Protein AF-A0A0D6L6E8-F1 (afdb_monomer_lite)

Structure (mmCIF, N/CA/C/O backbone):
data_AF-A0A0D6L6E8-F1
#
_entry.id   AF-A0A0D6L6E8-F1
#
loop_
_atom_site.group_PDB
_atom_site.id
_atom_site.type_symbol
_atom_site.label_atom_id
_atom_site.label_alt_id
_atom_site.label_comp_id
_atom_site.label_asym_id
_atom_site.label_entity_id
_atom_site.label_seq_id
_atom_site.pdbx_PDB_ins_code
_atom_site.Cartn_x
_atom_site.Cartn_y
_atom_site.Cartn_z
_atom_site.occupancy
_atom_site.B_iso_or_equiv
_atom_site.auth_seq_id
_atom_site.auth_comp_id
_atom_site.auth_asym_id
_atom_site.auth_atom_id
_atom_site.pdbx_PDB_model_num
ATOM 1 N N . MET A 1 1 ? -0.560 -10.677 57.027 1.00 83.31 1 MET A N 1
ATOM 2 C CA . MET A 1 1 ? -0.768 -9.939 55.765 1.00 83.31 1 MET A CA 1
ATOM 3 C C . MET A 1 1 ? -0.074 -10.709 54.654 1.00 83.31 1 MET A C 1
ATOM 5 O O . MET A 1 1 ? 1.012 -11.230 54.892 1.00 83.31 1 MET A O 1
ATOM 9 N N . TYR A 1 2 ? -0.710 -10.863 53.500 1.00 86.94 2 TYR A N 1
ATOM 10 C CA . TYR A 1 2 ? -0.178 -11.594 52.347 1.00 86.94 2 TYR A CA 1
ATOM 11 C C . TYR A 1 2 ? -0.547 -10.866 51.050 1.00 86.94 2 TYR A C 1
ATOM 13 O O . TYR A 1 2 ? -1.454 -10.039 51.054 1.00 86.94 2 TYR A O 1
ATOM 21 N N . TYR A 1 3 ? 0.151 -11.158 49.959 1.00 87.12 3 TYR A N 1
ATOM 22 C CA . TYR A 1 3 ? -0.143 -10.642 48.619 1.00 87.12 3 TYR A CA 1
ATOM 23 C C . TYR A 1 3 ? -0.172 -11.797 47.611 1.00 87.12 3 TYR A C 1
ATOM 25 O O . TYR A 1 3 ? 0.256 -12.917 47.919 1.00 87.12 3 TYR A O 1
ATOM 33 N N . ARG A 1 4 ? -0.698 -11.525 46.416 1.00 83.50 4 ARG A N 1
ATOM 34 C CA . ARG A 1 4 ? -0.640 -12.421 45.255 1.00 83.50 4 ARG A CA 1
ATOM 35 C C . ARG A 1 4 ? 0.064 -11.706 44.110 1.00 83.50 4 ARG A C 1
ATOM 37 O O . ARG A 1 4 ? -0.118 -10.503 43.940 1.00 83.50 4 ARG A O 1
ATOM 44 N N . GLU A 1 5 ? 0.880 -12.431 43.357 1.00 77.81 5 GLU A N 1
ATOM 45 C CA . GLU A 1 5 ? 1.435 -11.915 42.103 1.00 77.81 5 GLU A CA 1
ATOM 46 C C . GLU A 1 5 ? 0.430 -12.173 40.981 1.00 77.81 5 GLU A C 1
ATOM 48 O O . GLU A 1 5 ? -0.275 -13.179 41.020 1.00 77.81 5 GLU A O 1
ATOM 53 N N . ARG A 1 6 ? 0.325 -11.246 40.018 1.00 70.69 6 ARG A N 1
ATOM 54 C CA . ARG A 1 6 ? -0.735 -11.251 38.991 1.00 70.69 6 ARG A CA 1
ATOM 55 C C . ARG A 1 6 ? -0.804 -12.545 38.165 1.00 70.69 6 ARG A C 1
ATOM 57 O O . ARG A 1 6 ? -1.880 -12.858 37.676 1.00 70.69 6 ARG A O 1
ATOM 64 N N . ASP A 1 7 ? 0.286 -13.312 38.123 1.00 72.12 7 ASP A N 1
ATOM 65 C CA . ASP A 1 7 ? 0.414 -14.552 37.347 1.00 72.12 7 ASP A CA 1
ATOM 66 C C . ASP A 1 7 ? 0.668 -15.803 38.218 1.00 72.12 7 ASP A C 1
ATOM 68 O O . ASP A 1 7 ? 1.085 -16.842 37.710 1.00 72.12 7 ASP A O 1
ATOM 72 N N . SER A 1 8 ? 0.461 -15.726 39.541 1.00 70.81 8 SER A N 1
ATOM 73 C CA . SER A 1 8 ? 0.725 -16.842 40.463 1.00 70.81 8 SER A CA 1
ATOM 74 C C . SER A 1 8 ? -0.437 -17.097 41.421 1.00 70.81 8 SER A C 1
ATOM 76 O O . SER A 1 8 ? -0.841 -16.224 42.192 1.00 70.81 8 SER A O 1
ATOM 78 N N . ASP A 1 9 ? -0.927 -18.339 41.442 1.00 71.12 9 ASP A N 1
ATOM 79 C CA . ASP A 1 9 ? -1.979 -18.792 42.366 1.00 71.12 9 ASP A CA 1
ATOM 80 C C . ASP A 1 9 ? -1.491 -18.960 43.820 1.00 71.12 9 ASP A C 1
ATOM 82 O O . ASP A 1 9 ? -2.285 -19.147 44.755 1.00 71.12 9 ASP A O 1
ATOM 86 N N . CYS A 1 10 ? -0.181 -18.852 44.045 1.00 75.06 10 CYS A N 1
ATOM 87 C CA . CYS A 1 10 ? 0.438 -19.011 45.353 1.00 75.06 10 CYS A CA 1
ATOM 88 C C . CYS A 1 10 ? 0.303 -17.740 46.211 1.00 75.06 10 CYS A C 1
ATOM 90 O O . CYS A 1 10 ? 0.484 -16.611 45.757 1.00 75.06 10 CYS A O 1
ATOM 92 N N . ARG A 1 11 ? -0.004 -17.919 47.504 1.00 83.06 11 ARG A N 1
ATOM 93 C CA . ARG A 1 11 ? -0.064 -16.820 48.484 1.00 83.06 11 ARG A CA 1
ATOM 94 C C . ARG A 1 11 ? 1.320 -16.578 49.080 1.00 83.06 11 ARG A C 1
ATOM 96 O O . ARG A 1 11 ? 1.861 -17.468 49.732 1.00 83.06 11 ARG A O 1
ATOM 103 N N . SER A 1 12 ? 1.829 -15.357 48.948 1.00 82.75 12 SER A N 1
ATOM 104 C CA . SER A 1 12 ? 3.120 -14.955 49.514 1.00 82.75 12 SER A CA 1
ATOM 105 C C . SER A 1 12 ? 2.922 -14.088 50.755 1.00 82.75 12 SER A C 1
ATOM 107 O O . SER A 1 12 ? 2.175 -13.107 50.739 1.00 82.75 12 SER A O 1
ATOM 109 N N . SER A 1 13 ? 3.568 -14.446 51.865 1.00 84.75 13 SER A N 1
ATOM 110 C CA . SER A 1 13 ? 3.473 -13.695 53.120 1.00 84.75 13 SER A CA 1
ATOM 111 C C . SER A 1 13 ? 4.310 -12.412 53.071 1.00 84.75 13 SER A C 1
ATOM 113 O O . SER A 1 13 ? 5.427 -12.384 52.555 1.00 84.75 13 SER A O 1
ATOM 115 N N . VAL A 1 14 ? 3.766 -11.324 53.623 1.00 87.38 14 VAL A N 1
ATOM 116 C CA . VAL A 1 14 ? 4.505 -10.064 53.787 1.00 87.38 14 VAL A CA 1
ATOM 117 C C . VAL A 1 14 ? 5.427 -10.194 54.997 1.00 87.38 14 VAL A C 1
ATOM 119 O O . VAL A 1 14 ? 4.980 -10.593 56.075 1.00 87.38 14 VAL A O 1
ATOM 122 N N . LYS A 1 15 ? 6.711 -9.856 54.831 1.00 84.81 15 LYS A N 1
ATOM 123 C CA . LYS A 1 15 ? 7.703 -9.938 55.911 1.00 84.81 15 LYS A CA 1
ATOM 124 C C . LYS A 1 15 ? 7.399 -8.905 57.003 1.00 84.81 15 LYS A C 1
ATOM 126 O O . LYS A 1 15 ? 7.060 -7.762 56.701 1.00 84.81 15 LYS A O 1
ATOM 131 N N . PHE A 1 16 ? 7.542 -9.311 58.262 1.00 86.62 16 PHE A N 1
ATOM 132 C CA . PHE A 1 16 ? 7.357 -8.473 59.448 1.00 86.62 16 PHE A CA 1
ATOM 133 C C . PHE A 1 16 ? 8.632 -8.518 60.287 1.00 86.62 16 PHE A C 1
ATOM 135 O O . PHE A 1 16 ? 9.101 -9.603 60.619 1.00 86.62 16 PHE A O 1
ATOM 142 N N . ASP A 1 17 ? 9.197 -7.357 60.609 1.00 82.38 17 ASP A N 1
ATOM 143 C CA . ASP A 1 17 ? 10.466 -7.242 61.347 1.00 82.38 17 ASP A CA 1
ATOM 144 C C . ASP A 1 17 ? 10.285 -7.174 62.877 1.00 82.38 17 ASP A C 1
ATOM 146 O O . ASP A 1 17 ? 11.249 -6.978 63.614 1.00 82.38 17 ASP A O 1
ATOM 150 N N . GLY A 1 18 ? 9.049 -7.322 63.363 1.00 78.06 18 GLY A N 1
ATOM 151 C CA . GLY A 1 18 ? 8.697 -7.167 64.776 1.00 78.06 18 GLY A CA 1
ATOM 152 C C . GLY A 1 18 ? 8.125 -5.792 65.130 1.00 78.06 18 GLY A C 1
ATOM 153 O O . GLY A 1 18 ? 7.510 -5.656 66.185 1.00 78.06 18 GLY A O 1
ATOM 154 N N . LYS A 1 19 ? 8.271 -4.782 64.261 1.00 83.56 19 LYS A N 1
ATOM 155 C CA . LYS A 1 19 ? 7.718 -3.428 64.457 1.00 83.56 19 LYS A CA 1
ATOM 156 C C . LYS A 1 19 ? 6.847 -2.967 63.293 1.00 83.56 19 LYS A C 1
ATOM 158 O O . LYS A 1 19 ? 5.848 -2.289 63.516 1.00 83.56 19 LYS A O 1
ATOM 163 N N . LYS A 1 20 ? 7.204 -3.325 62.061 1.00 84.75 20 LYS A N 1
ATOM 164 C CA . LYS A 1 20 ? 6.490 -2.943 60.841 1.00 84.75 20 LYS A CA 1
ATOM 165 C C . LYS A 1 20 ? 6.555 -4.041 59.784 1.00 84.75 20 LYS A C 1
ATOM 167 O O . LYS A 1 20 ? 7.436 -4.901 59.776 1.00 84.75 20 LYS A O 1
ATOM 172 N N . PHE A 1 21 ? 5.590 -4.006 58.874 1.00 85.38 21 PHE A N 1
ATOM 173 C CA . PHE A 1 21 ? 5.653 -4.815 57.666 1.00 85.38 21 PHE A CA 1
ATOM 174 C C . PHE A 1 21 ? 6.611 -4.166 56.665 1.00 85.38 21 PHE A C 1
ATOM 176 O O . PHE A 1 21 ? 6.715 -2.940 56.602 1.00 85.38 21 PHE A O 1
ATOM 183 N N . LEU A 1 22 ? 7.321 -4.992 55.900 1.00 82.06 22 LEU A N 1
ATOM 184 C CA . LEU A 1 22 ? 8.264 -4.557 54.873 1.00 82.06 22 LEU A CA 1
ATOM 185 C C . LEU A 1 22 ? 7.706 -4.890 53.483 1.00 82.06 22 LEU A C 1
ATOM 187 O O . LEU A 1 22 ? 7.212 -6.008 53.290 1.00 82.06 22 LEU A O 1
ATOM 191 N N . PRO A 1 23 ? 7.793 -3.965 52.511 1.00 79.88 23 PRO A N 1
ATOM 192 C CA . PRO A 1 23 ? 7.317 -4.228 51.166 1.00 79.88 23 PRO A CA 1
ATOM 193 C C . PRO A 1 23 ? 8.218 -5.276 50.488 1.00 79.88 23 PRO A C 1
ATOM 195 O O . PRO A 1 23 ? 9.447 -5.230 50.625 1.00 79.88 23 PRO A O 1
ATOM 198 N N . PRO A 1 24 ? 7.639 -6.238 49.756 1.00 72.94 24 PRO A N 1
ATOM 199 C CA . PRO A 1 24 ? 8.394 -7.244 49.026 1.00 72.94 24 PRO A CA 1
ATOM 200 C C . PRO A 1 24 ? 8.958 -6.624 47.738 1.00 72.94 24 PRO A C 1
ATOM 202 O O . PRO A 1 24 ? 8.330 -6.707 46.692 1.00 72.94 24 PRO A O 1
ATOM 205 N N . GLY A 1 25 ? 10.122 -5.971 47.843 1.00 69.25 25 GLY A N 1
ATOM 206 C CA . GLY A 1 25 ? 10.883 -5.431 46.708 1.00 69.25 25 GLY A CA 1
ATOM 207 C C . GLY A 1 25 ? 10.114 -4.406 45.864 1.00 69.25 25 GLY A C 1
ATOM 208 O O . GLY A 1 25 ? 9.623 -4.747 44.794 1.00 69.25 25 GLY A O 1
ATOM 209 N N . GLY A 1 26 ? 10.021 -3.157 46.333 1.00 70.50 26 GLY A N 1
ATOM 210 C CA . GLY A 1 26 ? 9.330 -2.065 45.631 1.00 70.50 26 GLY A CA 1
ATOM 211 C C . GLY A 1 26 ? 8.510 -1.173 46.567 1.00 70.50 26 GLY A C 1
ATOM 212 O O . GLY A 1 26 ? 8.716 -1.189 47.784 1.00 70.50 26 GLY A O 1
ATOM 213 N N . ALA A 1 27 ? 7.585 -0.393 46.000 1.00 72.75 27 ALA A N 1
ATOM 214 C CA . ALA A 1 27 ? 6.655 0.454 46.744 1.00 72.75 27 ALA A CA 1
ATOM 215 C C . ALA A 1 27 ? 5.363 -0.308 47.106 1.00 72.75 27 ALA A C 1
ATOM 217 O O . ALA A 1 27 ? 4.973 -1.264 46.444 1.00 72.75 27 ALA A O 1
ATOM 218 N N . TRP A 1 28 ? 4.662 0.135 48.154 1.00 79.44 28 TRP A N 1
ATOM 219 C CA . TRP A 1 28 ? 3.394 -0.467 48.604 1.00 79.44 28 TRP A CA 1
ATOM 220 C C . TRP A 1 28 ? 2.221 -0.281 47.631 1.00 79.44 28 TRP A C 1
ATOM 222 O O . TRP A 1 28 ? 1.173 -0.879 47.833 1.00 79.44 28 TRP A O 1
ATOM 232 N N . ASN A 1 29 ? 2.372 0.548 46.599 1.00 77.62 29 ASN A N 1
ATOM 233 C CA . ASN A 1 29 ? 1.270 0.917 45.707 1.00 77.62 29 ASN A CA 1
ATOM 234 C C . ASN A 1 29 ? 1.120 -0.025 44.506 1.00 77.62 29 ASN A C 1
ATOM 236 O O . ASN A 1 29 ? 0.152 0.088 43.762 1.00 77.62 29 ASN A O 1
ATOM 240 N N . ASP A 1 30 ? 2.059 -0.951 44.312 1.00 77.75 30 ASP A N 1
ATOM 241 C CA . ASP A 1 30 ? 2.139 -1.730 43.073 1.00 77.75 30 ASP A CA 1
ATOM 242 C C . ASP A 1 30 ? 1.338 -3.043 43.132 1.00 77.75 30 ASP A C 1
ATOM 244 O O . ASP A 1 30 ? 1.279 -3.785 42.145 1.00 77.75 30 ASP A O 1
ATOM 248 N N . ARG A 1 31 ? 0.776 -3.387 44.302 1.00 81.00 31 ARG A N 1
ATOM 249 C CA . ARG A 1 31 ? 0.158 -4.694 44.574 1.00 81.00 31 ARG A CA 1
ATOM 250 C C . ARG A 1 31 ? -1.021 -4.578 45.536 1.00 81.00 31 ARG A C 1
ATOM 252 O O . ARG A 1 31 ? -1.016 -3.749 46.441 1.00 81.00 31 ARG A O 1
ATOM 259 N N . ASP A 1 32 ? -1.966 -5.502 45.397 1.00 81.81 32 ASP A N 1
ATOM 260 C CA . ASP A 1 32 ? -3.053 -5.672 46.355 1.00 81.81 32 ASP A CA 1
ATOM 261 C C . ASP A 1 32 ? -2.604 -6.547 47.528 1.00 81.81 32 ASP A C 1
ATOM 263 O O . ASP A 1 32 ? -2.054 -7.644 47.356 1.00 81.81 32 ASP A O 1
ATOM 267 N N . TYR A 1 33 ? -2.868 -6.067 48.741 1.00 84.62 33 TYR A N 1
ATOM 268 C CA . TYR A 1 33 ? -2.510 -6.754 49.974 1.00 84.62 33 TYR A CA 1
ATOM 269 C C . TYR A 1 33 ? -3.749 -7.167 50.753 1.00 84.62 33 TYR A C 1
ATOM 271 O O . TYR A 1 33 ? -4.694 -6.405 50.936 1.00 84.62 33 TYR A O 1
ATOM 279 N N . TYR A 1 34 ? -3.693 -8.376 51.295 1.00 83.31 34 TYR A N 1
ATOM 280 C CA . TYR A 1 34 ? -4.795 -9.015 51.989 1.00 83.31 34 TYR A CA 1
ATOM 281 C C . TYR A 1 34 ? -4.404 -9.300 53.441 1.00 83.31 34 TYR A C 1
ATOM 283 O O . TYR A 1 34 ? -3.303 -9.773 53.756 1.00 83.31 34 TYR A O 1
ATOM 291 N N . VAL A 1 35 ? -5.323 -9.033 54.366 1.00 81.62 35 VAL A N 1
ATOM 292 C CA . VAL A 1 35 ? -5.157 -9.327 55.792 1.00 81.62 35 VAL A CA 1
ATOM 293 C C . VAL A 1 35 ? -6.245 -10.302 56.208 1.00 81.62 35 VAL A C 1
ATOM 295 O O . VAL A 1 35 ? -7.430 -10.001 56.139 1.00 81.62 35 VAL A O 1
ATOM 298 N N . THR A 1 36 ? -5.844 -11.487 56.664 1.00 73.69 36 THR A N 1
ATOM 299 C CA . THR A 1 36 ? -6.782 -12.432 57.270 1.00 73.69 36 THR A CA 1
ATOM 300 C C . THR A 1 36 ? -7.124 -11.952 58.678 1.00 73.69 36 THR A C 1
ATOM 302 O O . THR A 1 36 ? -6.349 -12.161 59.612 1.00 73.69 36 THR A O 1
ATOM 305 N N . LEU A 1 37 ? -8.283 -11.319 58.838 1.00 65.44 37 LEU A N 1
ATOM 306 C CA . LEU A 1 37 ? -8.834 -10.937 60.138 1.00 65.44 37 LEU A CA 1
ATOM 307 C C . LEU A 1 37 ? -9.477 -12.163 60.803 1.00 65.44 37 LEU A C 1
A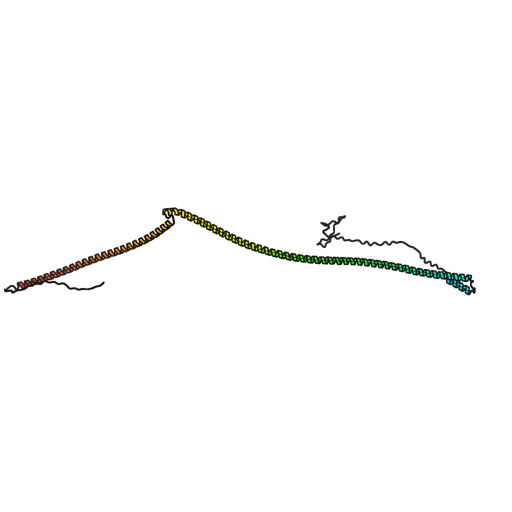TOM 309 O O . LEU A 1 37 ? -10.693 -12.323 60.809 1.00 65.44 37 LEU A O 1
ATOM 313 N N . LYS A 1 38 ? -8.666 -13.069 61.361 1.00 49.44 38 LYS A N 1
ATOM 314 C CA . LYS A 1 38 ? -9.184 -14.051 62.325 1.00 49.44 38 LYS A CA 1
ATOM 315 C C . LYS A 1 38 ? -9.340 -13.356 63.674 1.00 49.44 38 LYS A C 1
ATOM 317 O O . LYS A 1 38 ? -8.412 -13.334 64.475 1.00 49.44 38 LYS A O 1
ATOM 322 N N . ILE A 1 39 ? -10.514 -12.774 63.899 1.00 46.19 39 ILE A N 1
ATOM 323 C CA . ILE A 1 39 ? -10.951 -12.313 65.217 1.00 46.19 39 ILE A CA 1
ATOM 324 C C . ILE A 1 39 ? -11.342 -13.568 66.015 1.00 46.19 39 ILE A C 1
ATOM 326 O O . ILE A 1 39 ? -12.271 -14.268 65.607 1.00 46.19 39 ILE A O 1
ATOM 330 N N . PRO A 1 40 ? -10.658 -13.917 67.120 1.00 43.41 40 PRO A N 1
ATOM 331 C CA . PRO A 1 40 ? -11.124 -14.992 67.978 1.00 43.41 40 PRO A CA 1
ATOM 332 C C . PRO A 1 40 ? -12.373 -14.503 68.718 1.00 43.41 40 PRO A C 1
ATOM 334 O O . PRO A 1 40 ? -12.284 -13.677 69.626 1.00 43.41 40 PRO A O 1
ATOM 337 N N . TYR A 1 41 ? -13.540 -15.025 68.339 1.00 36.78 41 TYR A N 1
ATOM 338 C CA . TYR A 1 41 ? -14.745 -14.951 69.159 1.00 36.78 41 TYR A CA 1
ATOM 339 C C . TYR A 1 41 ? -14.457 -15.668 70.488 1.00 36.78 41 TYR A C 1
ATOM 341 O O . TYR A 1 41 ? -14.562 -16.889 70.607 1.00 36.78 41 TYR A O 1
ATOM 349 N N . ARG A 1 42 ? -14.040 -14.909 71.508 1.00 37.31 42 ARG A N 1
ATOM 350 C CA . ARG A 1 42 ? -14.131 -15.347 72.901 1.00 37.31 42 ARG A CA 1
ATOM 351 C C . ARG A 1 42 ? -15.612 -15.345 73.264 1.00 37.31 42 ARG A C 1
ATOM 353 O O . ARG A 1 42 ? -16.186 -14.286 73.494 1.00 37.31 42 ARG A O 1
ATOM 360 N N . SER A 1 43 ? -16.207 -16.530 73.345 1.00 38.66 43 SER A N 1
ATOM 361 C CA . SER A 1 43 ? -17.461 -16.754 74.066 1.00 38.66 43 SER A CA 1
ATOM 362 C C . SER A 1 43 ? -17.273 -16.305 75.521 1.00 38.66 43 SER A C 1
ATOM 364 O O . SER A 1 43 ? -16.687 -17.025 76.333 1.00 38.66 43 SER A O 1
ATOM 366 N N . ARG A 1 44 ? -17.727 -15.090 75.847 1.00 35.12 44 ARG A N 1
ATOM 367 C CA . ARG A 1 44 ? -17.891 -14.616 77.225 1.00 35.12 44 ARG A CA 1
ATOM 368 C C . ARG A 1 44 ? -19.005 -15.449 77.862 1.00 35.12 44 ARG A C 1
ATOM 370 O O . ARG A 1 44 ? -20.155 -15.351 77.460 1.00 35.12 44 ARG A O 1
ATOM 377 N N . LYS A 1 45 ? -18.641 -16.286 78.836 1.00 38.28 45 LYS A N 1
ATOM 378 C CA . LYS A 1 45 ? -19.582 -16.835 79.817 1.00 38.28 45 LYS A CA 1
ATOM 379 C C . LYS A 1 45 ? -20.107 -15.660 80.635 1.00 38.28 45 LYS A C 1
ATOM 381 O O . LYS A 1 45 ? -19.322 -15.022 81.338 1.00 38.28 45 LYS A O 1
ATOM 386 N N . ASP A 1 46 ? -21.396 -15.384 80.501 1.00 35.03 46 ASP A N 1
ATOM 387 C CA . ASP A 1 46 ? -22.093 -14.392 81.303 1.00 35.03 46 ASP A CA 1
ATOM 388 C C . ASP A 1 46 ? -22.053 -14.770 82.783 1.00 35.03 46 ASP A C 1
ATOM 390 O O . ASP A 1 46 ? -22.463 -15.849 83.215 1.00 35.03 46 ASP A O 1
ATOM 394 N N . THR A 1 47 ? -21.512 -13.840 83.556 1.00 37.31 47 THR A N 1
ATOM 395 C CA . THR A 1 47 ? -21.560 -13.794 85.008 1.00 37.31 47 THR A CA 1
ATOM 396 C C . THR A 1 47 ? -22.902 -13.203 85.420 1.00 37.31 47 THR A C 1
ATOM 398 O O . THR A 1 47 ? -23.063 -11.984 85.441 1.00 37.31 47 THR A O 1
ATOM 401 N N . GLY A 1 48 ? -23.859 -14.059 85.770 1.00 32.91 48 GLY A N 1
ATOM 402 C CA . GLY A 1 48 ? -25.078 -13.638 86.452 1.00 32.91 48 GLY A CA 1
ATOM 403 C C . GLY A 1 48 ? -24.761 -13.161 87.871 1.00 32.91 48 GLY A C 1
ATOM 404 O O . GLY A 1 48 ? -24.384 -13.956 88.730 1.00 32.91 48 GLY A O 1
ATOM 405 N N . LYS A 1 49 ? -24.912 -11.857 88.115 1.00 39.94 49 LYS A N 1
ATOM 406 C CA . LYS A 1 49 ? -25.045 -11.267 89.452 1.00 39.94 49 LYS A CA 1
ATOM 407 C C . LYS A 1 49 ? -26.053 -10.121 89.416 1.00 39.94 49 LYS A C 1
ATOM 409 O O . LYS A 1 49 ? -25.708 -9.021 89.010 1.00 39.94 49 LYS A O 1
ATOM 414 N N . THR A 1 50 ? -27.233 -10.389 89.958 1.00 32.88 50 THR A N 1
ATOM 415 C CA . THR A 1 50 ? -28.028 -9.488 90.812 1.00 32.88 50 THR A CA 1
ATOM 416 C C . THR A 1 50 ? -28.814 -10.432 91.734 1.00 32.88 50 THR A C 1
ATOM 418 O O . THR A 1 50 ? -29.615 -11.205 91.225 1.00 32.88 50 THR A O 1
ATOM 421 N N . SER A 1 51 ? -28.381 -10.695 92.972 1.00 30.89 51 SER A N 1
ATOM 422 C CA . SER A 1 51 ? -28.599 -9.897 94.198 1.00 30.89 51 SER A CA 1
ATOM 423 C C . SER A 1 51 ? -30.085 -9.844 94.620 1.00 30.89 51 SER A C 1
ATOM 425 O O . SER A 1 51 ? -30.955 -10.138 93.811 1.00 30.89 51 SER A O 1
ATOM 427 N N . PRO A 1 52 ? -30.385 -9.569 95.895 1.00 47.62 52 PRO A N 1
ATOM 428 C CA . PRO A 1 52 ? -30.799 -10.578 96.865 1.00 47.62 52 PRO A CA 1
ATOM 429 C C . PRO A 1 52 ? -32.217 -10.297 97.368 1.00 47.62 52 PRO A C 1
ATOM 431 O O . PRO A 1 52 ? -32.567 -9.138 97.544 1.00 47.62 52 PRO A O 1
ATOM 434 N N . ASP A 1 53 ? -33.009 -11.313 97.694 1.00 30.61 53 ASP A N 1
ATOM 435 C CA . ASP A 1 53 ? -34.084 -11.076 98.656 1.00 30.61 53 ASP A CA 1
ATOM 436 C C . ASP A 1 53 ? -34.596 -12.375 99.274 1.00 30.61 53 ASP A C 1
ATOM 438 O O . ASP A 1 53 ? -34.796 -13.364 98.575 1.00 30.61 53 ASP A O 1
ATOM 442 N N . SER A 1 54 ? -34.710 -12.328 100.601 1.00 37.00 54 SER A N 1
ATOM 443 C CA . SER A 1 54 ? -35.550 -13.131 101.499 1.00 37.00 54 SER A CA 1
ATOM 444 C C . SER A 1 54 ? -36.062 -14.494 100.969 1.00 37.00 54 SER A C 1
ATOM 446 O O . SER A 1 54 ? -36.932 -14.591 100.119 1.00 37.00 54 SER A O 1
ATOM 448 N N . GLY A 1 55 ? -35.649 -15.647 101.500 1.00 35.16 55 GLY A N 1
ATOM 449 C CA . GLY A 1 55 ? -35.315 -15.854 102.905 1.00 35.16 55 GLY A CA 1
ATOM 450 C C . GLY A 1 55 ? -36.509 -15.553 103.818 1.00 35.16 55 GLY A C 1
ATOM 451 O O . GLY A 1 55 ? -36.309 -14.988 104.882 1.00 35.16 55 GLY A O 1
ATOM 452 N N . LEU A 1 56 ? -37.736 -15.857 103.385 1.00 36.91 56 LEU A N 1
ATOM 453 C CA . LEU A 1 56 ? -38.912 -15.915 104.249 1.00 36.91 56 LEU A CA 1
ATOM 454 C C . LEU A 1 56 ? -39.605 -17.258 104.041 1.00 36.91 56 LEU A C 1
ATOM 456 O O . LEU A 1 56 ? -40.351 -17.494 103.092 1.00 36.91 56 LEU A O 1
ATOM 460 N N . GLU A 1 57 ? -39.236 -18.166 104.935 1.00 34.47 57 GLU A N 1
ATOM 461 C CA . GLU A 1 57 ? -40.153 -19.036 105.656 1.00 34.47 57 GLU A CA 1
ATOM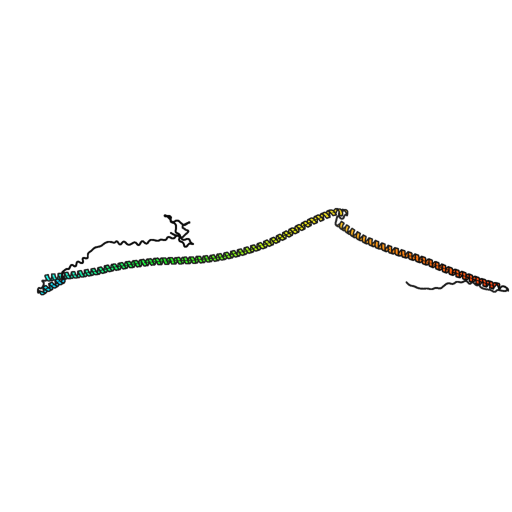 462 C C . GLU A 1 57 ? -41.633 -18.768 105.341 1.00 34.47 57 GLU A C 1
ATOM 464 O O . GLU A 1 57 ? -42.236 -17.825 105.839 1.00 34.47 57 GLU A O 1
ATOM 469 N N . ASN A 1 58 ? -42.250 -19.659 104.572 1.00 33.75 58 ASN A N 1
ATOM 470 C CA . ASN A 1 58 ? -43.606 -20.062 104.903 1.00 33.75 58 ASN A CA 1
ATOM 471 C C . ASN A 1 58 ? -43.469 -21.413 105.588 1.00 33.75 58 ASN A C 1
ATOM 473 O O . ASN A 1 58 ? -43.605 -22.475 104.973 1.00 33.75 58 ASN A O 1
ATOM 477 N N . GLU A 1 59 ? -43.143 -21.341 106.884 1.00 31.84 59 GLU A N 1
ATOM 478 C CA . GLU A 1 59 ? -43.603 -22.321 107.853 1.00 31.84 59 GLU A CA 1
ATOM 479 C C . GLU A 1 59 ? -45.032 -22.689 107.461 1.00 31.84 59 GLU A C 1
ATOM 481 O O . GLU A 1 59 ? -45.973 -21.907 107.607 1.00 31.84 59 GLU A O 1
ATOM 486 N N . LYS A 1 60 ? -45.209 -23.911 106.963 1.00 32.53 60 LYS A N 1
ATOM 487 C CA . LYS A 1 60 ? -46.502 -24.576 106.994 1.00 32.53 60 LYS A CA 1
ATOM 488 C C . LYS A 1 60 ? -46.751 -24.896 108.465 1.00 32.53 60 LYS A C 1
ATOM 490 O O . LYS A 1 60 ? -46.646 -26.038 108.902 1.00 32.53 60 LYS A O 1
ATOM 495 N N . ARG A 1 61 ? -47.007 -23.846 109.249 1.00 31.20 61 ARG A N 1
ATOM 496 C CA . ARG A 1 61 ? -47.540 -23.930 110.592 1.00 31.20 61 ARG A CA 1
ATOM 497 C C . ARG A 1 61 ? -48.948 -24.451 110.378 1.00 31.20 61 ARG A C 1
ATOM 499 O O . ARG A 1 61 ? -49.893 -23.704 110.150 1.00 31.20 61 ARG A O 1
ATOM 506 N N . VAL A 1 62 ? -49.056 -25.776 110.374 1.00 32.97 62 VAL A N 1
ATOM 507 C CA . VAL A 1 62 ? -50.277 -26.480 110.736 1.00 32.97 62 VAL A CA 1
ATOM 508 C C . VAL A 1 62 ? -50.523 -26.072 112.183 1.00 32.97 62 VAL A C 1
ATOM 510 O O . VAL A 1 62 ? -50.185 -26.781 113.125 1.00 32.97 62 VAL A O 1
ATOM 513 N N . VAL A 1 63 ? -51.029 -24.854 112.371 1.00 34.28 63 VAL A N 1
ATOM 514 C CA . VAL A 1 63 ? -51.777 -24.535 113.565 1.00 34.28 63 VAL A CA 1
ATOM 515 C C . VAL A 1 63 ? -53.029 -25.361 113.363 1.00 34.28 63 VAL A C 1
ATOM 517 O O . VAL A 1 63 ? -53.933 -24.989 112.620 1.00 34.28 63 VAL A O 1
ATOM 520 N N . ALA A 1 64 ? -53.017 -26.555 113.948 1.00 32.78 64 ALA A N 1
ATOM 521 C CA . ALA A 1 64 ? -54.233 -27.200 114.378 1.00 32.78 64 ALA A CA 1
ATOM 522 C C . ALA A 1 64 ? -54.894 -26.222 115.357 1.00 32.78 64 ALA A C 1
ATOM 524 O O . ALA A 1 64 ? -54.736 -26.315 116.569 1.00 32.78 64 ALA A O 1
ATOM 525 N N . THR A 1 65 ? -55.558 -25.201 114.817 1.00 33.03 65 THR A N 1
ATOM 526 C CA . THR A 1 65 ? -56.597 -24.484 115.525 1.00 33.03 65 THR A CA 1
ATOM 527 C C . THR A 1 65 ?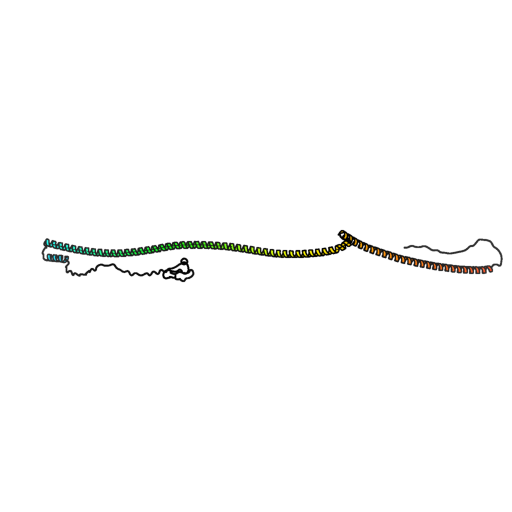 -57.726 -25.491 115.650 1.00 33.03 65 THR A C 1
ATOM 529 O O . THR A 1 65 ? -58.583 -25.614 114.777 1.00 33.03 65 THR A O 1
ATOM 532 N N . GLU A 1 66 ? -57.691 -26.254 116.742 1.00 42.66 66 GLU A N 1
ATOM 533 C CA . GLU A 1 66 ? -58.907 -26.597 117.466 1.00 42.66 66 GLU A CA 1
ATOM 534 C C . GLU A 1 66 ? -59.668 -25.294 117.727 1.00 42.66 66 GLU A C 1
ATOM 536 O O . GLU A 1 66 ? -59.529 -24.642 118.755 1.00 42.66 66 GLU A O 1
ATOM 541 N N . THR A 1 67 ? -60.449 -24.867 116.749 1.00 36.72 67 THR A N 1
ATOM 542 C CA . THR A 1 67 ? -61.490 -23.873 116.932 1.00 36.72 67 THR A CA 1
ATOM 543 C C . THR A 1 67 ? -62.640 -24.357 116.081 1.00 36.72 67 THR A C 1
ATOM 545 O O . THR A 1 67 ? -62.620 -24.204 114.861 1.00 36.72 67 THR A O 1
ATOM 548 N N . ALA A 1 68 ? -63.618 -24.993 116.726 1.00 45.44 68 ALA A N 1
ATOM 549 C CA . ALA A 1 68 ? -64.962 -25.100 116.181 1.00 45.44 68 ALA A CA 1
ATOM 550 C C . ALA A 1 68 ? -65.310 -23.762 115.511 1.00 45.44 68 ALA A C 1
ATOM 552 O O . ALA A 1 68 ? -65.108 -22.718 116.140 1.00 45.44 68 ALA A O 1
ATOM 553 N N . GLU A 1 69 ? -65.729 -23.790 114.239 1.00 61.59 69 GLU A N 1
ATOM 554 C CA . GLU A 1 69 ? -66.100 -22.589 113.482 1.00 61.59 69 GLU A CA 1
ATOM 555 C C . GLU A 1 69 ? -66.911 -21.670 114.409 1.00 61.59 69 GLU A C 1
ATOM 557 O O . GLU A 1 69 ? -67.954 -22.087 114.912 1.00 61.59 69 GLU A O 1
ATOM 562 N N . PRO A 1 70 ? -66.460 -20.439 114.704 1.00 59.81 70 PRO A N 1
ATOM 563 C CA . PRO A 1 70 ? -67.134 -19.588 115.682 1.00 59.81 70 PRO A CA 1
ATOM 564 C C . PRO A 1 70 ? -68.621 -19.401 115.350 1.00 59.81 70 PRO A C 1
ATOM 566 O O . PRO A 1 70 ? -69.454 -19.328 116.247 1.00 59.81 70 PRO A O 1
ATOM 569 N N . GLN A 1 71 ? -68.977 -19.444 114.061 1.00 62.41 71 GLN A N 1
ATOM 570 C CA . GLN A 1 71 ? -70.357 -19.497 113.578 1.00 62.41 71 GLN A CA 1
ATOM 571 C C . GLN A 1 71 ? -71.117 -20.761 113.996 1.00 62.41 71 GLN A C 1
ATOM 573 O O . GLN A 1 71 ? -72.254 -20.635 114.447 1.00 62.41 71 GLN A O 1
ATOM 578 N N . THR A 1 72 ? -70.529 -21.956 113.887 1.00 65.56 72 THR A N 1
ATOM 579 C CA . THR A 1 72 ? -71.184 -23.193 114.338 1.00 65.56 72 THR A CA 1
ATOM 580 C C . THR A 1 72 ? -71.252 -23.256 115.853 1.00 65.56 72 THR A C 1
ATOM 582 O O . THR A 1 72 ? -72.299 -23.613 116.372 1.00 65.56 72 THR A O 1
ATOM 585 N N . ALA A 1 73 ? -70.237 -22.781 116.576 1.00 64.88 73 ALA A N 1
ATOM 586 C CA . ALA A 1 73 ? -70.268 -22.685 118.035 1.00 64.88 73 ALA A CA 1
ATOM 587 C C . ALA A 1 73 ? -71.332 -21.688 118.546 1.00 64.88 73 ALA A C 1
ATOM 589 O O . ALA A 1 73 ? -72.029 -21.966 119.523 1.00 64.88 73 ALA A O 1
ATOM 590 N N . ILE A 1 74 ? -71.509 -20.538 117.879 1.00 66.94 74 ILE A N 1
ATOM 591 C CA . ILE A 1 74 ? -72.567 -19.561 118.195 1.00 66.94 74 ILE A CA 1
ATOM 592 C C . ILE A 1 74 ? -73.953 -20.138 117.864 1.00 66.94 74 ILE A C 1
ATOM 594 O O . ILE A 1 74 ? -74.863 -20.037 118.689 1.00 66.94 74 ILE A O 1
ATOM 598 N N . GLN A 1 75 ? -74.112 -20.787 116.704 1.00 69.25 75 GLN A N 1
ATOM 599 C CA . GLN A 1 75 ? -75.366 -21.440 116.300 1.00 69.25 75 GLN A CA 1
ATOM 600 C C . GLN A 1 75 ? -75.722 -22.632 117.202 1.00 69.25 75 GLN A C 1
ATOM 602 O O . GLN A 1 75 ? -76.885 -22.828 117.548 1.00 69.25 75 GLN A O 1
ATOM 607 N N . GLU A 1 76 ? -74.738 -23.424 117.620 1.00 68.56 76 GLU A N 1
ATOM 608 C CA . GLU A 1 76 ? -74.912 -24.585 118.491 1.00 68.56 76 GLU A CA 1
ATOM 609 C C . GLU A 1 76 ? -75.248 -24.153 119.925 1.00 68.56 76 GLU A C 1
ATOM 611 O O . GLU A 1 76 ? -76.149 -24.723 120.544 1.00 68.56 76 GLU A O 1
ATOM 616 N N . ARG A 1 77 ? -74.636 -23.067 120.419 1.00 66.19 77 ARG A N 1
ATOM 617 C CA . ARG A 1 77 ? -74.980 -22.446 121.707 1.00 66.19 77 ARG A CA 1
ATOM 618 C C . ARG A 1 77 ? -76.377 -21.819 121.700 1.00 66.19 77 ARG A C 1
ATOM 620 O O . ARG A 1 77 ? -77.112 -22.005 122.667 1.00 66.19 77 ARG A O 1
ATOM 627 N N . GLU A 1 78 ? -76.791 -21.154 120.620 1.00 65.38 78 GLU A N 1
ATOM 628 C CA . GLU A 1 78 ? -78.183 -20.710 120.428 1.00 65.38 78 GLU A CA 1
ATOM 629 C C . GLU A 1 78 ? -79.164 -21.888 120.430 1.00 65.38 78 GLU A C 1
ATOM 631 O O . GLU A 1 78 ? -80.199 -21.839 121.095 1.00 65.38 78 GLU A O 1
ATOM 636 N N . ARG A 1 79 ? -78.825 -22.977 119.729 1.00 68.56 79 ARG A N 1
ATOM 637 C CA . ARG A 1 79 ? -79.661 -24.181 119.634 1.00 68.56 79 ARG A CA 1
ATOM 638 C C . ARG A 1 79 ? -79.777 -24.909 120.977 1.00 68.56 79 ARG A C 1
ATOM 640 O O . ARG A 1 79 ? -80.839 -25.443 121.295 1.00 68.56 79 ARG A O 1
ATOM 647 N N . LEU A 1 80 ? -78.717 -24.912 121.785 1.00 63.16 80 LEU A N 1
ATOM 648 C CA . LEU A 1 80 ? -78.705 -25.446 123.153 1.00 63.16 80 LEU A CA 1
ATOM 649 C C . LEU A 1 80 ? -79.497 -24.561 124.133 1.00 63.16 80 LEU A C 1
ATOM 651 O O . LEU A 1 80 ? -80.219 -25.075 124.990 1.00 63.16 80 LEU A O 1
ATOM 655 N N . LEU A 1 81 ? -79.429 -23.237 123.984 1.00 61.84 81 LEU A N 1
ATOM 656 C CA . LEU A 1 81 ? -80.201 -22.291 124.798 1.00 61.84 81 LEU A CA 1
ATOM 657 C C . LEU A 1 81 ? -81.698 -22.312 124.442 1.00 61.84 81 LEU A C 1
ATOM 659 O O . LEU A 1 81 ? -82.536 -22.298 125.340 1.00 61.84 81 LEU A O 1
ATOM 663 N N . GLN A 1 82 ? -82.053 -22.490 123.166 1.00 63.16 82 GLN A N 1
ATOM 664 C CA . GLN A 1 82 ? -83.439 -22.734 122.750 1.00 63.16 82 GLN A CA 1
ATOM 665 C C . GLN A 1 82 ? -83.984 -24.073 123.272 1.00 63.16 82 GLN A C 1
ATOM 667 O O . GLN A 1 82 ? -85.125 -24.126 123.730 1.00 63.16 82 GLN A O 1
ATOM 672 N N . LYS A 1 83 ? -83.176 -25.146 123.265 1.00 62.72 83 LYS A N 1
ATOM 673 C CA . LYS A 1 83 ? -83.560 -26.461 123.819 1.00 62.72 83 LYS A CA 1
ATOM 674 C C . LYS A 1 83 ? -83.813 -26.442 125.333 1.00 62.72 83 LYS A C 1
ATOM 676 O O . LYS A 1 83 ? -84.580 -27.269 125.811 1.00 62.72 83 LYS A O 1
ATOM 681 N N . SER A 1 84 ? -83.211 -25.511 126.078 1.00 59.47 84 SER A N 1
ATOM 682 C CA . SER A 1 84 ? -83.439 -25.347 127.525 1.00 59.47 84 SER A CA 1
ATOM 683 C C . SER A 1 84 ? -84.630 -24.436 127.874 1.00 59.47 84 SER A C 1
ATOM 685 O O . SER A 1 84 ? -84.857 -24.149 129.046 1.00 59.47 84 SER A O 1
ATOM 687 N N . GLY A 1 85 ? -85.416 -23.987 126.882 1.00 59.38 85 GLY A N 1
ATOM 688 C CA . GLY A 1 85 ? -86.642 -23.199 127.089 1.00 59.38 85 GLY A CA 1
ATOM 689 C C . GLY A 1 85 ? -86.414 -21.767 127.593 1.00 59.38 85 GLY A C 1
ATOM 690 O O . GLY A 1 85 ? -87.376 -21.044 127.856 1.00 59.38 85 GLY A O 1
ATOM 691 N N . ARG A 1 86 ? -85.154 -21.332 127.714 1.00 66.19 86 ARG A N 1
ATOM 692 C CA . ARG A 1 86 ? -84.774 -20.000 128.188 1.00 66.19 86 ARG A CA 1
ATOM 693 C C . ARG A 1 86 ? -84.682 -19.041 126.998 1.00 66.19 86 ARG A C 1
ATOM 695 O O . ARG A 1 86 ? -83.853 -19.224 126.111 1.00 66.19 86 ARG A O 1
ATOM 702 N N . LYS A 1 87 ? -85.526 -18.005 126.972 1.00 66.81 87 LYS A N 1
ATOM 703 C CA . LYS A 1 87 ? -85.396 -16.905 126.001 1.00 66.81 87 LYS A CA 1
ATOM 704 C C . LYS A 1 87 ? -84.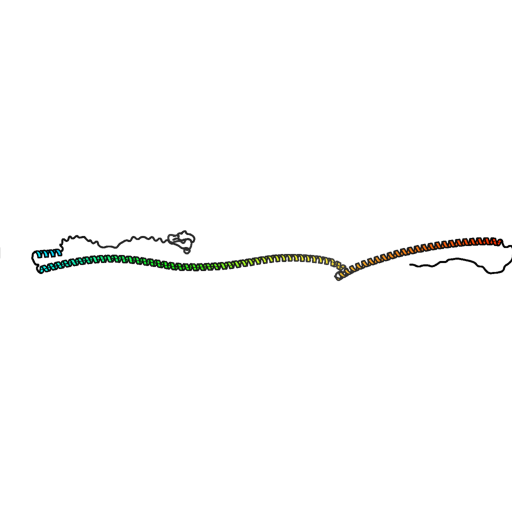244 -15.996 126.427 1.00 66.81 87 LYS A C 1
ATOM 706 O O . LYS A 1 87 ? -84.160 -15.635 127.600 1.00 66.81 87 LYS A O 1
ATOM 711 N N . LEU A 1 88 ? -83.373 -15.656 125.481 1.00 70.62 88 LEU A N 1
ATOM 712 C CA . LEU A 1 88 ? -82.288 -14.699 125.692 1.00 70.62 88 LEU A CA 1
ATOM 713 C C . LEU A 1 88 ? -82.869 -13.332 126.081 1.00 70.62 88 LEU A C 1
ATOM 715 O O . LEU A 1 88 ? -83.890 -12.903 125.539 1.00 70.62 88 LEU A O 1
ATOM 719 N N . SER A 1 89 ? -82.222 -12.650 127.023 1.00 77.44 89 SER A N 1
ATOM 720 C CA . SER A 1 89 ? -82.499 -11.244 127.321 1.00 77.44 89 SER A CA 1
ATOM 721 C C . SER A 1 89 ? -82.191 -10.380 126.088 1.00 77.44 89 SER A C 1
ATOM 723 O O . SER A 1 89 ? -81.279 -10.725 125.334 1.00 77.44 89 SER A O 1
ATOM 725 N N . PRO A 1 90 ? -82.870 -9.235 125.874 1.00 81.31 90 PRO A N 1
ATOM 726 C CA . PRO A 1 90 ? -82.566 -8.331 124.761 1.00 81.31 90 PRO A CA 1
ATOM 727 C C . PRO A 1 90 ? -81.076 -7.981 124.633 1.00 81.31 90 PRO A C 1
ATOM 729 O O . PRO A 1 90 ? -80.562 -7.883 123.523 1.00 81.31 90 PRO A O 1
ATOM 732 N N . ILE A 1 91 ? -80.364 -7.863 125.760 1.00 83.50 91 ILE A N 1
ATOM 733 C CA . ILE A 1 91 ? -78.919 -7.602 125.771 1.00 83.50 91 ILE A CA 1
ATOM 734 C C . ILE A 1 91 ? -78.101 -8.822 125.316 1.00 83.50 91 ILE A C 1
ATOM 736 O O . ILE A 1 91 ? -77.146 -8.685 124.560 1.00 83.50 91 ILE A O 1
ATOM 740 N N . GLU A 1 92 ? -78.493 -10.032 125.723 1.00 80.06 92 GLU A N 1
ATOM 741 C CA . GLU A 1 92 ? -77.828 -11.275 125.319 1.00 80.06 92 GLU A CA 1
ATOM 742 C C . GLU A 1 92 ? -78.053 -11.540 123.824 1.00 80.06 92 GLU A C 1
ATOM 744 O O . GLU A 1 92 ? -77.127 -11.959 123.134 1.00 80.06 92 GLU A O 1
ATOM 749 N N . GLN A 1 93 ? -79.242 -11.214 123.304 1.00 82.56 93 GLN A N 1
ATOM 750 C CA . GLN A 1 93 ? -79.536 -11.279 121.872 1.00 82.56 93 GLN A CA 1
ATOM 751 C C . GLN A 1 93 ? -78.661 -10.305 121.074 1.00 82.56 93 GLN A C 1
ATOM 753 O O . GLN A 1 93 ? -78.078 -10.703 120.072 1.00 82.56 93 GLN A O 1
ATOM 758 N N . GLN A 1 94 ? -78.487 -9.064 121.544 1.00 86.25 94 GLN A N 1
ATOM 759 C CA . GLN A 1 94 ? -77.591 -8.094 120.903 1.00 86.25 94 GLN A CA 1
ATOM 760 C C . GLN A 1 94 ? -76.133 -8.575 120.864 1.00 86.25 94 GLN A C 1
ATOM 762 O O . GLN A 1 94 ? -75.458 -8.371 119.857 1.00 86.25 94 GLN A O 1
ATOM 767 N N . PHE A 1 95 ? -75.643 -9.246 121.913 1.00 85.69 95 PHE A N 1
ATOM 768 C CA . PHE A 1 95 ? -74.305 -9.848 121.900 1.00 85.69 95 PHE A CA 1
ATOM 769 C C . PHE A 1 95 ? -74.193 -11.007 120.905 1.00 85.69 95 PHE A C 1
ATOM 771 O O . PHE A 1 95 ? -73.180 -11.118 120.216 1.00 85.69 95 PHE A O 1
ATOM 778 N N . VAL A 1 96 ? -75.223 -11.851 120.803 1.00 83.62 96 VAL A N 1
ATOM 779 C CA . VAL A 1 96 ? -75.267 -12.950 119.826 1.00 83.62 96 VAL A CA 1
ATOM 780 C C . VAL A 1 96 ? -75.320 -12.414 118.395 1.00 83.62 96 VAL A C 1
ATOM 782 O O . VAL A 1 96 ? -74.568 -12.881 117.540 1.00 83.62 96 VAL A O 1
ATOM 785 N N . ASP A 1 97 ? -76.143 -11.401 118.136 1.00 85.75 97 ASP A N 1
ATOM 786 C CA . ASP A 1 97 ? -76.249 -10.756 116.827 1.00 85.75 97 ASP A CA 1
ATOM 787 C C . ASP A 1 97 ? -74.939 -10.051 116.453 1.00 85.75 97 ASP A C 1
ATOM 789 O O . ASP A 1 97 ? -74.455 -10.202 115.332 1.00 85.75 97 ASP A O 1
ATOM 793 N N . LEU A 1 98 ? -74.303 -9.350 117.399 1.00 89.19 98 LEU A N 1
ATOM 794 C CA . LEU A 1 98 ? -72.995 -8.727 117.189 1.00 89.19 98 LEU A CA 1
ATOM 795 C C . LEU A 1 98 ? -71.914 -9.774 116.899 1.00 89.19 98 LEU A C 1
ATOM 797 O O . LEU A 1 98 ? -71.098 -9.560 116.005 1.00 89.19 98 LEU A O 1
ATOM 801 N N . ALA A 1 99 ? -71.928 -10.911 117.599 1.00 84.12 99 ALA A N 1
ATOM 802 C CA . ALA A 1 99 ? -71.004 -12.010 117.345 1.00 84.12 99 ALA A CA 1
ATOM 803 C C . ALA A 1 99 ? -71.220 -12.610 115.945 1.00 84.12 99 ALA A C 1
ATOM 805 O O . ALA A 1 99 ? -70.258 -12.746 115.196 1.00 84.12 99 ALA A O 1
ATOM 806 N N . LYS A 1 100 ? -72.474 -12.863 115.535 1.00 86.44 100 LYS A N 1
ATOM 807 C CA . LYS A 1 100 ? -72.816 -13.322 114.173 1.00 86.44 100 LYS A CA 1
ATOM 808 C C . LYS A 1 100 ? -72.367 -12.338 113.098 1.00 86.44 100 LYS A C 1
ATOM 810 O O . LYS A 1 100 ? -71.783 -12.751 112.099 1.00 86.44 100 LYS A O 1
ATOM 815 N N . ILE A 1 101 ? -72.628 -11.046 113.301 1.00 89.50 101 ILE A N 1
ATOM 816 C CA . ILE A 1 101 ? -72.203 -9.981 112.387 1.00 89.50 101 ILE A CA 1
ATOM 817 C C . ILE A 1 101 ? -70.674 -9.913 112.330 1.00 89.50 101 ILE A C 1
ATOM 819 O O . ILE A 1 101 ? -70.129 -9.784 111.239 1.00 89.50 101 ILE A O 1
ATOM 823 N N . SER A 1 102 ? -69.979 -10.018 113.468 1.00 88.50 102 SER A N 1
ATOM 824 C CA . SER A 1 102 ? -68.512 -10.018 113.518 1.00 88.50 102 SER A CA 1
ATOM 825 C C . SER A 1 102 ? -67.946 -11.191 112.726 1.00 88.50 102 SER A C 1
ATOM 827 O O . SER A 1 102 ? -67.174 -10.973 111.802 1.00 88.50 102 SER A O 1
ATOM 829 N N . THR A 1 103 ? -68.411 -12.416 112.985 1.00 86.81 103 THR A N 1
ATOM 830 C CA . THR A 1 103 ? -67.911 -13.592 112.263 1.00 86.81 103 THR A CA 1
ATOM 831 C C . THR A 1 103 ? -68.296 -13.567 110.781 1.00 86.81 103 THR A C 1
ATOM 833 O O . THR A 1 103 ? -67.511 -13.973 109.935 1.00 86.81 103 THR A O 1
ATOM 836 N N . GLY A 1 104 ? -69.488 -13.069 110.430 1.00 88.56 104 GLY A N 1
ATOM 837 C CA . GLY A 1 104 ? -69.885 -12.873 109.031 1.00 88.56 104 GLY A CA 1
ATOM 838 C C . GLY A 1 104 ? -69.001 -11.859 108.299 1.00 88.56 104 GLY A C 1
ATOM 839 O O . GLY A 1 104 ? -68.643 -12.083 107.144 1.00 88.56 104 GLY A O 1
ATOM 840 N N . LYS A 1 105 ? -68.599 -10.775 108.975 1.00 92.50 105 LYS A N 1
ATOM 841 C CA . LYS A 1 105 ? -67.618 -9.817 108.447 1.00 92.50 105 LYS A CA 1
ATOM 842 C C . LYS A 1 105 ? -66.256 -10.471 108.248 1.00 92.50 105 LYS A C 1
ATOM 844 O O . LYS A 1 105 ? -65.680 -10.277 107.185 1.00 92.50 105 LYS A O 1
ATOM 849 N N . ASP A 1 106 ? -65.781 -11.255 109.212 1.00 90.06 106 ASP A N 1
ATOM 850 C CA . ASP A 1 106 ? -64.494 -11.954 109.108 1.00 90.06 106 ASP A CA 1
ATOM 851 C C . ASP A 1 106 ? -64.472 -12.908 107.899 1.00 90.06 106 ASP A C 1
ATOM 853 O O . ASP A 1 106 ? -63.546 -12.849 107.096 1.00 90.06 106 ASP A O 1
ATOM 857 N N . VAL A 1 107 ? -65.545 -13.680 107.670 1.00 90.25 107 VAL A N 1
ATOM 858 C CA . VAL A 1 107 ? -65.678 -14.557 106.485 1.00 90.25 107 VAL A CA 1
ATOM 859 C C . VAL A 1 107 ? -65.654 -13.765 105.171 1.00 90.25 107 VAL A C 1
ATOM 861 O O . VAL A 1 107 ? -64.987 -14.169 104.220 1.00 90.25 107 VAL A O 1
ATOM 864 N N . ILE A 1 108 ? -66.359 -12.630 105.096 1.00 94.19 108 ILE A N 1
ATOM 865 C CA . ILE A 1 108 ? -66.338 -11.765 103.903 1.00 94.19 108 ILE A CA 1
ATOM 866 C C . ILE A 1 108 ? -64.937 -11.184 103.684 1.00 94.19 108 ILE A C 1
ATOM 868 O O . ILE A 1 108 ? -64.467 -11.144 102.549 1.00 94.19 108 ILE A O 1
ATOM 872 N N . ILE A 1 109 ? -64.261 -10.753 104.752 1.00 93.81 109 ILE A N 1
ATOM 873 C CA . ILE A 1 109 ? -62.895 -10.224 104.692 1.00 93.81 109 ILE A CA 1
ATOM 874 C C . ILE A 1 109 ? -61.933 -11.302 104.189 1.00 93.81 109 ILE A C 1
ATOM 876 O O . ILE A 1 109 ? -61.115 -11.014 103.318 1.00 93.81 109 ILE A O 1
ATOM 880 N N . ASP A 1 110 ? -62.036 -12.535 104.680 1.00 91.94 110 ASP A N 1
ATOM 881 C CA . ASP A 1 110 ? -61.190 -13.643 104.232 1.00 91.94 110 ASP A CA 1
ATOM 882 C C . ASP A 1 110 ? -61.462 -14.020 102.772 1.00 91.94 110 ASP A C 1
ATOM 884 O O . ASP A 1 110 ? -60.517 -14.211 102.003 1.00 91.94 110 ASP A O 1
ATOM 888 N N . GLN A 1 111 ? -62.729 -14.028 102.348 1.00 94.88 111 GLN A N 1
ATOM 889 C CA . GLN A 1 111 ? -63.095 -14.227 100.945 1.00 94.88 111 GLN A CA 1
ATOM 890 C C . GLN A 1 111 ? -62.522 -13.117 100.052 1.00 94.88 111 GLN A C 1
ATOM 892 O O . GLN A 1 111 ? -61.910 -13.405 99.025 1.00 94.88 111 GLN A O 1
ATOM 897 N N . GLN A 1 112 ? -62.649 -11.850 100.457 1.00 95.50 112 GLN A N 1
ATOM 898 C CA . GLN A 1 112 ? -62.075 -10.714 99.730 1.00 95.50 112 GLN A CA 1
ATOM 899 C C . GLN A 1 112 ? -60.544 -10.782 99.686 1.00 95.50 112 GLN A C 1
ATOM 901 O O . GLN A 1 112 ? -59.945 -10.495 98.652 1.00 95.50 112 GLN A O 1
ATOM 906 N N . ARG A 1 113 ? -59.890 -11.197 100.777 1.00 96.12 113 ARG A N 1
ATOM 907 C CA . ARG A 1 113 ? -58.436 -11.418 100.820 1.00 96.12 113 ARG A CA 1
ATOM 908 C C . ARG A 1 113 ? -58.008 -12.533 99.873 1.00 96.12 113 ARG A C 1
ATOM 910 O O . ARG A 1 113 ? -56.985 -12.394 99.206 1.00 96.12 113 ARG A O 1
ATOM 917 N N . GLU A 1 114 ? -58.764 -13.624 99.798 1.00 95.31 114 GLU A N 1
ATOM 918 C CA . GLU A 1 114 ? -58.516 -14.721 98.859 1.00 95.31 114 GLU A CA 1
ATOM 919 C C . GLU A 1 114 ? -58.712 -14.281 97.402 1.00 95.31 114 GLU A C 1
ATOM 921 O O . GLU A 1 114 ? -57.876 -14.571 96.547 1.00 95.31 114 GLU A O 1
ATOM 926 N N . GLU A 1 115 ? -59.777 -13.538 97.105 1.00 95.38 115 GLU A N 1
ATOM 927 C CA . GLU A 1 115 ? -60.026 -12.980 95.773 1.00 95.38 115 GLU A CA 1
ATOM 928 C C . GLU A 1 115 ? -58.943 -11.984 95.360 1.00 95.38 115 GLU A C 1
ATOM 930 O O . GLU A 1 115 ? -58.445 -12.062 94.236 1.00 95.38 115 GLU A O 1
ATOM 935 N N . MET A 1 116 ? -58.510 -11.108 96.273 1.00 96.31 116 MET A N 1
ATOM 936 C CA . MET A 1 116 ? -57.378 -10.211 96.040 1.00 96.31 116 MET A CA 1
ATOM 937 C C . MET A 1 116 ? -56.088 -10.987 95.785 1.00 96.31 116 MET A C 1
ATOM 939 O O . MET A 1 116 ? -55.349 -10.629 94.871 1.00 96.31 116 MET A O 1
ATOM 943 N N . ARG A 1 117 ? -55.823 -12.072 96.528 1.00 96.19 117 ARG A N 1
ATOM 944 C CA . ARG A 1 117 ? -54.665 -12.942 96.269 1.00 96.19 117 ARG A CA 1
ATOM 945 C C . ARG A 1 117 ? -54.726 -13.554 94.871 1.00 96.19 117 ARG A C 1
ATOM 947 O O . ARG A 1 117 ? -53.773 -13.399 94.114 1.00 96.19 117 ARG A O 1
ATOM 954 N N . LYS A 1 118 ? -55.860 -14.144 94.481 1.00 96.62 118 LYS A N 1
ATOM 955 C CA . LYS A 1 118 ? -56.055 -14.720 93.136 1.00 96.62 118 LYS A CA 1
ATOM 956 C C . LYS A 1 118 ? -55.942 -13.678 92.024 1.00 96.62 118 LYS A C 1
ATOM 958 O O . LYS A 1 118 ? -55.368 -13.958 90.972 1.00 96.62 118 LYS A O 1
ATOM 963 N N . ALA A 1 119 ? -56.503 -12.487 92.224 1.00 96.06 119 ALA A N 1
ATOM 964 C CA . ALA A 1 119 ? -56.402 -11.389 91.268 1.00 96.06 119 ALA A CA 1
ATOM 965 C C . ALA A 1 119 ? -54.949 -10.914 91.126 1.00 96.06 119 ALA A C 1
ATOM 967 O O . ALA A 1 119 ? -54.472 -10.742 90.006 1.00 96.06 119 ALA A O 1
ATOM 968 N N . ASN A 1 120 ? -54.231 -10.781 92.243 1.00 96.75 120 ASN A N 1
ATOM 969 C CA . ASN A 1 120 ? -52.826 -10.394 92.262 1.00 96.75 120 ASN A CA 1
ATOM 970 C C . ASN A 1 120 ? -51.925 -11.449 91.600 1.00 96.75 120 ASN A C 1
ATOM 972 O O . ASN A 1 120 ? -51.051 -11.100 90.817 1.00 96.75 120 ASN A O 1
ATOM 976 N N . GLU A 1 121 ? -52.166 -12.742 91.831 1.00 96.81 121 GLU A N 1
ATOM 977 C CA . GLU A 1 121 ? -51.449 -13.828 91.146 1.00 96.81 121 GLU A CA 1
ATOM 978 C C . GLU A 1 121 ? -51.655 -13.787 89.627 1.00 96.81 121 GLU A C 1
ATOM 980 O O . GLU A 1 121 ? -50.689 -13.899 88.869 1.00 96.81 121 GLU A O 1
ATOM 985 N N . LYS A 1 122 ? -52.896 -13.571 89.166 1.00 97.12 122 LYS A N 1
ATOM 986 C CA . LYS A 1 122 ? -53.193 -13.396 87.736 1.00 97.12 122 LYS A CA 1
ATOM 987 C C . LYS A 1 122 ? -52.528 -12.152 87.157 1.00 97.12 122 LYS A C 1
ATOM 989 O O . LYS A 1 122 ? -52.047 -12.209 86.030 1.00 97.12 122 LYS A O 1
ATOM 994 N N . LEU A 1 123 ? -52.490 -11.053 87.909 1.00 97.12 123 LEU A N 1
ATOM 995 C CA . LEU A 1 123 ? -51.828 -9.819 87.494 1.00 97.12 123 LEU A CA 1
ATOM 996 C C . LEU A 1 123 ? -50.320 -10.039 87.340 1.00 97.12 123 LEU A C 1
ATOM 998 O O . LEU A 1 123 ? -49.781 -9.759 86.275 1.00 97.12 123 LEU A O 1
ATOM 1002 N N . ILE A 1 124 ? -49.669 -10.655 88.331 1.00 97.06 124 ILE A N 1
ATOM 1003 C CA . ILE A 1 124 ? -48.243 -11.015 88.271 1.00 97.06 124 ILE A CA 1
ATOM 1004 C C . ILE A 1 124 ? -47.962 -11.945 87.081 1.00 97.06 124 ILE A C 1
ATOM 1006 O O . ILE A 1 124 ? -46.951 -11.796 86.394 1.00 97.06 124 ILE A O 1
ATOM 1010 N N . GLN A 1 125 ? -48.836 -12.920 86.823 1.00 96.94 125 GLN A N 1
ATOM 1011 C CA . GLN A 1 125 ? -48.685 -13.822 85.683 1.00 96.94 125 GLN A CA 1
ATOM 1012 C C . GLN A 1 125 ? -48.848 -13.084 84.344 1.00 96.94 125 GLN A C 1
ATOM 1014 O O . GLN A 1 125 ? -48.028 -13.267 83.445 1.00 96.94 125 GLN A O 1
ATOM 1019 N N . GLY A 1 126 ? -49.845 -12.203 84.233 1.00 97.19 126 GLY A N 1
ATOM 1020 C CA . GLY A 1 126 ? -50.056 -11.362 83.056 1.00 97.19 126 GLY A CA 1
ATOM 1021 C C . GLY A 1 126 ? -48.890 -10.405 82.795 1.00 97.19 126 GLY A C 1
ATOM 1022 O O . GLY A 1 126 ? -48.471 -10.253 81.652 1.00 97.19 126 GLY A O 1
ATOM 1023 N N . GLU A 1 127 ? -48.300 -9.820 83.839 1.00 97.00 127 GLU A N 1
ATOM 1024 C CA . GLU A 1 127 ? -47.096 -8.985 83.729 1.00 97.00 127 GLU A CA 1
ATOM 1025 C C . GLU A 1 127 ? -45.889 -9.778 83.218 1.00 97.00 127 GLU A C 1
ATOM 1027 O O . GLU A 1 127 ? -45.152 -9.300 82.352 1.00 97.00 127 GLU A O 1
ATOM 1032 N N . LYS A 1 128 ? -45.696 -11.011 83.707 1.00 97.31 128 LYS A N 1
ATOM 1033 C CA . LYS A 1 128 ? -44.639 -11.906 83.208 1.00 97.31 128 LYS A CA 1
ATOM 1034 C C . LYS A 1 128 ? -44.841 -12.234 81.732 1.00 97.31 128 LYS A C 1
ATOM 1036 O O . LYS A 1 128 ? -43.893 -12.145 80.954 1.00 97.31 128 LYS A O 1
ATOM 1041 N N . GLU A 1 129 ? -46.059 -12.592 81.337 1.00 97.56 129 GLU A N 1
ATOM 1042 C CA . GLU A 1 129 ? -46.387 -12.908 79.945 1.00 97.56 129 GLU A CA 1
ATOM 1043 C C . GLU A 1 129 ? -46.219 -11.694 79.028 1.00 97.56 129 GLU A C 1
ATOM 1045 O O . GLU A 1 129 ? -45.605 -11.813 77.967 1.00 97.56 129 GLU A O 1
ATOM 1050 N N . LEU A 1 130 ? -46.677 -10.515 79.457 1.00 97.25 130 LEU A N 1
ATOM 1051 C CA . LEU A 1 130 ? -46.500 -9.266 78.720 1.00 97.25 130 LEU A CA 1
ATOM 1052 C C . LEU A 1 130 ? -45.017 -8.952 78.506 1.00 97.25 130 LEU A C 1
ATOM 1054 O O . LEU A 1 130 ? -44.621 -8.598 77.397 1.00 97.25 130 LEU A O 1
ATOM 1058 N N . ARG A 1 131 ? -44.187 -9.133 79.539 1.00 97.44 131 ARG A N 1
ATOM 1059 C CA . ARG A 1 131 ? -42.740 -8.904 79.460 1.00 97.44 131 ARG A CA 1
ATOM 1060 C C . ARG A 1 131 ? -42.062 -9.853 78.469 1.00 97.44 131 ARG A C 1
ATOM 1062 O O . ARG A 1 131 ? -41.252 -9.402 77.666 1.00 97.44 131 ARG A O 1
ATOM 1069 N N . ILE A 1 132 ? -42.445 -11.132 78.468 1.00 97.56 132 ILE A N 1
ATOM 1070 C CA . ILE A 1 132 ? -41.955 -12.120 77.491 1.00 97.56 132 ILE A CA 1
ATOM 1071 C C . ILE A 1 132 ? -42.356 -11.723 76.064 1.00 97.56 132 ILE A C 1
ATOM 1073 O O . ILE A 1 132 ? -41.561 -11.862 75.137 1.00 97.56 132 ILE A O 1
ATOM 1077 N N . GLN A 1 133 ? -43.584 -11.240 75.856 1.00 96.62 133 GLN A N 1
ATOM 1078 C CA . GLN A 1 133 ? -44.022 -10.812 74.525 1.00 96.62 133 GLN A CA 1
ATOM 1079 C C . GLN A 1 133 ? -43.327 -9.526 74.069 1.00 96.62 133 GLN A C 1
ATOM 1081 O O . GLN A 1 133 ? -42.967 -9.423 72.901 1.00 96.62 133 GLN A O 1
ATOM 1086 N N . GLN A 1 134 ? -43.081 -8.575 74.974 1.00 97.38 134 GLN A N 1
ATOM 1087 C CA . GLN A 1 134 ? -42.293 -7.379 74.669 1.00 97.38 134 GLN A CA 1
ATOM 1088 C C . GLN A 1 134 ? -40.871 -7.733 74.223 1.00 97.38 134 GLN A C 1
ATOM 1090 O O . GLN A 1 134 ? -40.403 -7.191 73.224 1.00 97.38 134 GLN A O 1
ATOM 1095 N N . GLU A 1 135 ? -40.212 -8.667 74.912 1.00 97.56 135 GLU A N 1
ATOM 1096 C CA . GLU A 1 135 ? -38.880 -9.151 74.531 1.00 97.56 135 GLU A CA 1
ATOM 1097 C C . GLU A 1 135 ? -38.900 -9.809 73.142 1.00 97.56 135 GLU A C 1
ATOM 1099 O O . GLU A 1 135 ? -38.133 -9.418 72.264 1.00 97.56 135 GLU A O 1
ATOM 1104 N N . LYS A 1 136 ? -39.863 -10.705 72.881 1.00 98.00 136 LYS A N 1
ATOM 1105 C CA . LYS A 1 136 ? -40.037 -11.340 71.561 1.00 98.00 136 LYS A CA 1
ATOM 1106 C C . LYS A 1 136 ? -40.301 -10.338 70.438 1.00 98.00 136 LYS A C 1
ATOM 1108 O O . LYS A 1 136 ? -39.784 -10.511 69.335 1.00 98.00 136 LYS A O 1
ATOM 1113 N N . CYS A 1 137 ? -41.117 -9.313 70.685 1.00 96.75 137 CYS A N 1
ATOM 1114 C CA . CYS A 1 137 ? -41.344 -8.245 69.713 1.00 96.75 137 CYS A CA 1
ATOM 1115 C C . CYS A 1 137 ? -40.051 -7.469 69.440 1.00 96.75 137 CYS A C 1
ATOM 1117 O O . CYS A 1 137 ? -39.732 -7.237 68.277 1.00 96.75 137 CYS A O 1
ATOM 1119 N N . GLY A 1 138 ? -39.273 -7.151 70.480 1.00 98.12 138 GLY A N 1
ATOM 1120 C CA . GLY A 1 138 ? -37.963 -6.510 70.339 1.00 98.12 138 GLY A CA 1
ATOM 1121 C C . GLY A 1 138 ? -36.984 -7.333 69.496 1.00 98.12 138 GLY A C 1
ATOM 1122 O O . GLY A 1 138 ? -36.348 -6.791 68.589 1.00 98.12 138 GLY A O 1
ATOM 1123 N N . ASP A 1 139 ? -36.921 -8.647 69.720 1.00 98.00 139 ASP A N 1
ATOM 1124 C CA . ASP A 1 139 ? -36.088 -9.562 68.930 1.00 98.00 139 ASP A CA 1
ATOM 1125 C C . ASP A 1 139 ? -36.520 -9.609 67.457 1.00 98.00 139 ASP A C 1
ATOM 1127 O O . ASP A 1 139 ? -35.686 -9.581 66.545 1.00 98.00 139 ASP A O 1
ATOM 1131 N N . MET A 1 140 ? -37.831 -9.654 67.199 1.00 97.62 140 MET A N 1
ATOM 1132 C CA . MET A 1 140 ? -38.362 -9.637 65.835 1.00 97.62 140 MET A CA 1
ATOM 1133 C C . MET A 1 140 ? -38.101 -8.304 65.127 1.00 97.62 140 MET A C 1
ATOM 1135 O O . MET A 1 140 ? -37.715 -8.312 63.959 1.00 97.62 140 MET A O 1
ATOM 1139 N N . GLU A 1 141 ? -38.237 -7.169 65.813 1.00 97.94 141 GLU A N 1
ATOM 1140 C CA . GLU A 1 141 ? -37.883 -5.856 65.267 1.00 97.94 141 GLU A CA 1
ATOM 1141 C C . GLU A 1 141 ? -36.392 -5.748 64.938 1.00 97.94 141 GLU A C 1
ATOM 1143 O O . GLU A 1 141 ? -36.031 -5.225 63.883 1.00 97.94 141 GLU A O 1
ATOM 1148 N N . ALA A 1 142 ? -35.517 -6.248 65.814 1.00 98.19 142 ALA A N 1
ATOM 1149 C CA . ALA A 1 142 ? -34.080 -6.272 65.563 1.00 98.19 142 ALA A CA 1
ATOM 1150 C C . ALA A 1 142 ? -33.749 -7.122 64.326 1.00 98.19 142 ALA A C 1
ATOM 1152 O O . ALA A 1 142 ? -32.945 -6.714 63.485 1.00 98.19 142 ALA A O 1
ATOM 1153 N N . ARG A 1 143 ? -34.422 -8.269 64.168 1.00 98.38 143 ARG A N 1
ATOM 1154 C CA . ARG A 1 143 ? -34.280 -9.128 62.987 1.00 98.38 143 ARG A CA 1
ATOM 1155 C C . ARG A 1 143 ? -34.783 -8.452 61.711 1.00 98.38 143 ARG A C 1
ATOM 1157 O O . ARG A 1 143 ? -34.128 -8.569 60.680 1.00 98.38 143 ARG A O 1
ATOM 1164 N N . LEU A 1 144 ? -35.917 -7.753 61.768 1.00 97.75 144 LEU A N 1
ATOM 1165 C CA . LEU A 1 144 ? -36.443 -6.994 60.628 1.00 97.75 144 LEU A CA 1
ATOM 1166 C C . LEU A 1 144 ? -35.468 -5.896 60.194 1.00 97.75 144 LEU A C 1
ATOM 1168 O O . LEU A 1 144 ? -35.164 -5.806 59.009 1.00 97.75 144 LEU A O 1
ATOM 1172 N N . ARG A 1 145 ? -34.899 -5.140 61.143 1.00 98.31 145 ARG A N 1
ATOM 1173 C CA . ARG A 1 145 ? -33.882 -4.116 60.842 1.00 98.31 145 ARG A CA 1
ATOM 1174 C C . ARG A 1 145 ? -32.643 -4.708 60.170 1.00 98.31 145 ARG A C 1
ATOM 1176 O O . ARG A 1 145 ? -32.185 -4.165 59.173 1.00 98.31 145 ARG A O 1
ATOM 1183 N N . ALA A 1 146 ? -32.142 -5.841 60.664 1.00 97.94 146 ALA A N 1
ATOM 1184 C CA . ALA A 1 146 ? -31.001 -6.518 60.046 1.00 97.94 146 ALA A CA 1
ATOM 1185 C C . ALA A 1 146 ? -31.299 -6.956 58.598 1.00 97.94 146 ALA A C 1
ATOM 1187 O O . ALA A 1 146 ? -30.468 -6.761 57.713 1.00 97.94 146 ALA A O 1
ATOM 1188 N N . MET A 1 147 ? -32.498 -7.489 58.336 1.00 97.94 147 MET A N 1
ATOM 1189 C CA . MET A 1 147 ? -32.913 -7.860 56.977 1.00 97.94 147 MET A CA 1
ATOM 1190 C C . MET A 1 147 ? -33.080 -6.638 56.058 1.00 97.94 147 MET A C 1
ATOM 1192 O O . MET A 1 147 ? -32.726 -6.709 54.882 1.00 97.94 147 MET A O 1
ATOM 1196 N N . ASP A 1 148 ? -33.571 -5.506 56.570 1.00 98.06 148 ASP A N 1
ATOM 1197 C CA . ASP A 1 148 ? -33.655 -4.257 55.801 1.00 98.06 148 ASP A CA 1
ATOM 1198 C C . ASP A 1 148 ? -32.269 -3.698 55.442 1.00 98.06 148 ASP A C 1
ATOM 1200 O O . ASP A 1 148 ? -32.058 -3.230 54.316 1.00 98.06 148 ASP A O 1
ATOM 1204 N N . ASP A 1 149 ? -31.300 -3.789 56.356 1.00 98.00 149 ASP A N 1
ATOM 1205 C CA . ASP A 1 149 ? -29.910 -3.404 56.096 1.00 98.00 149 ASP A CA 1
ATOM 1206 C C . ASP A 1 149 ? -29.275 -4.293 55.014 1.00 98.00 149 ASP A C 1
ATOM 1208 O O . ASP A 1 149 ? -28.632 -3.788 54.086 1.00 98.00 149 ASP A O 1
ATOM 1212 N N . GLU A 1 150 ? -29.512 -5.607 55.070 1.00 98.00 150 GLU A N 1
ATOM 1213 C CA . GLU A 1 150 ? -29.087 -6.554 54.034 1.00 98.00 150 GLU A CA 1
ATOM 1214 C C . GLU A 1 150 ? -29.714 -6.232 52.670 1.00 98.00 150 GLU A C 1
ATOM 1216 O O . GLU A 1 150 ? -29.005 -6.153 51.661 1.00 98.00 150 GLU A O 1
ATOM 1221 N N . LEU A 1 151 ? -31.022 -5.964 52.622 1.00 98.25 151 LEU A N 1
ATOM 1222 C CA . LEU A 1 151 ? -31.711 -5.572 51.390 1.00 98.25 151 LEU A CA 1
ATOM 1223 C C . LEU A 1 151 ? -31.160 -4.266 50.814 1.00 98.25 151 LEU A C 1
ATOM 1225 O O . LEU A 1 151 ? -30.990 -4.144 49.598 1.00 98.25 151 LEU A O 1
ATOM 1229 N N . ASN A 1 152 ? -30.846 -3.290 51.662 1.00 98.38 152 ASN A N 1
ATOM 1230 C CA . ASN A 1 152 ? -30.237 -2.041 51.220 1.00 98.38 152 ASN A CA 1
ATOM 1231 C C . ASN A 1 152 ? -28.832 -2.251 50.646 1.00 98.38 152 ASN A C 1
ATOM 1233 O O . ASN A 1 152 ? -28.494 -1.628 49.636 1.00 98.38 152 ASN A O 1
ATOM 1237 N N . MET A 1 153 ? -28.027 -3.145 51.226 1.00 98.19 153 MET A N 1
ATOM 1238 C CA . MET A 1 153 ? -26.735 -3.524 50.645 1.00 98.19 153 MET A CA 1
ATOM 1239 C C . MET A 1 153 ? -26.904 -4.202 49.282 1.00 98.19 153 MET A C 1
ATOM 1241 O O . MET A 1 153 ? -26.219 -3.828 48.332 1.00 98.19 153 MET A O 1
ATOM 1245 N N . LEU A 1 154 ? -27.855 -5.131 49.145 1.00 98.25 154 LEU A N 1
ATOM 1246 C CA . LEU A 1 154 ? -28.134 -5.802 47.870 1.00 98.25 154 LEU A CA 1
ATOM 1247 C C . LEU A 1 154 ? -28.590 -4.822 46.781 1.00 98.25 154 LEU A C 1
ATOM 1249 O O . LEU A 1 154 ? -28.146 -4.922 45.638 1.00 98.25 154 LEU A O 1
ATOM 1253 N N . ARG A 1 155 ? -29.418 -3.830 47.127 1.00 98.38 155 ARG A N 1
ATOM 1254 C CA . ARG A 1 155 ? -29.819 -2.761 46.195 1.00 98.38 155 ARG A CA 1
ATOM 1255 C C . ARG A 1 155 ? -28.621 -1.935 45.723 1.00 98.38 155 ARG A C 1
ATOM 1257 O O . ARG A 1 155 ? -28.511 -1.666 44.528 1.00 98.38 155 ARG A O 1
ATOM 1264 N N . LYS A 1 156 ? -27.706 -1.569 46.630 1.00 98.31 156 LYS A N 1
ATOM 1265 C CA . LYS A 1 156 ? -26.468 -0.850 46.275 1.00 98.31 156 LYS A CA 1
ATOM 1266 C C . LYS A 1 156 ? -25.589 -1.683 45.342 1.00 98.31 156 LYS A C 1
ATOM 1268 O O . LYS A 1 156 ? -25.222 -1.195 44.277 1.00 98.31 156 LYS A O 1
ATOM 1273 N N . LEU A 1 157 ? -25.356 -2.953 45.673 1.00 98.12 157 LEU A N 1
ATOM 1274 C CA . LEU A 1 157 ? -24.595 -3.874 44.823 1.00 98.12 157 LEU A CA 1
ATOM 1275 C C . LEU A 1 157 ? -25.217 -4.024 43.432 1.00 98.12 157 LEU A C 1
ATOM 1277 O O . LEU A 1 157 ? -24.501 -4.009 42.437 1.00 98.12 157 LEU A O 1
ATOM 1281 N N . SER A 1 158 ? -26.546 -4.110 43.342 1.00 98.25 158 SER A N 1
ATOM 1282 C CA . SER A 1 158 ? -27.241 -4.160 42.053 1.00 98.25 158 SER A CA 1
ATOM 1283 C C . SER A 1 158 ? -27.014 -2.887 41.227 1.00 98.25 158 SER A C 1
ATOM 1285 O O . SER A 1 158 ? -26.747 -2.973 40.029 1.00 98.25 158 SER A O 1
ATOM 1287 N N . SER A 1 159 ? -27.051 -1.706 41.855 1.00 98.12 159 SER A N 1
ATOM 1288 C CA . SER A 1 159 ? -26.765 -0.445 41.158 1.00 98.12 159 SER A CA 1
ATOM 1289 C C . SER A 1 159 ? -25.316 -0.352 40.663 1.00 98.12 159 SER A C 1
ATOM 1291 O O . SER A 1 159 ? -25.082 0.063 39.528 1.00 98.12 159 SER A O 1
ATOM 1293 N N . GLU A 1 160 ? -24.353 -0.815 41.464 1.00 98.19 160 GLU A N 1
ATOM 1294 C CA . GLU A 1 160 ? -22.939 -0.880 41.082 1.00 98.19 160 GLU A CA 1
ATOM 1295 C C . GLU A 1 160 ? -22.708 -1.883 39.946 1.00 98.19 160 GLU A C 1
ATOM 1297 O O . GLU A 1 160 ? -21.985 -1.581 38.999 1.00 98.19 160 GLU A O 1
ATOM 1302 N N . GLN A 1 161 ? -23.362 -3.048 39.987 1.00 98.25 161 GLN A N 1
ATOM 1303 C CA . GLN A 1 161 ? -23.303 -4.036 38.908 1.00 98.25 161 GLN A CA 1
ATOM 1304 C C . GLN A 1 161 ? -23.837 -3.481 37.589 1.00 98.25 161 GLN A C 1
ATOM 1306 O O . GLN A 1 161 ? -23.216 -3.703 36.551 1.00 98.25 161 GLN A O 1
ATOM 1311 N N . ASN A 1 162 ? -24.944 -2.735 37.616 1.00 98.25 162 ASN A N 1
ATOM 1312 C CA . ASN A 1 162 ? -25.480 -2.098 36.414 1.00 98.25 162 ASN A CA 1
ATOM 1313 C C . ASN A 1 162 ? -24.495 -1.068 35.846 1.00 98.25 162 ASN A C 1
ATOM 1315 O O . ASN A 1 162 ? -24.181 -1.116 34.659 1.00 98.25 162 ASN A O 1
ATOM 1319 N N . TYR A 1 163 ? -23.937 -0.204 36.702 1.00 98.44 163 TYR A N 1
ATOM 1320 C CA . TYR A 1 163 ? -22.926 0.775 36.295 1.00 98.44 163 TYR A CA 1
ATOM 1321 C C . TYR A 1 163 ? -21.685 0.112 35.680 1.00 98.44 163 TYR A C 1
ATOM 1323 O O . TYR A 1 163 ? -21.220 0.519 34.615 1.00 98.44 163 TYR A O 1
ATOM 1331 N N . LEU A 1 164 ? -21.159 -0.937 36.319 1.00 98.38 164 LEU A N 1
ATOM 1332 C CA . LEU A 1 164 ? -20.021 -1.693 35.796 1.00 98.38 164 LEU A CA 1
ATOM 1333 C C . LEU A 1 164 ? -20.367 -2.389 34.477 1.00 98.38 164 LEU A C 1
ATOM 1335 O O . LEU A 1 164 ? -19.556 -2.372 33.555 1.00 98.38 164 LEU A O 1
ATOM 1339 N N . GLY A 1 165 ? -21.569 -2.956 34.358 1.00 98.56 165 GLY A N 1
ATOM 1340 C CA . GLY A 1 165 ? -22.058 -3.568 33.125 1.00 98.56 165 GLY A CA 1
ATOM 1341 C C . GLY A 1 165 ? -22.121 -2.575 31.965 1.00 98.56 165 GLY A C 1
ATOM 1342 O O . GLY A 1 165 ? -21.658 -2.880 30.865 1.00 98.56 165 GLY A O 1
ATOM 1343 N N . ASP A 1 166 ? -22.623 -1.366 32.210 1.00 98.50 166 ASP A N 1
ATOM 1344 C CA . ASP A 1 166 ? -22.651 -0.304 31.204 1.00 98.50 166 ASP A CA 1
ATOM 1345 C C . ASP A 1 166 ? -21.243 0.191 30.863 1.00 98.50 166 ASP A C 1
ATOM 1347 O O . ASP A 1 166 ? -20.933 0.401 29.687 1.00 98.50 166 ASP A O 1
ATOM 1351 N N . LYS A 1 167 ? -20.344 0.273 31.854 1.00 98.56 167 LYS A N 1
ATOM 1352 C CA . LYS A 1 167 ? -18.948 0.638 31.601 1.00 98.56 167 LYS A CA 1
ATOM 1353 C C . LYS A 1 167 ? -18.215 -0.402 30.759 1.00 98.56 167 LYS A C 1
ATOM 1355 O O . LYS A 1 167 ? -17.436 -0.033 29.882 1.00 98.56 167 LYS A O 1
ATOM 1360 N N . VAL A 1 168 ? -18.479 -1.689 30.987 1.00 98.69 168 VAL A N 1
ATOM 1361 C CA . VAL A 1 168 ? -17.946 -2.777 30.159 1.00 98.69 168 VAL A CA 1
ATOM 1362 C C . VAL A 1 168 ? -18.439 -2.633 28.723 1.00 98.69 168 VAL A C 1
ATOM 1364 O O . VAL A 1 168 ? -17.611 -2.634 27.820 1.00 98.69 168 VAL A O 1
ATOM 1367 N N . LYS A 1 169 ? -19.743 -2.419 28.499 1.00 98.56 169 LYS A N 1
ATOM 1368 C CA . LYS A 1 169 ? -20.287 -2.209 27.145 1.00 98.56 169 LYS A CA 1
ATOM 1369 C C . LYS A 1 169 ? -19.631 -1.021 26.439 1.00 98.56 169 LYS A C 1
ATOM 1371 O O . LYS A 1 169 ? -19.224 -1.160 25.292 1.00 98.56 169 LYS A O 1
ATOM 1376 N N . GLU A 1 170 ? -19.493 0.120 27.118 1.00 98.62 170 GLU A N 1
ATOM 1377 C CA . GLU A 1 170 ? -18.827 1.312 26.569 1.00 98.62 170 GLU A CA 1
ATOM 1378 C C . GLU A 1 170 ? -17.386 0.999 26.141 1.00 98.62 170 GLU A C 1
ATOM 1380 O O . GLU A 1 170 ? -16.978 1.323 25.023 1.00 98.62 170 GLU A O 1
ATOM 1385 N N . LEU A 1 171 ? -16.615 0.346 27.017 1.00 98.50 171 LEU A N 1
ATOM 1386 C CA . LEU A 1 171 ? -15.229 -0.018 26.735 1.00 98.50 171 LEU A CA 1
ATOM 1387 C C . LEU A 1 171 ? -15.124 -1.048 25.607 1.00 98.50 171 LEU A C 1
ATOM 1389 O O . LEU A 1 171 ? -14.232 -0.922 24.772 1.00 98.50 171 LEU A O 1
ATOM 1393 N N . THR A 1 172 ? -16.034 -2.021 25.541 1.00 98.62 172 THR A N 1
ATOM 1394 C CA . THR A 1 172 ? -16.097 -3.001 24.451 1.00 98.62 172 THR A CA 1
ATOM 1395 C C . THR A 1 172 ? -16.365 -2.323 23.110 1.00 98.62 172 THR A C 1
ATOM 1397 O O . THR A 1 172 ? -15.627 -2.575 22.161 1.00 98.62 172 THR A O 1
ATOM 1400 N N . THR A 1 173 ? -17.352 -1.425 23.025 1.00 98.62 173 THR A N 1
ATOM 1401 C CA . THR A 1 173 ? -17.639 -0.680 21.787 1.00 98.62 173 THR A CA 1
ATOM 1402 C C . THR A 1 173 ? -16.445 0.176 21.374 1.00 98.62 173 THR A C 1
ATOM 1404 O O . THR A 1 173 ? -16.008 0.118 20.230 1.00 98.62 173 THR A O 1
ATOM 1407 N N . ARG A 1 174 ? -15.843 0.904 22.323 1.00 98.62 174 ARG A N 1
ATOM 1408 C CA . ARG A 1 174 ? -14.671 1.747 22.053 1.00 98.62 174 ARG A CA 1
ATOM 1409 C C . ARG A 1 174 ? -13.462 0.939 21.577 1.00 98.62 174 ARG A C 1
ATOM 1411 O O . ARG A 1 174 ? -12.690 1.429 20.755 1.00 98.62 174 ARG A O 1
ATOM 1418 N N . LEU A 1 175 ? -13.267 -0.263 22.116 1.00 98.62 175 LEU A N 1
ATOM 1419 C CA . LEU A 1 175 ? -12.197 -1.161 21.694 1.00 98.62 175 LEU A CA 1
ATOM 1420 C C . LEU A 1 175 ? -12.441 -1.666 20.269 1.00 98.62 175 LEU A C 1
ATOM 1422 O O . LEU A 1 175 ? -11.528 -1.590 19.452 1.00 98.62 175 LEU A O 1
ATOM 1426 N N . LEU A 1 176 ? -13.673 -2.068 19.951 1.00 98.44 176 LEU A N 1
ATOM 1427 C CA . LEU A 1 176 ? -14.056 -2.486 18.603 1.00 98.44 176 LEU A CA 1
ATOM 1428 C C . LEU A 1 176 ? -13.854 -1.354 17.582 1.00 98.44 176 LEU A C 1
ATOM 1430 O O . LEU A 1 176 ? -13.247 -1.563 16.534 1.00 98.44 176 LEU A O 1
ATOM 1434 N N . ASP A 1 177 ? -14.275 -0.129 17.909 1.00 98.44 177 ASP A N 1
ATOM 1435 C CA . ASP A 1 177 ? -14.047 1.041 17.054 1.00 98.44 177 ASP A CA 1
ATOM 1436 C C . ASP A 1 177 ? -12.547 1.244 16.790 1.00 98.44 177 ASP A C 1
ATOM 1438 O O . ASP A 1 177 ? -12.130 1.432 15.644 1.00 98.44 177 ASP A O 1
ATOM 1442 N N . LYS A 1 178 ? -11.708 1.117 17.827 1.00 98.38 178 LYS A N 1
ATOM 1443 C CA . LYS A 1 178 ? -10.249 1.219 17.685 1.00 98.38 178 LYS A CA 1
ATOM 1444 C C . LYS A 1 178 ? -9.646 0.097 16.847 1.00 98.38 178 LYS A C 1
ATOM 1446 O O . LYS A 1 178 ? -8.733 0.369 16.071 1.00 98.38 178 LYS A O 1
ATOM 1451 N N . GLU A 1 179 ? -10.149 -1.127 16.947 1.00 98.38 179 GLU A N 1
ATOM 1452 C CA . GLU A 1 179 ? -9.736 -2.229 16.073 1.00 98.38 179 GLU A CA 1
ATOM 1453 C C . GLU A 1 179 ? -10.076 -1.936 14.608 1.00 98.38 179 GLU A C 1
ATOM 1455 O O . GLU A 1 179 ? -9.239 -2.155 13.731 1.00 98.38 179 GLU A O 1
ATOM 1460 N N . THR A 1 180 ? -11.253 -1.364 14.330 1.00 98.44 180 THR A N 1
ATOM 1461 C CA . THR A 1 180 ? -11.621 -0.983 12.956 1.00 98.44 180 THR A CA 1
ATOM 1462 C C . THR A 1 180 ? -10.763 0.161 12.410 1.00 98.44 180 THR A C 1
ATOM 1464 O O . THR A 1 180 ? -10.358 0.123 11.248 1.00 98.44 180 THR A O 1
ATOM 1467 N N . GLU A 1 181 ? -10.426 1.161 13.232 1.00 98.44 181 GLU A N 1
ATOM 1468 C CA . GLU A 1 181 ? -9.494 2.232 12.855 1.00 98.44 181 GLU A CA 1
ATOM 1469 C C . GLU A 1 181 ? -8.085 1.684 12.575 1.00 98.44 181 GLU A C 1
ATOM 1471 O O . GLU A 1 181 ? -7.454 2.051 11.579 1.00 98.44 181 GLU A O 1
ATOM 1476 N N . LEU A 1 182 ? -7.592 0.770 13.415 1.00 98.44 182 LEU A N 1
ATOM 1477 C CA . LEU A 1 182 ? -6.304 0.104 13.210 1.00 98.44 182 LEU A CA 1
ATOM 1478 C C . LEU A 1 182 ? -6.292 -0.748 11.935 1.00 98.44 182 LEU A C 1
ATOM 1480 O O . LEU A 1 182 ? -5.300 -0.736 11.208 1.00 98.44 182 LEU A O 1
ATOM 1484 N N . ALA A 1 183 ? -7.386 -1.445 11.623 1.00 98.50 183 ALA A N 1
ATOM 1485 C CA . ALA A 1 183 ? -7.504 -2.204 10.382 1.00 98.50 183 ALA A CA 1
ATOM 1486 C C . ALA A 1 183 ? -7.411 -1.287 9.149 1.00 98.50 183 ALA A C 1
ATOM 1488 O O . ALA A 1 183 ? -6.607 -1.549 8.256 1.00 98.50 183 ALA A O 1
ATOM 1489 N N . ARG A 1 184 ? -8.145 -0.163 9.139 1.00 98.38 184 ARG A N 1
ATOM 1490 C CA . ARG A 1 184 ? -8.091 0.820 8.039 1.00 98.38 184 ARG A CA 1
ATOM 1491 C C . ARG A 1 184 ? -6.697 1.418 7.861 1.00 98.38 184 ARG A C 1
ATOM 1493 O O . ARG A 1 184 ? -6.168 1.432 6.755 1.00 98.38 184 ARG A O 1
ATOM 1500 N N . THR A 1 185 ? -6.071 1.876 8.945 1.00 98.38 185 THR A N 1
ATOM 1501 C CA . THR A 1 185 ? -4.719 2.462 8.871 1.00 98.38 185 THR A CA 1
ATOM 1502 C C . THR A 1 185 ? -3.679 1.445 8.405 1.00 98.38 185 THR A C 1
ATOM 1504 O O . THR A 1 185 ? -2.777 1.787 7.639 1.00 98.38 185 THR A O 1
ATOM 1507 N N . ARG A 1 186 ? -3.812 0.175 8.805 1.00 98.50 186 ARG A N 1
ATOM 1508 C CA . ARG A 1 186 ? -2.963 -0.907 8.306 1.00 98.50 186 ARG A CA 1
ATOM 1509 C C . ARG A 1 186 ? -3.136 -1.112 6.801 1.00 98.50 186 ARG A C 1
ATOM 1511 O O . ARG A 1 186 ? -2.131 -1.181 6.100 1.00 98.50 186 ARG A O 1
ATOM 1518 N N . GLU A 1 187 ? -4.368 -1.169 6.302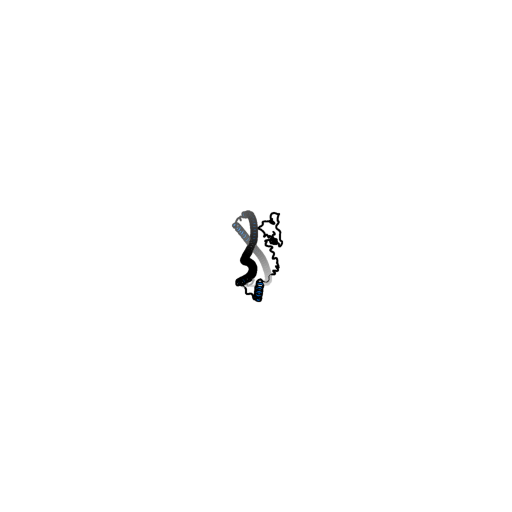 1.00 98.50 187 GLU A N 1
ATOM 1519 C CA . GLU A 1 187 ? -4.645 -1.293 4.864 1.00 98.50 187 GLU A CA 1
ATOM 1520 C C . GLU A 1 187 ? -4.068 -0.116 4.063 1.00 98.50 187 GLU A C 1
ATOM 1522 O O . GLU A 1 187 ? -3.433 -0.323 3.026 1.00 98.50 187 GLU A O 1
ATOM 1527 N N . GLU A 1 188 ? -4.212 1.115 4.560 1.00 98.50 188 GLU A N 1
ATOM 1528 C CA . GLU A 1 188 ? -3.633 2.314 3.942 1.00 98.50 188 GLU A CA 1
ATOM 1529 C C . GLU A 1 188 ? -2.100 2.255 3.883 1.00 98.50 188 GLU A C 1
ATOM 1531 O O . GLU A 1 188 ? -1.496 2.557 2.847 1.00 98.50 188 GLU A O 1
ATOM 1536 N N . LEU A 1 189 ? -1.455 1.839 4.978 1.00 98.31 189 LEU A N 1
ATOM 1537 C CA . LEU A 1 189 ? -0.002 1.682 5.036 1.00 98.31 189 LEU A CA 1
ATOM 1538 C C . LEU A 1 189 ? 0.486 0.564 4.114 1.00 98.31 189 LEU A C 1
ATOM 1540 O O . LEU A 1 189 ? 1.477 0.753 3.409 1.00 98.31 189 LEU A O 1
ATOM 1544 N N . GLU A 1 190 ? -0.209 -0.572 4.067 1.00 98.50 190 GLU A N 1
ATOM 1545 C CA . GLU A 1 190 ? 0.103 -1.667 3.146 1.00 98.50 190 GLU A CA 1
ATOM 1546 C C . GLU A 1 190 ? -0.041 -1.220 1.684 1.00 98.50 190 GLU A C 1
ATOM 1548 O O . GLU A 1 190 ? 0.845 -1.488 0.870 1.00 98.50 190 GLU A O 1
ATOM 1553 N N . ALA A 1 191 ? -1.097 -0.473 1.346 1.00 98.44 191 ALA A N 1
ATOM 1554 C CA . ALA A 1 191 ? -1.289 0.088 0.011 1.00 98.44 191 ALA A CA 1
ATOM 1555 C C . ALA A 1 191 ? -0.179 1.084 -0.362 1.00 98.44 191 ALA A C 1
ATOM 1557 O O . ALA A 1 191 ? 0.359 1.026 -1.470 1.00 98.44 191 ALA A O 1
ATOM 1558 N N . LYS A 1 192 ? 0.212 1.969 0.564 1.00 98.56 192 LYS A N 1
ATOM 1559 C CA . LYS A 1 192 ? 1.324 2.909 0.358 1.00 98.56 192 LYS A CA 1
ATOM 1560 C C . LYS A 1 192 ? 2.653 2.177 0.165 1.00 98.56 192 LYS A C 1
ATOM 1562 O O . LYS A 1 192 ? 3.436 2.557 -0.699 1.00 98.56 192 LYS A O 1
ATOM 1567 N N . ASN A 1 193 ? 2.891 1.114 0.928 1.00 98.38 193 ASN A N 1
ATOM 1568 C CA . ASN A 1 193 ? 4.103 0.307 0.816 1.00 98.38 193 ASN A CA 1
ATOM 1569 C C . ASN A 1 193 ? 4.164 -0.427 -0.534 1.00 98.38 193 ASN A C 1
ATOM 1571 O O . ASN A 1 193 ? 5.208 -0.439 -1.179 1.00 98.38 193 ASN A O 1
ATOM 1575 N N . ARG A 1 194 ? 3.037 -0.962 -1.026 1.00 98.44 194 ARG A N 1
ATOM 1576 C CA . ARG A 1 194 ? 2.960 -1.541 -2.382 1.00 98.44 194 ARG A CA 1
ATOM 1577 C C . ARG A 1 194 ? 3.327 -0.513 -3.455 1.00 98.44 194 ARG A C 1
ATOM 1579 O O . ARG A 1 194 ? 4.221 -0.785 -4.247 1.00 98.44 194 ARG A O 1
ATOM 1586 N N . ARG A 1 195 ? 2.736 0.689 -3.408 1.00 98.31 195 ARG A N 1
ATOM 1587 C CA . ARG A 1 195 ? 3.047 1.778 -4.357 1.00 98.31 195 ARG A CA 1
ATOM 1588 C C . ARG A 1 195 ? 4.524 2.168 -4.341 1.00 98.31 195 ARG A C 1
ATOM 1590 O O . ARG A 1 195 ? 5.140 2.233 -5.395 1.00 98.31 195 ARG A O 1
ATOM 1597 N N . LEU A 1 196 ? 5.108 2.365 -3.157 1.00 98.31 196 LEU A N 1
ATOM 1598 C CA . LEU A 1 196 ? 6.530 2.706 -3.032 1.00 98.31 196 LEU A CA 1
ATOM 1599 C C . LEU A 1 196 ? 7.449 1.597 -3.565 1.00 98.31 196 LEU A C 1
ATOM 1601 O O . LEU A 1 196 ? 8.493 1.891 -4.141 1.00 98.31 196 LEU A O 1
ATOM 1605 N N . ASN A 1 197 ? 7.077 0.325 -3.396 1.00 98.31 197 ASN A N 1
ATOM 1606 C CA . ASN A 1 197 ? 7.835 -0.788 -3.971 1.00 98.31 197 ASN A CA 1
ATOM 1607 C C . ASN A 1 197 ? 7.737 -0.832 -5.501 1.00 98.31 197 ASN A C 1
ATOM 1609 O O . ASN A 1 197 ? 8.745 -1.106 -6.155 1.00 98.31 197 ASN A O 1
ATOM 1613 N N . ASP A 1 198 ? 6.565 -0.543 -6.071 1.00 98.38 198 ASP A N 1
ATOM 1614 C CA . ASP A 1 198 ? 6.397 -0.432 -7.523 1.00 98.38 198 ASP A CA 1
ATOM 1615 C C . ASP A 1 198 ? 7.220 0.738 -8.088 1.00 98.38 198 ASP A C 1
ATOM 1617 O O . ASP A 1 198 ? 7.988 0.540 -9.028 1.00 98.38 198 ASP A O 1
ATOM 1621 N N . GLU A 1 199 ? 7.164 1.918 -7.458 1.00 98.31 199 GLU A N 1
ATOM 1622 C CA . GLU A 1 199 ? 7.990 3.080 -7.821 1.00 98.31 199 GLU A CA 1
ATOM 1623 C C . GLU A 1 199 ? 9.492 2.759 -7.744 1.00 98.31 199 GLU A C 1
ATOM 1625 O O . GLU A 1 199 ? 10.265 3.113 -8.638 1.00 98.31 199 GLU A O 1
ATOM 1630 N N . LEU A 1 200 ? 9.920 2.039 -6.700 1.00 98.31 200 LEU A N 1
ATOM 1631 C CA . LEU A 1 200 ? 11.307 1.603 -6.548 1.00 98.31 200 LEU A CA 1
ATOM 1632 C C . LEU A 1 200 ? 11.723 0.615 -7.647 1.00 98.31 200 LEU A C 1
ATOM 1634 O O . LEU A 1 200 ? 12.854 0.690 -8.135 1.00 98.31 200 LEU A O 1
ATOM 1638 N N . ARG A 1 201 ? 10.839 -0.311 -8.041 1.00 98.38 201 ARG A N 1
ATOM 1639 C CA . ARG A 1 201 ? 11.089 -1.241 -9.153 1.00 98.38 201 ARG A CA 1
ATOM 1640 C C . ARG A 1 201 ? 11.249 -0.475 -10.464 1.00 98.38 201 ARG A C 1
ATOM 1642 O O . ARG A 1 201 ? 12.263 -0.654 -11.133 1.00 98.38 201 ARG A O 1
ATOM 1649 N N . GLU A 1 202 ? 10.319 0.421 -10.785 1.00 98.25 202 GLU A N 1
ATOM 1650 C CA . GLU A 1 202 ? 10.391 1.241 -11.999 1.00 98.25 202 GLU A CA 1
ATOM 1651 C C . GLU A 1 202 ? 11.658 2.105 -12.038 1.00 98.25 202 GLU A C 1
ATOM 1653 O O . GLU A 1 202 ? 12.308 2.224 -13.076 1.00 98.25 202 GLU A O 1
ATOM 1658 N N . ALA A 1 203 ? 12.046 2.697 -10.905 1.00 98.06 203 ALA A N 1
ATOM 1659 C CA . ALA A 1 203 ? 13.276 3.476 -10.808 1.00 98.06 203 ALA A CA 1
ATOM 1660 C C . ALA A 1 203 ? 14.523 2.615 -11.068 1.00 98.06 203 ALA A C 1
ATOM 1662 O O . ALA A 1 203 ? 15.446 3.062 -11.751 1.00 98.06 203 ALA A O 1
ATOM 1663 N N . ARG A 1 204 ? 14.552 1.371 -10.568 1.00 98.12 204 ARG A N 1
ATOM 1664 C CA . ARG A 1 204 ? 15.645 0.418 -10.827 1.00 98.12 204 ARG A CA 1
ATOM 1665 C C . ARG A 1 204 ? 15.714 0.002 -12.293 1.00 98.12 204 ARG A C 1
ATOM 1667 O O . ARG A 1 204 ? 16.806 -0.011 -12.853 1.00 98.12 204 ARG A O 1
ATOM 1674 N N . GLU A 1 205 ? 14.576 -0.288 -12.916 1.00 97.94 205 GLU A N 1
ATOM 1675 C CA . GLU A 1 205 ? 14.501 -0.627 -14.343 1.00 97.94 205 GLU A CA 1
ATOM 1676 C C . GLU A 1 205 ? 14.983 0.540 -15.215 1.00 97.94 205 GLU A C 1
ATOM 1678 O O . GLU A 1 205 ? 15.846 0.358 -16.077 1.00 97.94 205 GLU A O 1
ATOM 1683 N N . LYS A 1 206 ? 14.523 1.767 -14.926 1.00 98.06 206 LYS A N 1
ATOM 1684 C CA . LYS A 1 206 ? 14.995 2.982 -15.608 1.00 98.06 206 LYS A CA 1
ATOM 1685 C C . LYS A 1 206 ? 16.500 3.170 -15.438 1.00 98.06 206 LYS A C 1
ATOM 1687 O O . LYS A 1 206 ? 17.192 3.397 -16.427 1.00 98.06 206 LYS A O 1
ATOM 1692 N N . ASN A 1 207 ? 17.022 3.026 -14.222 1.00 97.81 207 ASN A N 1
ATOM 1693 C CA . ASN A 1 207 ? 18.455 3.158 -13.958 1.00 97.81 207 ASN A CA 1
ATOM 1694 C C . ASN A 1 207 ? 19.277 2.098 -14.716 1.00 97.81 207 ASN A C 1
ATOM 1696 O O . ASN A 1 207 ? 20.272 2.432 -15.350 1.00 97.81 207 ASN A O 1
ATOM 1700 N N . SER A 1 208 ? 18.817 0.844 -14.754 1.00 97.75 208 SER A N 1
ATOM 1701 C CA . SER A 1 208 ? 19.465 -0.212 -15.543 1.00 97.75 208 SER A CA 1
ATOM 1702 C C . SER A 1 208 ? 19.475 0.107 -17.041 1.00 97.75 208 SER A C 1
ATOM 1704 O O . SER A 1 208 ? 20.504 -0.069 -17.690 1.00 97.75 208 SER A O 1
ATOM 1706 N N . SER A 1 209 ? 18.370 0.629 -17.584 1.00 97.69 209 SER A N 1
ATOM 1707 C CA . SER A 1 209 ? 18.306 1.033 -18.995 1.00 97.69 209 SER A CA 1
ATOM 1708 C C . SER A 1 209 ? 19.245 2.205 -19.314 1.00 97.69 209 SER A C 1
ATOM 1710 O O . SER A 1 209 ? 19.938 2.187 -20.332 1.00 97.69 209 SER A O 1
ATOM 1712 N N . LEU A 1 210 ? 19.335 3.193 -18.417 1.00 97.69 210 LEU A N 1
ATOM 1713 C CA . LEU A 1 210 ? 20.257 4.320 -18.543 1.00 97.69 210 LEU A CA 1
ATOM 1714 C C . LEU A 1 210 ? 21.718 3.872 -18.445 1.00 97.69 210 LEU A C 1
ATOM 1716 O O . LEU A 1 210 ? 22.539 4.362 -19.214 1.00 97.69 210 LEU A O 1
ATOM 1720 N N . ALA A 1 211 ? 22.039 2.921 -17.564 1.00 98.06 211 ALA A N 1
ATOM 1721 C CA . ALA A 1 211 ? 23.382 2.357 -17.456 1.00 98.06 211 ALA A CA 1
ATOM 1722 C C . ALA A 1 211 ? 23.822 1.676 -18.764 1.00 98.06 211 ALA A C 1
ATOM 1724 O O . ALA A 1 211 ? 24.905 1.972 -19.263 1.00 98.06 211 ALA A O 1
ATOM 1725 N N . LEU A 1 212 ? 22.956 0.855 -19.372 1.00 97.81 212 LEU A N 1
ATOM 1726 C CA . LEU A 1 212 ? 23.220 0.225 -20.676 1.00 97.81 212 LEU A CA 1
ATOM 1727 C C . LEU A 1 212 ? 23.377 1.260 -21.801 1.00 97.81 212 LEU A C 1
ATOM 1729 O O . LEU A 1 212 ? 24.260 1.143 -22.654 1.00 97.81 212 LEU A O 1
ATOM 1733 N N . SER A 1 213 ? 22.535 2.299 -21.806 1.00 98.06 213 SER A N 1
ATOM 1734 C CA . SER A 1 213 ? 22.650 3.395 -22.773 1.00 98.06 213 SER A CA 1
ATOM 1735 C C . SER A 1 213 ? 23.964 4.159 -22.612 1.00 98.06 213 SER A C 1
ATOM 1737 O O . SER A 1 213 ? 24.559 4.557 -23.613 1.00 98.06 213 SER A O 1
ATOM 1739 N N . LEU A 1 214 ? 24.408 4.379 -21.372 1.00 97.69 214 LEU A N 1
ATOM 1740 C CA . LEU A 1 214 ? 25.662 5.058 -21.071 1.00 97.69 214 LEU A CA 1
ATOM 1741 C C . LEU A 1 214 ? 26.854 4.216 -21.526 1.00 97.69 214 LEU A C 1
ATOM 1743 O O . LEU A 1 214 ? 27.703 4.734 -22.238 1.00 97.69 214 LEU A O 1
ATOM 1747 N N . GLU A 1 215 ? 26.866 2.918 -21.223 1.00 97.81 215 GLU A N 1
ATOM 1748 C CA . GLU A 1 215 ? 27.895 1.983 -21.694 1.00 97.81 215 GLU A CA 1
ATOM 1749 C C . GLU A 1 215 ? 27.991 1.968 -23.227 1.00 97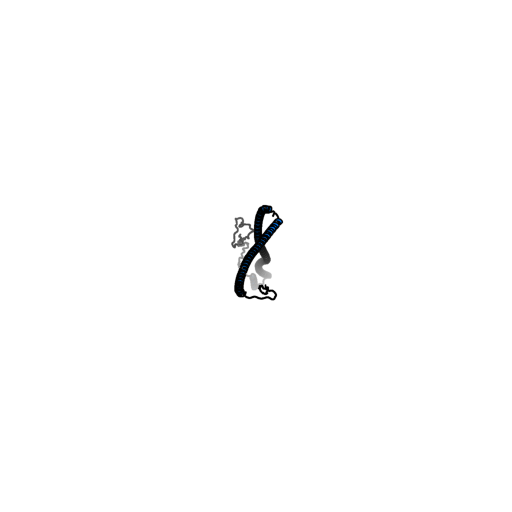.81 215 GLU A C 1
ATOM 1751 O O . GLU A 1 215 ? 29.076 2.108 -23.793 1.00 97.81 215 GLU A O 1
ATOM 1756 N N . THR A 1 216 ? 26.845 1.914 -23.913 1.00 97.88 216 THR A N 1
ATOM 1757 C CA . THR A 1 216 ? 26.783 1.966 -25.382 1.00 97.88 216 THR A CA 1
ATOM 1758 C C . THR A 1 216 ? 27.328 3.288 -25.931 1.00 97.88 216 THR A C 1
ATOM 1760 O O . THR A 1 216 ? 28.051 3.304 -26.929 1.00 97.88 216 THR A O 1
ATOM 1763 N N . ALA A 1 217 ? 26.985 4.415 -25.301 1.00 97.44 217 ALA A N 1
ATOM 1764 C CA . ALA A 1 217 ? 27.484 5.728 -25.703 1.00 97.44 217 ALA A CA 1
ATOM 1765 C C . ALA A 1 217 ? 28.997 5.856 -25.467 1.00 97.44 217 ALA A C 1
ATOM 1767 O O . ALA A 1 217 ? 29.703 6.383 -26.325 1.00 97.44 217 ALA A O 1
ATOM 1768 N N . THR A 1 218 ? 29.505 5.332 -24.350 1.00 98.00 218 THR A N 1
ATOM 1769 C CA . THR A 1 218 ? 30.938 5.292 -24.045 1.00 98.00 218 THR A CA 1
ATOM 1770 C C . THR A 1 218 ? 31.701 4.437 -25.057 1.00 98.00 218 THR A C 1
ATOM 1772 O O . THR A 1 218 ? 32.737 4.879 -25.549 1.00 98.00 218 THR A O 1
ATOM 1775 N N . ALA A 1 219 ? 31.173 3.269 -25.437 1.00 97.75 219 ALA A N 1
ATOM 1776 C CA . ALA A 1 219 ? 31.777 2.420 -26.464 1.00 97.75 219 ALA A CA 1
ATOM 1777 C C . ALA A 1 219 ? 31.863 3.134 -27.825 1.00 97.75 219 ALA A C 1
ATOM 1779 O O . ALA A 1 219 ? 32.927 3.165 -28.440 1.00 97.75 219 ALA A O 1
ATOM 1780 N N . LYS A 1 220 ? 30.780 3.797 -28.257 1.00 98.00 220 LYS A N 1
ATOM 1781 C CA . LYS A 1 220 ? 30.776 4.600 -29.494 1.00 98.00 220 LYS A CA 1
ATOM 1782 C C . LYS A 1 220 ? 31.757 5.769 -29.444 1.00 98.00 220 LYS A C 1
ATOM 1784 O O . LYS A 1 220 ? 32.400 6.074 -30.442 1.00 98.00 220 LYS A O 1
ATOM 1789 N N . ALA A 1 221 ? 31.868 6.443 -28.300 1.00 97.62 221 ALA A N 1
ATOM 1790 C CA . ALA A 1 221 ? 32.827 7.530 -28.130 1.00 97.62 221 ALA A CA 1
ATOM 1791 C C . ALA A 1 221 ? 34.276 7.029 -28.250 1.00 97.62 221 ALA A C 1
ATOM 1793 O O . ALA A 1 221 ? 35.096 7.693 -28.882 1.00 97.62 221 ALA A O 1
ATOM 1794 N N . ALA A 1 222 ? 34.579 5.850 -27.696 1.00 97.88 222 ALA A N 1
ATOM 1795 C CA . ALA A 1 222 ? 35.887 5.215 -27.842 1.00 97.88 222 ALA A CA 1
ATOM 1796 C C . ALA A 1 222 ? 36.186 4.848 -29.307 1.00 97.88 222 ALA A C 1
ATOM 1798 O O . ALA A 1 222 ? 37.259 5.183 -29.802 1.00 97.88 222 ALA A O 1
ATOM 1799 N N . GLU A 1 223 ? 35.221 4.257 -30.020 1.00 97.81 223 GLU A N 1
ATOM 1800 C CA . GLU A 1 223 ? 35.352 3.921 -31.446 1.00 97.81 223 GLU A CA 1
ATOM 1801 C C . GLU A 1 223 ? 35.620 5.167 -32.306 1.00 97.81 223 GLU A C 1
ATOM 1803 O O . GLU A 1 223 ? 36.560 5.197 -33.099 1.00 97.81 223 GLU A O 1
ATOM 1808 N N . LEU A 1 224 ? 34.840 6.238 -32.118 1.00 97.56 224 LEU A N 1
ATOM 1809 C CA . LEU A 1 224 ? 35.049 7.500 -32.835 1.00 97.56 224 LEU A CA 1
ATOM 1810 C C . LEU A 1 224 ? 36.409 8.131 -32.511 1.00 97.56 224 LEU A C 1
ATOM 1812 O O . LEU A 1 224 ? 37.040 8.713 -33.393 1.00 97.56 224 LEU A O 1
ATOM 1816 N N . SER A 1 225 ? 36.875 8.012 -31.266 1.00 97.75 225 SER A N 1
ATOM 1817 C CA . SER A 1 225 ? 38.205 8.483 -30.876 1.00 97.75 225 SER A CA 1
ATOM 1818 C C . SER A 1 225 ? 39.313 7.702 -31.587 1.00 97.75 225 SER A C 1
ATOM 1820 O O . SER A 1 225 ? 40.299 8.303 -32.011 1.00 97.75 225 SER A O 1
ATOM 1822 N N . GLU A 1 226 ? 39.164 6.385 -31.742 1.00 97.69 226 GLU A N 1
ATOM 1823 C CA . GLU A 1 226 ? 40.111 5.551 -32.487 1.00 97.69 226 GLU A CA 1
ATOM 1824 C C . GLU A 1 226 ? 40.111 5.907 -33.980 1.00 97.69 226 GLU A C 1
ATOM 1826 O O . GLU A 1 226 ? 41.173 6.135 -34.562 1.00 97.69 226 GLU A O 1
ATOM 1831 N N . GLN A 1 227 ? 38.928 6.060 -34.586 1.00 97.56 227 GLN A N 1
ATOM 1832 C CA . GLN A 1 227 ? 38.791 6.497 -35.979 1.00 97.56 227 GLN A CA 1
ATOM 1833 C C . GLN A 1 227 ? 39.438 7.867 -36.216 1.00 97.56 227 GLN A C 1
ATOM 1835 O O . GLN A 1 227 ? 40.147 8.059 -37.206 1.00 97.56 227 GLN A O 1
ATOM 1840 N N . LEU A 1 228 ? 39.240 8.814 -35.295 1.00 97.62 228 LEU A N 1
ATOM 1841 C CA . LEU A 1 228 ? 39.875 10.126 -35.361 1.00 97.62 228 LEU A CA 1
ATOM 1842 C C . LEU A 1 228 ? 41.402 10.009 -35.293 1.00 97.62 228 LEU A C 1
ATOM 1844 O O . LEU A 1 228 ? 42.095 10.655 -36.079 1.00 97.62 228 LEU A O 1
ATOM 1848 N N . GLN A 1 229 ? 41.931 9.170 -34.400 1.00 97.81 229 GLN A N 1
ATOM 1849 C CA . GLN A 1 229 ? 43.373 8.962 -34.278 1.00 97.81 229 GLN A CA 1
ATOM 1850 C C . GLN A 1 229 ? 43.969 8.359 -35.557 1.00 97.81 229 GLN A C 1
ATOM 1852 O O . GLN A 1 229 ? 45.003 8.829 -36.033 1.00 97.81 229 GLN A O 1
ATOM 1857 N N . LEU A 1 230 ? 43.297 7.374 -36.161 1.00 97.25 230 LEU A N 1
ATOM 1858 C CA . LEU A 1 230 ? 43.703 6.796 -37.445 1.00 97.25 230 LEU A CA 1
ATOM 1859 C C . LEU A 1 230 ? 43.694 7.840 -38.570 1.00 97.25 230 LEU A C 1
ATOM 1861 O O . LEU A 1 230 ? 44.636 7.901 -39.362 1.00 97.25 230 LEU A O 1
ATOM 1865 N N . ALA A 1 231 ? 42.672 8.699 -38.621 1.00 96.88 231 ALA A N 1
ATOM 1866 C CA . ALA A 1 231 ? 42.593 9.782 -39.598 1.00 96.88 231 ALA A CA 1
ATOM 1867 C C . ALA A 1 231 ? 43.709 10.824 -39.409 1.00 96.88 231 ALA A C 1
ATOM 1869 O O . ALA A 1 231 ? 44.266 11.310 -40.394 1.00 96.88 231 ALA A O 1
ATOM 1870 N N . ILE A 1 232 ? 44.071 11.146 -38.160 1.00 97.44 232 ILE A N 1
ATOM 1871 C CA . ILE A 1 232 ? 45.203 12.033 -37.849 1.00 97.44 232 ILE A CA 1
ATOM 1872 C C . ILE A 1 232 ? 46.509 11.432 -38.378 1.00 97.44 232 ILE A C 1
ATOM 1874 O O . ILE A 1 232 ? 47.220 12.112 -39.117 1.00 97.44 232 ILE A O 1
ATOM 1878 N N . VAL A 1 233 ? 46.787 10.159 -38.074 1.00 97.50 233 VAL A N 1
ATOM 1879 C CA . VAL A 1 233 ? 47.999 9.465 -38.546 1.00 97.50 233 VAL A CA 1
ATOM 1880 C C . VAL A 1 233 ? 48.030 9.393 -40.076 1.00 97.50 233 VAL A C 1
ATOM 1882 O O . VAL A 1 233 ? 49.047 9.708 -40.689 1.00 97.50 233 VAL A O 1
ATOM 1885 N N . SER A 1 234 ? 46.911 9.048 -40.720 1.00 97.19 234 SER A N 1
ATOM 1886 C CA . SER A 1 234 ? 46.813 9.019 -42.186 1.00 97.19 234 SER A CA 1
ATOM 1887 C C . SER A 1 234 ? 47.082 10.392 -42.810 1.00 97.19 234 SER A C 1
ATOM 1889 O O . SER A 1 234 ? 47.849 10.493 -43.770 1.00 97.19 234 SER A O 1
ATOM 1891 N N . ARG A 1 235 ? 46.518 11.465 -42.238 1.00 97.31 235 ARG A N 1
ATOM 1892 C CA . ARG A 1 235 ? 46.777 12.841 -42.679 1.00 97.31 235 ARG A CA 1
ATOM 1893 C C . ARG A 1 235 ? 48.257 13.204 -42.555 1.00 97.31 235 ARG A C 1
ATOM 1895 O O . ARG A 1 235 ? 48.788 13.851 -43.452 1.00 97.31 235 ARG A O 1
ATOM 1902 N N . GLU A 1 236 ? 48.915 12.820 -41.464 1.00 97.00 236 GLU A N 1
ATOM 1903 C CA . GLU A 1 236 ? 50.347 13.072 -41.260 1.00 97.00 236 GLU A CA 1
ATOM 1904 C C . GLU A 1 236 ? 51.208 12.345 -42.299 1.00 97.00 236 GLU A C 1
ATOM 1906 O O . GLU A 1 236 ? 52.092 12.964 -42.891 1.00 97.00 236 GLU A O 1
ATOM 1911 N N . VAL A 1 237 ? 50.911 11.073 -42.585 1.00 96.75 237 VAL A N 1
ATOM 1912 C CA . VAL A 1 237 ? 51.604 10.295 -43.627 1.00 96.75 237 VAL A CA 1
ATOM 1913 C C . VAL A 1 237 ? 51.446 10.954 -44.997 1.00 96.75 237 VAL A C 1
ATOM 1915 O O . VAL A 1 237 ? 52.448 11.263 -45.639 1.00 96.75 237 VAL A O 1
ATOM 1918 N N . LEU A 1 238 ? 50.212 11.255 -45.413 1.00 95.56 238 LEU A N 1
ATOM 1919 C CA . LEU A 1 238 ? 49.945 11.904 -46.702 1.00 95.56 238 LEU A CA 1
ATOM 1920 C C . LEU A 1 238 ? 50.588 13.292 -46.794 1.00 95.56 238 LEU A C 1
ATOM 1922 O O . LEU A 1 238 ? 51.107 13.675 -47.840 1.00 95.56 238 LEU A O 1
ATOM 1926 N N . SER A 1 239 ? 50.589 14.056 -45.698 1.00 96.19 239 SER A N 1
ATOM 1927 C CA . SER A 1 239 ? 51.266 15.354 -45.645 1.00 96.19 239 SER A CA 1
ATOM 1928 C C . SER A 1 239 ? 52.780 15.211 -45.822 1.00 96.19 239 SER A C 1
ATOM 1930 O O . SER A 1 239 ? 53.391 16.039 -46.499 1.00 96.19 239 SER A O 1
ATOM 1932 N N . ASN A 1 240 ? 53.387 14.173 -45.241 1.00 95.38 240 ASN A N 1
ATOM 1933 C CA . ASN A 1 240 ? 54.810 13.881 -45.401 1.00 95.38 240 ASN A CA 1
ATOM 1934 C C . ASN A 1 240 ? 55.142 13.451 -46.837 1.00 95.38 240 ASN A C 1
ATOM 1936 O O . ASN A 1 240 ? 56.101 13.963 -47.410 1.00 95.38 240 ASN A O 1
ATOM 1940 N N . GLU A 1 241 ? 54.342 12.572 -47.447 1.00 95.12 241 GLU A N 1
ATOM 1941 C CA . GLU A 1 241 ? 54.495 12.173 -48.855 1.00 95.12 241 GLU A CA 1
ATOM 1942 C C . GLU A 1 241 ? 54.369 13.377 -49.794 1.00 95.12 241 GLU A C 1
ATOM 1944 O O . GLU A 1 241 ? 55.214 13.600 -50.661 1.00 95.12 241 GLU A O 1
ATOM 1949 N N . LEU A 1 242 ? 53.359 14.222 -49.578 1.00 90.62 242 LEU A N 1
ATOM 1950 C CA . LEU A 1 242 ? 53.161 15.435 -50.364 1.00 90.62 242 LEU A CA 1
ATOM 1951 C C . LEU A 1 242 ? 54.345 16.401 -50.209 1.00 90.62 242 LEU A C 1
ATOM 1953 O O . LEU A 1 242 ? 54.792 16.990 -51.195 1.00 90.62 242 LEU A O 1
ATOM 1957 N N . ALA A 1 243 ? 54.895 16.543 -49.000 1.00 91.75 243 ALA A N 1
ATOM 1958 C CA . ALA A 1 243 ? 56.101 17.334 -48.766 1.00 91.75 243 ALA A CA 1
ATOM 1959 C C . ALA A 1 243 ? 57.332 16.770 -49.502 1.00 91.75 243 ALA A C 1
ATOM 1961 O O . ALA A 1 243 ? 58.133 17.555 -50.005 1.00 91.75 243 ALA A O 1
ATOM 1962 N N . GLN A 1 244 ? 57.462 15.442 -49.617 1.00 92.19 244 GLN A N 1
ATOM 1963 C CA . GLN A 1 244 ? 58.535 14.782 -50.377 1.00 92.19 244 GLN A CA 1
ATOM 1964 C C . GLN A 1 244 ? 58.372 14.934 -51.897 1.00 92.19 244 GLN A C 1
ATOM 1966 O O . GLN A 1 244 ? 59.366 15.088 -52.606 1.00 92.19 244 GLN A O 1
ATOM 1971 N N . LEU A 1 245 ? 57.137 14.917 -52.407 1.00 88.94 245 LEU A N 1
ATOM 1972 C CA . LEU A 1 245 ? 56.845 15.049 -53.839 1.00 88.94 245 LEU A CA 1
ATOM 1973 C C . LEU A 1 245 ? 56.919 16.500 -54.338 1.00 88.94 245 LEU A C 1
ATOM 1975 O O . LEU A 1 245 ? 57.266 16.726 -55.497 1.00 88.94 245 LEU A O 1
ATOM 1979 N N . ARG A 1 246 ? 56.636 17.498 -53.487 1.00 88.50 246 ARG A N 1
ATOM 1980 C CA . ARG A 1 246 ? 56.661 18.929 -53.858 1.00 88.50 246 ARG A CA 1
ATOM 1981 C C . ARG A 1 246 ? 57.958 19.380 -54.556 1.00 88.50 246 ARG A C 1
ATOM 1983 O O . ARG A 1 246 ? 57.847 20.033 -55.591 1.00 88.50 246 ARG A O 1
ATOM 1990 N N . PRO A 1 247 ? 59.172 19.055 -54.067 1.00 88.50 247 PRO A N 1
ATOM 1991 C CA . PRO A 1 247 ? 60.415 19.397 -54.760 1.00 88.50 247 PRO A CA 1
ATOM 1992 C C . PRO A 1 247 ? 60.520 18.799 -56.169 1.00 88.50 247 PRO A C 1
ATOM 1994 O O . PRO A 1 247 ? 60.990 19.476 -57.079 1.00 88.50 247 PRO A O 1
ATOM 1997 N N . LEU A 1 248 ? 60.054 17.559 -56.360 1.00 86.88 248 LEU A N 1
ATOM 1998 C CA . LEU A 1 248 ? 60.056 16.889 -57.665 1.00 86.88 248 LEU A CA 1
ATOM 1999 C C . LEU A 1 248 ? 59.062 17.548 -58.627 1.00 86.88 248 LEU A C 1
ATOM 2001 O O . LEU A 1 248 ? 59.399 17.809 -59.778 1.00 86.88 248 LEU A O 1
ATOM 2005 N N . ALA A 1 249 ? 57.863 17.876 -58.140 1.00 84.00 249 ALA A N 1
ATOM 2006 C CA . ALA A 1 249 ? 56.850 18.596 -58.906 1.00 84.00 249 ALA A CA 1
ATOM 2007 C C . ALA A 1 249 ? 57.337 19.991 -59.337 1.00 84.00 249 ALA A C 1
ATOM 2009 O O . ALA A 1 249 ? 57.160 20.384 -60.487 1.00 84.00 249 ALA A O 1
ATOM 2010 N N . ASN A 1 250 ? 58.023 20.711 -58.442 1.00 83.88 250 ASN A N 1
ATOM 2011 C CA . ASN A 1 250 ? 58.629 22.008 -58.749 1.00 83.88 250 ASN A CA 1
ATOM 2012 C C . ASN A 1 250 ? 59.726 21.911 -59.822 1.00 83.88 250 ASN A C 1
ATOM 2014 O O . ASN A 1 250 ? 59.866 22.833 -60.616 1.00 83.88 250 ASN A O 1
ATOM 2018 N N . ALA A 1 251 ? 60.488 20.812 -59.873 1.00 83.50 251 ALA A N 1
ATOM 2019 C CA . ALA A 1 251 ? 61.526 20.614 -60.889 1.00 83.50 251 ALA A CA 1
ATOM 2020 C C . ALA A 1 251 ? 60.961 20.444 -62.313 1.00 83.50 251 ALA A C 1
ATOM 2022 O O . ALA A 1 251 ? 61.670 20.702 -63.282 1.00 83.50 251 ALA A O 1
ATOM 2023 N N . ILE A 1 252 ? 59.700 20.018 -62.437 1.00 82.00 252 ILE A N 1
ATOM 2024 C CA . ILE A 1 252 ? 58.998 19.788 -63.713 1.00 82.00 252 ILE A CA 1
ATOM 2025 C C . ILE A 1 252 ? 57.917 20.874 -63.943 1.00 82.00 252 ILE A C 1
ATOM 2027 O O . ILE A 1 252 ? 57.119 20.778 -64.866 1.00 82.00 252 ILE A O 1
ATOM 2031 N N . ASP A 1 253 ? 57.894 21.925 -63.112 1.00 77.81 253 ASP A N 1
ATOM 2032 C CA . ASP A 1 253 ? 56.926 23.038 -63.143 1.00 77.81 253 ASP A CA 1
ATOM 2033 C C . ASP A 1 253 ? 55.441 22.605 -63.102 1.00 77.81 253 ASP A C 1
ATOM 2035 O O . ASP A 1 253 ? 54.547 23.257 -63.635 1.00 77.81 253 ASP A O 1
ATOM 2039 N N . ILE A 1 254 ? 55.155 21.495 -62.415 1.00 83.31 254 ILE A N 1
ATOM 2040 C CA . ILE A 1 254 ? 53.795 20.984 -62.153 1.00 83.31 254 ILE A CA 1
ATOM 2041 C C . ILE A 1 254 ? 53.370 21.296 -60.712 1.00 83.31 254 ILE A C 1
ATOM 2043 O O . ILE A 1 254 ? 52.911 20.445 -59.953 1.00 83.31 254 ILE A O 1
ATOM 2047 N N . ASN A 1 255 ? 53.593 22.541 -60.300 1.00 80.25 255 ASN A N 1
ATOM 2048 C CA . ASN A 1 255 ? 53.450 23.000 -58.914 1.00 80.25 255 ASN A CA 1
ATOM 2049 C C . ASN A 1 255 ? 52.015 23.405 -58.522 1.00 80.25 255 ASN A C 1
ATOM 2051 O O . ASN A 1 255 ? 51.753 23.714 -57.358 1.00 80.25 255 ASN A O 1
ATOM 2055 N N . ASN A 1 256 ? 51.080 23.392 -59.472 1.00 82.00 256 ASN A N 1
ATOM 2056 C CA . ASN A 1 256 ? 49.680 23.740 -59.271 1.00 82.00 256 ASN A CA 1
ATOM 2057 C C . ASN A 1 256 ? 48.761 22.843 -60.124 1.00 82.00 256 ASN A C 1
ATOM 2059 O O . ASN A 1 256 ? 49.225 22.070 -60.964 1.00 82.00 256 ASN A O 1
ATOM 2063 N N . ALA A 1 257 ? 47.450 22.923 -59.880 1.00 79.81 257 ALA A N 1
ATOM 2064 C CA . ALA A 1 257 ? 46.460 22.090 -60.564 1.00 79.81 257 ALA A CA 1
ATOM 2065 C C . ALA A 1 257 ? 46.485 22.272 -62.091 1.00 79.81 257 ALA A C 1
ATOM 2067 O O . ALA A 1 257 ? 46.375 21.290 -62.823 1.00 79.81 257 ALA A O 1
ATOM 2068 N N . ASP A 1 258 ? 46.698 23.499 -62.564 1.00 81.50 258 ASP A N 1
ATOM 2069 C CA . ASP A 1 258 ? 46.749 23.809 -63.992 1.00 81.50 258 ASP A CA 1
ATOM 2070 C C . ASP A 1 258 ? 47.993 23.199 -64.656 1.00 81.50 258 ASP A C 1
ATOM 2072 O O . ASP A 1 258 ? 47.900 22.638 -65.745 1.00 81.50 258 ASP A O 1
ATOM 2076 N N . GLY A 1 259 ? 49.142 23.214 -63.973 1.00 82.50 259 GLY A N 1
ATOM 2077 C CA . GLY A 1 259 ? 50.376 22.565 -64.417 1.00 82.50 259 GLY A CA 1
ATOM 2078 C C . GLY A 1 259 ? 50.236 21.044 -64.500 1.00 82.50 259 GLY A C 1
ATOM 2079 O O . GLY A 1 259 ? 50.669 20.436 -65.477 1.00 82.50 259 GLY A O 1
ATOM 2080 N N . VAL A 1 260 ? 49.558 20.421 -63.529 1.00 82.88 260 VAL A N 1
ATOM 2081 C CA . VAL A 1 260 ? 49.235 18.982 -63.578 1.00 82.88 260 VAL A CA 1
ATOM 2082 C C . VAL A 1 260 ? 48.331 18.661 -64.770 1.00 82.88 260 VAL A C 1
ATOM 2084 O O . VAL A 1 260 ? 48.592 17.697 -65.489 1.00 82.88 260 VAL A O 1
ATOM 2087 N N . LEU A 1 261 ? 47.294 19.467 -65.014 1.00 84.69 261 LEU A N 1
ATOM 2088 C CA . LEU A 1 261 ? 46.397 19.283 -66.157 1.00 84.69 261 LEU A CA 1
ATOM 2089 C C . LEU A 1 261 ? 47.129 19.457 -67.494 1.00 84.69 261 LEU A C 1
ATOM 2091 O O . LEU A 1 261 ? 46.958 18.631 -68.387 1.00 84.69 261 LEU A O 1
ATOM 2095 N N . ALA A 1 262 ? 47.987 20.472 -67.615 1.00 83.44 262 ALA A N 1
ATOM 2096 C CA . ALA A 1 262 ? 48.803 20.695 -68.804 1.00 83.44 262 ALA A CA 1
ATOM 2097 C C . ALA A 1 262 ? 49.784 19.539 -69.055 1.00 83.44 262 ALA A C 1
ATOM 2099 O O . ALA A 1 262 ? 49.954 19.110 -70.195 1.00 83.44 262 ALA A O 1
ATOM 2100 N N . TYR A 1 263 ? 50.393 18.991 -67.999 1.00 84.88 263 TYR A N 1
ATOM 2101 C CA . TYR A 1 263 ? 51.268 17.826 -68.112 1.00 84.88 263 TYR A CA 1
ATOM 2102 C C . TYR A 1 263 ? 50.504 16.577 -68.562 1.00 84.88 263 TYR A C 1
ATOM 2104 O O . TYR A 1 263 ? 50.984 15.853 -69.430 1.00 84.88 263 TYR A O 1
ATOM 2112 N N . LEU A 1 264 ? 49.302 16.339 -68.025 1.00 86.25 264 LEU A N 1
ATOM 2113 C CA . LEU A 1 264 ? 48.443 15.230 -68.452 1.00 86.25 264 LEU A CA 1
ATOM 2114 C C . LEU A 1 264 ? 48.018 15.362 -69.920 1.00 86.25 264 LEU A C 1
ATOM 2116 O O . LEU A 1 264 ? 48.112 14.381 -70.657 1.00 86.25 264 LEU A O 1
ATOM 2120 N N . ASP A 1 265 ? 47.619 16.558 -70.359 1.00 88.38 265 ASP A N 1
ATOM 2121 C CA . ASP A 1 265 ? 47.261 16.820 -71.759 1.00 88.38 265 ASP A CA 1
ATOM 2122 C C . ASP A 1 265 ? 48.474 16.663 -72.692 1.00 88.38 265 ASP A C 1
ATOM 2124 O O . ASP A 1 265 ? 48.379 16.041 -73.750 1.00 88.38 265 ASP A O 1
ATOM 2128 N N . ALA A 1 266 ? 49.659 17.120 -72.273 1.00 87.00 266 ALA A N 1
ATOM 2129 C CA . ALA A 1 266 ? 50.903 16.887 -73.006 1.00 87.00 266 ALA A CA 1
ATOM 2130 C C . ALA A 1 266 ? 51.225 15.387 -73.134 1.00 87.00 266 ALA A C 1
ATOM 2132 O O . ALA A 1 266 ? 51.638 14.935 -74.203 1.00 87.00 266 ALA A O 1
ATOM 2133 N N . LEU A 1 267 ? 50.995 14.601 -72.078 1.00 88.31 267 LEU A N 1
ATOM 2134 C CA . LEU A 1 267 ? 51.202 13.150 -72.069 1.00 88.31 267 LEU A CA 1
ATOM 2135 C C . LEU A 1 267 ? 50.210 12.432 -72.993 1.00 88.31 267 LEU A C 1
ATOM 2137 O O . LEU A 1 267 ? 50.582 11.506 -73.719 1.00 88.31 267 LEU A O 1
ATOM 2141 N N . GLU A 1 268 ? 48.951 12.869 -73.003 1.00 89.75 268 GLU A N 1
ATOM 2142 C CA . GLU A 1 268 ? 47.932 12.336 -73.904 1.00 89.75 268 GLU A CA 1
ATOM 2143 C C . GLU A 1 268 ? 48.222 12.706 -75.367 1.00 89.75 268 GLU A C 1
ATOM 2145 O O . GLU A 1 268 ? 48.154 11.846 -76.250 1.00 89.75 268 GLU A O 1
ATOM 2150 N N . ASN A 1 269 ? 48.635 13.946 -75.634 1.00 89.06 269 ASN A N 1
ATOM 2151 C CA . ASN A 1 269 ? 49.034 14.395 -76.967 1.00 89.06 269 ASN A CA 1
ATOM 2152 C C . ASN A 1 269 ? 50.299 13.680 -77.460 1.00 89.06 269 ASN A C 1
ATOM 2154 O O . ASN A 1 269 ? 50.344 13.262 -78.617 1.00 89.06 269 ASN A O 1
ATOM 2158 N N . ALA A 1 270 ? 51.285 13.436 -76.592 1.00 89.88 270 ALA A N 1
ATOM 2159 C CA . ALA A 1 270 ? 52.464 12.639 -76.925 1.00 89.88 270 ALA A CA 1
ATOM 2160 C C . ALA A 1 270 ? 52.080 11.213 -77.353 1.00 89.88 270 ALA A C 1
ATOM 2162 O O . ALA A 1 270 ? 52.524 10.751 -78.405 1.00 89.88 270 ALA A O 1
ATOM 2163 N N . LYS A 1 271 ? 51.175 10.551 -76.616 1.00 91.38 271 LYS A N 1
ATOM 2164 C CA . LYS A 1 271 ? 50.639 9.234 -77.010 1.00 91.38 271 LYS A CA 1
ATOM 2165 C C . LYS A 1 271 ? 49.912 9.281 -78.353 1.00 91.38 271 LYS A C 1
ATOM 2167 O O . LYS A 1 271 ? 50.068 8.380 -79.175 1.00 91.38 271 LYS A O 1
ATOM 2172 N N . ARG A 1 272 ? 49.116 10.325 -78.609 1.00 90.12 272 ARG A N 1
ATOM 2173 C CA . ARG A 1 272 ? 48.435 10.502 -79.905 1.00 90.12 272 ARG A CA 1
ATOM 2174 C C . ARG A 1 272 ? 49.440 10.661 -81.046 1.00 90.12 272 ARG A C 1
ATOM 2176 O O . ARG A 1 272 ? 49.255 10.039 -82.092 1.00 90.12 272 ARG A O 1
ATOM 2183 N N . HIS A 1 273 ? 50.501 11.440 -80.846 1.00 89.69 273 HIS A N 1
ATOM 2184 C CA . HIS A 1 273 ? 51.571 11.603 -81.829 1.00 89.69 273 HIS A CA 1
ATOM 2185 C C . HIS A 1 273 ? 52.354 10.311 -82.061 1.00 89.69 273 HIS A C 1
ATOM 2187 O O . HIS A 1 273 ? 52.642 9.998 -83.210 1.00 89.69 273 HIS A O 1
ATOM 2193 N N . GLU A 1 274 ? 52.630 9.524 -81.020 1.00 91.06 274 GLU A N 1
ATOM 2194 C CA . GLU A 1 274 ? 53.272 8.210 -81.150 1.00 91.06 274 GLU A CA 1
ATOM 2195 C C . GLU A 1 274 ? 52.430 7.261 -82.017 1.00 91.06 274 GLU A C 1
ATOM 2197 O O . GLU A 1 274 ? 52.929 6.667 -82.975 1.00 91.06 274 GLU A O 1
ATOM 2202 N N . VAL A 1 275 ? 51.118 7.194 -81.764 1.00 91.56 275 VAL A N 1
ATOM 2203 C CA . VAL A 1 275 ? 50.184 6.399 -82.578 1.00 91.56 275 VAL A CA 1
ATOM 2204 C C . VAL A 1 275 ? 50.130 6.900 -84.026 1.00 91.56 275 VAL A C 1
ATOM 2206 O O . VAL A 1 275 ? 50.077 6.097 -84.959 1.00 91.56 275 VAL A O 1
ATOM 2209 N N . GLN A 1 276 ? 50.129 8.217 -84.245 1.00 90.38 276 GLN A N 1
ATOM 2210 C CA . GLN A 1 276 ? 50.137 8.792 -85.593 1.00 90.38 276 GLN A CA 1
ATOM 2211 C C . GLN A 1 276 ? 51.454 8.527 -86.331 1.00 90.38 276 GLN A C 1
ATOM 2213 O O . GLN A 1 276 ? 51.415 8.162 -87.504 1.00 90.38 276 GLN A O 1
ATOM 2218 N N . ALA A 1 277 ? 52.597 8.648 -85.656 1.00 90.75 277 ALA A N 1
ATOM 2219 C CA . ALA A 1 277 ? 53.908 8.338 -86.214 1.00 90.75 277 ALA A CA 1
ATOM 2220 C C . ALA A 1 277 ? 54.004 6.858 -86.606 1.00 90.75 277 ALA A C 1
ATOM 2222 O O . ALA A 1 277 ? 54.437 6.548 -87.713 1.00 90.75 277 ALA A O 1
ATOM 2223 N N . ALA A 1 278 ? 53.504 5.948 -85.762 1.00 91.44 278 ALA A N 1
ATOM 2224 C CA . ALA A 1 278 ? 53.435 4.523 -86.080 1.00 91.44 278 ALA A CA 1
ATOM 2225 C C . ALA A 1 278 ? 52.574 4.244 -87.328 1.00 91.44 278 ALA A C 1
ATOM 2227 O O . ALA A 1 278 ? 52.969 3.462 -88.193 1.00 91.44 278 ALA A O 1
ATOM 2228 N N . LYS A 1 279 ? 51.424 4.921 -87.470 1.00 91.25 279 LYS A N 1
ATOM 2229 C CA . LYS A 1 279 ? 50.573 4.815 -88.671 1.00 91.25 279 LYS A CA 1
ATOM 2230 C C . LYS A 1 279 ? 51.256 5.366 -89.922 1.00 91.25 279 LYS A C 1
ATOM 2232 O O . LYS A 1 279 ? 51.190 4.733 -90.972 1.00 91.25 279 LYS A O 1
ATOM 2237 N N . ALA A 1 280 ? 51.904 6.525 -89.819 1.00 89.44 280 ALA A N 1
ATOM 2238 C CA . ALA A 1 280 ? 52.632 7.128 -90.931 1.00 89.44 280 ALA A CA 1
ATOM 2239 C C . ALA A 1 280 ? 53.802 6.241 -91.382 1.00 89.44 280 ALA A C 1
ATOM 2241 O O . ALA A 1 280 ? 53.987 6.041 -92.579 1.00 89.44 280 ALA A O 1
ATOM 2242 N N . GLN A 1 281 ? 54.532 5.640 -90.437 1.00 91.88 281 GLN A N 1
ATOM 2243 C CA . GLN A 1 281 ? 55.604 4.694 -90.737 1.00 91.88 281 GLN A CA 1
ATOM 2244 C C . GLN A 1 281 ? 55.075 3.434 -91.435 1.00 91.88 281 GLN A C 1
ATOM 2246 O O . GLN A 1 281 ? 55.673 2.977 -92.405 1.00 91.88 281 GLN A O 1
ATOM 2251 N N . ALA A 1 282 ? 53.941 2.888 -90.983 1.00 91.44 282 ALA A N 1
ATOM 2252 C CA . ALA A 1 282 ? 53.310 1.745 -91.638 1.00 91.44 282 ALA A CA 1
ATOM 2253 C C . ALA A 1 282 ? 52.895 2.071 -93.084 1.00 91.44 282 ALA A C 1
ATOM 2255 O O . ALA A 1 282 ? 53.176 1.291 -93.990 1.00 91.44 282 ALA A O 1
ATOM 2256 N N . ALA A 1 283 ? 52.300 3.247 -93.312 1.00 90.69 283 ALA A N 1
ATOM 2257 C CA . ALA A 1 283 ? 51.933 3.705 -94.651 1.00 90.69 283 ALA A CA 1
ATOM 2258 C C . ALA A 1 283 ? 53.162 3.928 -95.551 1.00 90.69 283 ALA A C 1
ATOM 2260 O O . ALA A 1 283 ? 53.142 3.552 -96.720 1.00 90.69 283 ALA A O 1
ATOM 2261 N N . ALA A 1 284 ? 54.247 4.495 -95.015 1.00 89.75 284 ALA A N 1
ATOM 2262 C CA . ALA A 1 284 ? 55.500 4.664 -95.751 1.00 89.75 284 ALA A CA 1
ATOM 2263 C C . ALA A 1 284 ? 56.106 3.312 -96.160 1.00 89.75 284 ALA A C 1
ATOM 2265 O O . ALA A 1 284 ? 56.515 3.149 -97.308 1.00 89.75 284 ALA A O 1
ATOM 2266 N N . ASN A 1 285 ? 56.100 2.327 -95.256 1.00 92.31 285 ASN A N 1
ATOM 2267 C CA . ASN A 1 285 ? 56.562 0.972 -95.557 1.00 92.31 285 ASN A CA 1
ATOM 2268 C C . ASN A 1 285 ? 55.697 0.298 -96.639 1.00 92.31 285 ASN A C 1
ATOM 2270 O O . ASN A 1 285 ? 56.235 -0.378 -97.511 1.00 92.31 285 ASN A O 1
ATOM 2274 N N . GLU A 1 286 ? 54.373 0.499 -96.620 1.00 92.00 286 GLU A N 1
ATOM 2275 C CA . GLU A 1 286 ? 53.478 -0.022 -97.663 1.00 92.00 286 GLU A CA 1
ATOM 2276 C C . GLU A 1 286 ? 53.759 0.626 -99.028 1.00 92.00 286 GLU A C 1
ATOM 2278 O O . GLU A 1 286 ? 53.848 -0.072 -100.036 1.00 92.00 286 GLU A O 1
ATOM 2283 N N . ILE A 1 287 ? 53.944 1.951 -99.070 1.00 91.25 287 ILE A N 1
ATOM 2284 C CA . ILE A 1 287 ? 54.307 2.668 -100.302 1.00 91.25 287 ILE A CA 1
ATOM 2285 C C . ILE A 1 287 ? 55.645 2.160 -100.845 1.00 91.25 287 ILE A C 1
ATOM 2287 O O . ILE A 1 287 ? 55.748 1.923 -102.047 1.00 91.25 287 ILE A O 1
ATOM 2291 N N . GLN A 1 288 ? 56.643 1.961 -99.980 1.00 91.06 288 GLN A N 1
ATOM 2292 C CA . GLN A 1 288 ? 57.942 1.427 -100.385 1.00 91.06 288 GLN A CA 1
ATOM 2293 C C . GLN A 1 288 ? 57.809 0.015 -100.968 1.00 91.06 288 GLN A C 1
ATOM 2295 O O . GLN A 1 288 ? 58.315 -0.228 -102.055 1.00 91.06 288 GLN A O 1
ATOM 2300 N N . SER A 1 289 ? 57.049 -0.875 -100.317 1.00 91.88 289 SER A N 1
ATOM 2301 C CA . SER A 1 289 ? 56.783 -2.227 -100.833 1.00 91.88 289 SER A CA 1
ATOM 2302 C C . SER A 1 289 ? 56.141 -2.189 -102.221 1.00 91.88 289 SER A C 1
ATOM 2304 O O . SER A 1 289 ? 56.579 -2.893 -103.125 1.00 91.88 289 SER A O 1
ATOM 2306 N N . ARG A 1 290 ? 55.135 -1.327 -102.426 1.00 92.62 290 ARG A N 1
ATOM 2307 C CA . ARG A 1 290 ? 54.490 -1.165 -103.741 1.00 92.62 290 ARG A CA 1
ATOM 2308 C C . ARG A 1 290 ? 55.438 -0.592 -104.790 1.00 92.62 290 ARG A C 1
ATOM 2310 O O . ARG A 1 290 ? 55.333 -0.944 -105.961 1.00 92.62 290 ARG A O 1
ATOM 2317 N N . PHE A 1 291 ? 56.323 0.319 -104.395 1.00 92.25 291 PHE A N 1
ATOM 2318 C CA . PHE A 1 291 ? 57.339 0.865 -105.288 1.00 92.25 291 PHE A CA 1
ATOM 2319 C C . PHE A 1 291 ? 58.343 -0.215 -105.709 1.00 92.25 291 PHE A C 1
ATOM 2321 O O . PHE A 1 291 ? 58.658 -0.312 -106.893 1.00 92.25 291 PHE A O 1
ATOM 2328 N N . ASP A 1 292 ? 58.787 -1.050 -104.770 1.00 91.56 292 ASP A N 1
ATOM 2329 C CA . ASP A 1 292 ? 59.707 -2.156 -105.036 1.00 91.56 292 ASP A CA 1
ATOM 2330 C C . ASP A 1 292 ? 59.058 -3.194 -105.972 1.00 91.56 292 ASP A C 1
ATOM 2332 O O . ASP A 1 292 ? 59.647 -3.537 -106.997 1.00 91.56 292 ASP A O 1
ATOM 2336 N N . GLU A 1 293 ? 57.804 -3.593 -105.716 1.00 93.06 293 GLU A N 1
ATOM 2337 C CA . GLU A 1 293 ? 57.017 -4.464 -106.610 1.00 93.06 293 GLU A CA 1
ATOM 2338 C C . GLU A 1 293 ? 56.884 -3.878 -108.027 1.00 93.06 293 GLU A C 1
ATOM 2340 O O . GLU A 1 293 ? 57.049 -4.576 -109.031 1.00 93.06 293 GLU A O 1
ATOM 2345 N N . LEU A 1 294 ? 56.598 -2.576 -108.132 1.00 93.31 294 LEU A N 1
ATOM 2346 C CA . LEU A 1 294 ? 56.471 -1.896 -109.420 1.00 93.31 294 LEU A CA 1
ATOM 2347 C C . LEU A 1 294 ? 57.814 -1.835 -110.159 1.00 93.31 294 LEU A C 1
ATOM 2349 O O . LEU A 1 294 ? 57.850 -2.011 -111.377 1.00 93.31 294 LEU A O 1
ATOM 2353 N N . SER A 1 295 ? 58.912 -1.627 -109.436 1.00 91.06 295 SER A N 1
ATOM 2354 C CA . SER A 1 295 ? 60.273 -1.626 -109.979 1.00 91.06 295 SER A CA 1
ATOM 2355 C C . SER A 1 295 ? 60.683 -3.012 -110.496 1.00 91.06 295 SER A C 1
ATOM 2357 O O . SER A 1 295 ? 61.243 -3.130 -111.593 1.00 91.06 295 SER A O 1
ATOM 2359 N N . GLU A 1 296 ? 60.343 -4.083 -109.771 1.00 92.25 296 GLU A N 1
ATOM 2360 C CA . GLU A 1 296 ? 60.538 -5.466 -110.224 1.00 92.25 296 GLU A CA 1
ATOM 2361 C C . GLU A 1 296 ? 59.747 -5.752 -111.506 1.00 92.25 296 GLU A C 1
ATOM 2363 O O . GLU A 1 296 ? 60.310 -6.251 -112.487 1.00 92.25 296 GLU A O 1
ATOM 2368 N N . LEU A 1 297 ? 58.467 -5.364 -111.546 1.00 91.19 297 LEU A N 1
ATOM 2369 C CA . LEU A 1 297 ? 57.627 -5.496 -112.739 1.00 91.19 297 LEU A CA 1
ATOM 2370 C C . LEU A 1 297 ? 58.192 -4.706 -113.924 1.00 91.19 297 LEU A C 1
ATOM 2372 O O . LEU A 1 297 ? 58.287 -5.241 -115.029 1.00 91.19 297 LEU A O 1
ATOM 2376 N N . GLN A 1 298 ? 58.608 -3.457 -113.709 1.00 91.81 298 GLN A N 1
ATOM 2377 C CA . GLN A 1 298 ? 59.226 -2.631 -114.745 1.00 91.81 298 GLN A CA 1
ATOM 2378 C C . GLN A 1 298 ? 60.493 -3.295 -115.299 1.00 91.81 298 GLN A C 1
ATOM 2380 O O . GLN A 1 298 ? 60.687 -3.345 -116.515 1.00 91.81 298 GLN A O 1
ATOM 2385 N N . THR A 1 299 ? 61.333 -3.848 -114.424 1.00 91.62 299 THR A N 1
ATOM 2386 C CA . THR A 1 299 ? 62.558 -4.554 -114.817 1.00 91.62 299 THR A CA 1
ATOM 2387 C C . THR A 1 299 ? 62.239 -5.816 -115.624 1.00 91.62 299 THR A C 1
ATOM 2389 O O . THR A 1 299 ? 62.842 -6.039 -116.675 1.00 91.62 299 THR A O 1
ATOM 2392 N N . SER A 1 300 ? 61.245 -6.602 -115.194 1.00 92.12 300 SER A N 1
ATOM 2393 C CA . SER A 1 300 ? 60.773 -7.789 -115.919 1.00 92.12 300 SER A CA 1
ATOM 2394 C C . SER A 1 300 ? 60.270 -7.434 -117.319 1.00 92.12 300 SER A C 1
ATOM 2396 O O . SER A 1 300 ? 60.653 -8.077 -118.294 1.00 92.12 300 SER A O 1
ATOM 2398 N N . VAL A 1 301 ? 59.459 -6.377 -117.442 1.00 91.88 301 VAL A N 1
ATOM 2399 C CA . VAL A 1 301 ? 58.918 -5.923 -118.733 1.00 91.88 301 VAL A CA 1
ATOM 2400 C C . VAL A 1 301 ? 60.032 -5.465 -119.673 1.00 91.88 301 VAL A C 1
ATOM 2402 O O . VAL A 1 301 ? 59.985 -5.766 -120.865 1.00 91.88 301 VAL A O 1
ATOM 2405 N N . ILE A 1 302 ? 61.050 -4.761 -119.166 1.00 89.12 302 ILE A N 1
ATOM 2406 C CA . ILE A 1 302 ? 62.207 -4.343 -119.972 1.00 89.12 302 ILE A CA 1
ATOM 2407 C C . ILE A 1 302 ? 62.992 -5.564 -120.472 1.00 89.12 302 ILE A C 1
ATOM 2409 O O . ILE A 1 302 ? 63.362 -5.610 -121.649 1.00 89.12 302 ILE A O 1
ATOM 2413 N N . LEU A 1 303 ? 63.226 -6.561 -119.613 1.00 90.94 303 LEU A N 1
ATOM 2414 C CA . LEU A 1 303 ? 63.915 -7.799 -119.989 1.00 90.94 303 LEU A CA 1
ATOM 2415 C C . LEU A 1 303 ? 63.146 -8.571 -121.069 1.00 90.94 303 LEU A C 1
ATOM 2417 O O . LEU A 1 303 ? 63.740 -8.959 -122.080 1.00 90.94 303 LEU A O 1
ATOM 2421 N N . ASP A 1 304 ? 61.833 -8.736 -120.904 1.00 88.38 304 ASP A N 1
ATOM 2422 C CA . ASP A 1 304 ? 60.988 -9.414 -121.890 1.00 88.38 304 ASP A CA 1
ATOM 2423 C C . ASP A 1 304 ? 60.931 -8.652 -123.218 1.00 88.38 304 ASP A C 1
ATOM 2425 O O . ASP A 1 304 ? 61.099 -9.264 -124.275 1.00 88.38 304 ASP A O 1
ATOM 2429 N N . ASN A 1 305 ? 60.794 -7.320 -123.194 1.00 87.75 305 ASN A N 1
ATOM 2430 C CA . ASN A 1 305 ? 60.861 -6.505 -124.413 1.00 87.75 305 ASN A CA 1
ATOM 2431 C C . ASN A 1 305 ? 62.210 -6.656 -125.123 1.00 87.75 305 ASN A C 1
ATOM 2433 O O . ASN A 1 305 ? 62.256 -6.820 -126.340 1.00 87.75 305 ASN A O 1
ATOM 2437 N N . THR A 1 306 ? 63.314 -6.661 -124.374 1.00 88.94 306 THR A N 1
ATOM 2438 C CA . THR A 1 306 ? 64.656 -6.857 -124.943 1.00 88.94 306 THR A CA 1
ATOM 2439 C C . THR A 1 306 ? 64.777 -8.232 -125.605 1.00 88.94 306 THR A C 1
ATOM 2441 O O . THR A 1 306 ? 65.315 -8.354 -126.707 1.00 88.94 306 THR A O 1
ATOM 2444 N N . ARG A 1 307 ? 64.220 -9.276 -124.978 1.00 89.31 307 ARG A N 1
ATOM 2445 C CA . ARG A 1 307 ? 64.195 -10.638 -125.527 1.00 89.31 307 ARG A CA 1
ATOM 2446 C C . ARG A 1 307 ? 63.330 -10.741 -126.784 1.00 89.31 307 ARG A C 1
ATOM 2448 O O . ARG A 1 307 ? 63.716 -11.430 -127.728 1.00 89.31 307 ARG A O 1
ATOM 2455 N N . LEU A 1 308 ? 62.184 -10.060 -126.811 1.00 87.75 308 LEU A N 1
ATOM 2456 C CA . LEU A 1 308 ? 61.316 -9.978 -127.986 1.00 87.75 308 LEU A CA 1
ATOM 2457 C C . LEU A 1 308 ? 62.007 -9.250 -129.142 1.00 87.75 308 LEU A C 1
ATOM 2459 O O . LEU A 1 308 ? 61.991 -9.762 -130.258 1.00 87.75 308 LEU A O 1
ATOM 2463 N N . HIS A 1 309 ? 62.675 -8.124 -128.878 1.00 86.62 309 HIS A N 1
ATOM 2464 C CA . HIS A 1 309 ? 63.470 -7.417 -129.884 1.00 86.62 309 HIS A CA 1
ATOM 2465 C C . HIS A 1 309 ? 64.597 -8.289 -130.451 1.00 86.62 309 HIS A C 1
ATOM 2467 O O . HIS A 1 309 ? 64.748 -8.365 -131.667 1.00 86.62 309 HIS A O 1
ATOM 2473 N N . ALA A 1 310 ? 65.339 -9.012 -129.605 1.00 86.56 310 ALA A N 1
ATOM 2474 C CA . ALA A 1 310 ? 66.376 -9.936 -130.069 1.00 86.56 310 ALA A CA 1
ATOM 2475 C C . ALA A 1 310 ? 65.806 -11.060 -130.954 1.00 86.56 310 ALA A C 1
ATOM 2477 O O . ALA A 1 310 ? 66.381 -11.387 -131.990 1.00 86.56 310 ALA A O 1
ATOM 2478 N N . ARG A 1 311 ? 64.649 -11.620 -130.578 1.00 87.88 311 ARG A N 1
ATOM 2479 C CA . ARG A 1 311 ? 63.964 -12.651 -131.368 1.00 87.88 311 ARG A CA 1
ATOM 2480 C C . ARG A 1 311 ? 63.431 -12.111 -132.695 1.00 87.88 311 ARG A C 1
ATOM 2482 O O . ARG A 1 311 ? 63.480 -12.828 -133.689 1.00 87.88 311 ARG A O 1
ATOM 2489 N N . ASN A 1 312 ? 62.941 -10.871 -132.724 1.00 85.50 312 ASN A N 1
ATOM 2490 C CA . ASN A 1 312 ? 62.567 -10.205 -133.971 1.00 85.50 312 ASN A CA 1
ATOM 2491 C C . ASN A 1 312 ? 63.779 -10.039 -134.889 1.00 85.50 312 ASN A C 1
ATOM 2493 O O . ASN A 1 312 ? 63.689 -10.427 -136.047 1.00 85.50 312 ASN A O 1
ATOM 2497 N N . ASN A 1 313 ? 64.917 -9.575 -134.368 1.00 87.38 313 ASN A N 1
ATOM 2498 C CA . ASN A 1 313 ? 66.142 -9.449 -135.161 1.00 87.38 313 ASN A CA 1
ATOM 2499 C C . ASN A 1 313 ? 66.601 -10.804 -135.735 1.00 87.38 313 ASN A C 1
ATOM 2501 O O . ASN A 1 313 ? 66.960 -10.881 -136.905 1.00 87.38 313 ASN A O 1
ATOM 2505 N N . GLU A 1 314 ? 66.545 -11.892 -134.955 1.00 87.50 314 GLU A N 1
ATOM 2506 C CA . GLU A 1 314 ? 66.873 -13.246 -135.444 1.00 87.50 314 GLU A CA 1
ATOM 2507 C C . GLU A 1 314 ? 65.925 -13.697 -136.572 1.00 87.50 314 GLU A C 1
ATOM 2509 O O . GLU A 1 314 ? 66.347 -14.308 -137.557 1.00 87.50 314 GLU A O 1
ATOM 2514 N N . LEU A 1 315 ? 64.627 -13.404 -136.439 1.00 86.19 315 LEU A N 1
ATOM 2515 C CA . LEU A 1 315 ? 63.640 -13.705 -137.475 1.00 86.19 315 LEU A CA 1
ATOM 2516 C C . LEU A 1 315 ? 63.875 -12.868 -138.737 1.00 86.19 315 LEU A C 1
ATOM 2518 O O . LEU A 1 315 ? 63.796 -13.418 -139.833 1.00 86.19 315 LEU A O 1
ATOM 2522 N N . GLU A 1 316 ? 64.200 -11.584 -138.597 1.00 85.56 316 GLU A N 1
ATOM 2523 C CA . GLU A 1 316 ? 64.560 -10.701 -139.710 1.00 85.56 316 GLU A CA 1
ATOM 2524 C C . GLU A 1 316 ? 65.823 -11.192 -140.433 1.00 85.56 316 GLU A C 1
ATOM 2526 O O . GLU A 1 316 ? 65.824 -11.274 -141.660 1.00 85.56 316 GLU A O 1
ATOM 2531 N N . GLU A 1 317 ? 66.863 -11.620 -139.708 1.00 86.62 317 GLU A N 1
ATOM 2532 C CA . GLU A 1 317 ? 68.062 -12.222 -140.310 1.00 86.62 317 GLU A CA 1
ATOM 2533 C C . GLU A 1 317 ? 67.753 -13.528 -141.048 1.00 86.62 317 GLU A C 1
ATOM 2535 O O . GLU A 1 317 ? 68.266 -13.762 -142.145 1.00 86.62 317 GLU A O 1
ATOM 2540 N N . ARG A 1 318 ? 66.890 -14.384 -140.486 1.00 85.81 318 ARG A N 1
ATOM 2541 C CA . ARG A 1 318 ? 66.436 -15.606 -141.167 1.00 85.81 318 ARG A CA 1
ATOM 2542 C C . ARG A 1 318 ? 65.694 -15.291 -142.459 1.00 85.81 318 ARG A C 1
ATOM 2544 O O . ARG A 1 318 ? 65.948 -15.946 -143.466 1.00 85.81 318 ARG A O 1
ATOM 2551 N N . VAL A 1 319 ? 64.807 -14.298 -142.439 1.00 84.38 319 VAL A N 1
ATOM 2552 C CA . VAL A 1 319 ? 64.099 -13.834 -143.639 1.00 84.38 319 VAL A CA 1
ATOM 2553 C C . VAL A 1 319 ? 65.092 -13.289 -144.665 1.00 84.38 319 VAL A C 1
ATOM 2555 O O . VAL A 1 319 ? 65.041 -13.706 -145.817 1.00 84.38 319 VAL A O 1
ATOM 2558 N N . ALA A 1 320 ? 66.055 -12.462 -144.252 1.00 82.00 320 ALA A N 1
ATOM 2559 C CA . ALA A 1 320 ? 67.087 -11.925 -145.138 1.00 82.00 320 ALA A CA 1
ATOM 2560 C C . ALA A 1 320 ? 67.987 -13.021 -145.745 1.00 82.00 320 ALA A C 1
ATOM 2562 O O . ALA A 1 320 ? 68.397 -12.927 -146.904 1.00 82.00 320 ALA A O 1
ATOM 2563 N N . ASN A 1 321 ? 68.286 -14.086 -144.995 1.00 83.50 321 ASN A N 1
ATOM 2564 C CA . ASN A 1 321 ? 68.996 -15.249 -145.528 1.00 83.50 321 ASN A CA 1
ATOM 2565 C C . ASN A 1 321 ? 68.152 -16.012 -146.553 1.00 83.50 321 ASN A C 1
ATOM 2567 O O . ASN A 1 321 ? 68.671 -16.335 -147.620 1.00 83.50 321 ASN A O 1
ATOM 2571 N N . PHE A 1 322 ? 66.863 -16.245 -146.284 1.00 82.88 322 PHE A N 1
ATOM 2572 C CA . PHE A 1 322 ? 65.965 -16.850 -147.273 1.00 82.88 322 PHE A CA 1
ATOM 2573 C C . PHE A 1 322 ? 65.832 -15.988 -148.534 1.00 82.88 322 PHE A C 1
ATOM 2575 O O . PHE A 1 322 ? 65.806 -16.525 -149.640 1.00 82.88 322 PHE A O 1
ATOM 2582 N N . GLU A 1 323 ? 65.804 -14.660 -148.400 1.00 81.75 323 GLU A N 1
ATOM 2583 C CA . GLU A 1 323 ? 65.821 -13.742 -149.542 1.00 81.75 323 GLU A CA 1
ATOM 2584 C C . GLU A 1 323 ? 67.114 -13.864 -150.354 1.00 81.75 323 GLU A C 1
ATOM 2586 O O . GLU A 1 323 ? 67.044 -13.950 -151.578 1.00 81.75 323 GLU A O 1
ATOM 2591 N N . LYS A 1 324 ? 68.285 -13.945 -149.703 1.00 81.06 324 LYS A N 1
ATOM 2592 C CA . LYS A 1 324 ? 69.573 -14.172 -150.385 1.00 81.06 324 LYS A CA 1
ATOM 2593 C C . LYS A 1 324 ? 69.648 -15.525 -151.085 1.00 81.06 324 LYS A C 1
ATOM 2595 O O . LYS A 1 324 ? 70.161 -15.593 -152.199 1.00 81.06 324 LYS A O 1
ATOM 2600 N N . GLU A 1 325 ? 69.163 -16.592 -150.453 1.00 80.31 325 GLU A N 1
ATOM 2601 C CA . GLU A 1 325 ? 69.102 -17.924 -151.065 1.00 80.31 325 GLU A CA 1
ATOM 2602 C C . GLU A 1 325 ? 68.183 -17.926 -152.290 1.00 80.31 325 GLU A C 1
ATOM 2604 O O . GLU A 1 325 ? 68.554 -18.454 -153.337 1.00 80.31 325 GLU A O 1
ATOM 2609 N N . LEU A 1 326 ? 67.020 -17.270 -152.204 1.00 78.62 326 LEU A N 1
ATOM 2610 C CA . LEU A 1 326 ? 66.134 -17.067 -153.351 1.00 78.62 326 LEU A CA 1
ATOM 2611 C C . LEU A 1 326 ? 66.805 -16.239 -154.450 1.00 78.62 326 LEU A C 1
ATOM 2613 O O . LEU A 1 326 ? 66.648 -16.557 -155.627 1.00 78.62 326 LEU A O 1
ATOM 2617 N N . GLN A 1 327 ? 67.561 -15.201 -154.085 1.00 77.25 327 GLN A N 1
ATOM 2618 C CA . GLN A 1 327 ? 68.299 -14.372 -155.035 1.00 77.25 327 GLN A CA 1
ATOM 2619 C C . GLN A 1 327 ? 69.386 -15.168 -155.757 1.00 77.25 327 GLN A C 1
ATOM 2621 O O . GLN A 1 327 ? 69.459 -15.091 -156.980 1.00 77.25 327 GLN A O 1
ATOM 2626 N N . SER A 1 328 ? 70.183 -15.968 -155.042 1.00 76.69 328 SER A N 1
ATOM 2627 C CA . SER A 1 328 ? 71.227 -16.788 -155.666 1.00 76.69 328 SER A CA 1
ATOM 2628 C C . SER A 1 328 ? 70.626 -17.883 -156.544 1.00 76.69 328 SER A C 1
ATOM 2630 O O . SER A 1 328 ? 71.103 -18.099 -157.655 1.00 76.69 328 SER A O 1
ATOM 2632 N N . LEU A 1 329 ? 69.524 -18.505 -156.108 1.00 77.94 329 LEU A N 1
ATOM 2633 C CA . LEU A 1 329 ? 68.792 -19.479 -156.910 1.00 77.94 329 LEU A CA 1
ATOM 2634 C C . LEU A 1 329 ? 68.248 -18.831 -158.187 1.00 77.94 329 LEU A C 1
ATOM 2636 O O . LEU A 1 329 ? 68.319 -19.434 -159.254 1.00 77.94 329 LEU A O 1
ATOM 2640 N N . ASN A 1 330 ? 67.738 -17.601 -158.085 1.00 79.56 330 ASN A N 1
ATOM 2641 C CA . ASN A 1 330 ? 67.245 -16.830 -159.218 1.00 79.56 330 ASN A CA 1
ATOM 2642 C C . ASN A 1 330 ? 68.380 -16.421 -160.170 1.00 79.56 330 ASN A C 1
ATOM 2644 O O . ASN A 1 330 ? 68.212 -16.547 -161.378 1.00 79.56 330 ASN A O 1
ATOM 2648 N N . GLU A 1 331 ? 69.539 -16.001 -159.657 1.00 78.12 331 GLU A N 1
ATOM 2649 C CA . GLU A 1 331 ? 70.737 -15.705 -160.458 1.00 78.12 331 GLU A CA 1
ATOM 2650 C C . GLU A 1 331 ? 71.310 -16.954 -161.143 1.00 78.12 331 GLU A C 1
ATOM 2652 O O . GLU A 1 331 ? 71.724 -16.886 -162.301 1.00 78.12 331 GLU A O 1
ATOM 2657 N N . ASP A 1 332 ? 71.320 -18.106 -160.468 1.00 77.56 332 ASP A N 1
ATOM 2658 C CA . ASP A 1 332 ? 71.722 -19.384 -161.060 1.00 77.56 332 ASP A CA 1
ATOM 2659 C C . ASP A 1 332 ? 70.732 -19.831 -162.138 1.00 77.56 332 ASP A C 1
ATOM 2661 O O . ASP A 1 332 ? 71.144 -20.315 -163.197 1.00 77.56 332 ASP A O 1
ATOM 2665 N N . TRP A 1 333 ? 69.434 -19.606 -161.922 1.00 76.38 333 TRP A N 1
ATOM 2666 C CA . TRP A 1 333 ? 68.412 -19.786 -162.952 1.00 76.38 333 TRP A CA 1
ATOM 2667 C C . TRP A 1 333 ? 68.656 -18.859 -164.147 1.00 76.38 333 TRP A C 1
ATOM 2669 O O . TRP A 1 333 ? 68.655 -19.317 -165.289 1.00 76.38 333 TRP A O 1
ATOM 2679 N N . GLU A 1 334 ? 68.931 -17.576 -163.904 1.00 75.75 334 GLU A N 1
ATOM 2680 C CA . GLU A 1 334 ? 69.215 -16.574 -164.938 1.00 75.75 334 GLU A CA 1
ATOM 2681 C C . GLU A 1 334 ? 70.482 -16.947 -165.728 1.00 75.75 334 GLU A C 1
ATOM 2683 O O . GLU A 1 334 ? 70.484 -16.897 -166.957 1.00 75.75 334 GLU A O 1
ATOM 2688 N N . LYS A 1 335 ? 71.538 -17.436 -165.064 1.00 76.69 335 LYS A N 1
ATOM 2689 C CA . LYS A 1 335 ? 72.750 -17.961 -165.718 1.00 76.69 335 LYS A CA 1
ATOM 2690 C C . LYS A 1 335 ? 72.475 -19.209 -166.550 1.00 76.69 335 LYS A C 1
ATOM 2692 O O . LYS A 1 335 ? 73.010 -19.320 -167.653 1.00 76.69 335 LYS A O 1
ATOM 2697 N N . GLN A 1 336 ? 71.660 -20.147 -166.064 1.00 72.25 336 GLN A N 1
ATOM 2698 C CA . GLN A 1 336 ? 71.276 -21.330 -166.842 1.00 72.25 336 GLN A CA 1
ATOM 2699 C C . GLN A 1 336 ? 70.465 -20.951 -168.086 1.00 72.25 336 GLN A C 1
ATOM 2701 O O . GLN A 1 336 ? 70.699 -21.508 -169.160 1.00 72.25 336 GLN A O 1
ATOM 2706 N N . VAL A 1 337 ? 69.557 -19.978 -167.966 1.00 74.06 337 VAL A N 1
ATOM 2707 C CA . VAL A 1 337 ? 68.782 -19.441 -169.092 1.00 74.06 337 VAL A CA 1
ATOM 2708 C C . VAL A 1 337 ? 69.699 -18.740 -170.096 1.00 74.06 337 VAL A C 1
ATOM 2710 O O . VAL A 1 337 ? 69.616 -19.034 -171.288 1.00 74.06 337 VAL A O 1
ATOM 2713 N N . GLN A 1 338 ? 70.621 -17.889 -169.639 1.00 71.25 338 GLN A N 1
ATOM 2714 C CA . GLN A 1 338 ? 71.579 -17.187 -170.501 1.00 71.25 338 GLN A CA 1
ATOM 2715 C C . GLN A 1 338 ? 72.520 -18.161 -171.213 1.00 71.25 338 GLN A C 1
ATOM 2717 O O . GLN A 1 338 ? 72.740 -18.016 -172.411 1.00 71.25 338 GLN A O 1
ATOM 2722 N N . LYS A 1 339 ? 73.017 -19.192 -170.518 1.00 73.62 339 LYS A N 1
ATOM 2723 C CA . LYS A 1 339 ? 73.851 -20.236 -171.123 1.00 73.62 339 LYS A CA 1
ATOM 2724 C C . LYS A 1 339 ? 73.097 -20.988 -172.221 1.00 73.62 339 LYS A C 1
ATOM 2726 O O . LYS A 1 339 ? 73.617 -21.121 -173.324 1.00 73.62 339 LYS A O 1
ATOM 2731 N N . LYS A 1 340 ? 71.847 -21.394 -171.965 1.00 70.19 340 LYS A N 1
ATOM 2732 C CA . LYS A 1 340 ? 71.002 -22.022 -172.994 1.00 70.19 340 LYS A CA 1
ATOM 2733 C C . LYS A 1 340 ? 70.670 -21.085 -174.151 1.00 70.19 340 LYS A C 1
ATOM 2735 O O . LYS A 1 340 ? 70.537 -21.550 -175.276 1.00 70.19 340 LYS A O 1
ATOM 2740 N N . LYS A 1 341 ? 70.533 -19.782 -173.893 1.00 68.38 341 LYS A N 1
ATOM 2741 C CA . LYS A 1 341 ? 70.297 -18.767 -174.925 1.00 68.38 341 LYS A CA 1
ATOM 2742 C C . LYS A 1 341 ? 71.533 -18.555 -175.805 1.00 68.38 341 LYS A C 1
ATOM 2744 O O . LYS A 1 341 ? 71.387 -18.455 -177.015 1.00 68.38 341 LYS A O 1
ATOM 2749 N N . GLN A 1 342 ? 72.728 -18.563 -175.220 1.00 64.75 342 GLN A N 1
ATOM 2750 C CA . GLN A 1 342 ? 73.995 -18.424 -175.940 1.00 64.75 342 GLN A CA 1
ATOM 2751 C C . GLN A 1 342 ? 74.322 -19.678 -176.772 1.00 64.75 342 GLN A C 1
ATOM 2753 O O . GLN A 1 342 ? 74.714 -19.557 -177.926 1.00 64.75 342 GLN A O 1
ATOM 2758 N N . GLU A 1 343 ? 74.005 -20.873 -176.257 1.00 65.31 343 GLU A N 1
ATOM 2759 C CA . GLU A 1 343 ? 74.011 -22.129 -177.032 1.00 65.31 343 GLU A CA 1
ATOM 2760 C C . GLU A 1 343 ? 73.005 -22.110 -178.207 1.00 65.31 343 GLU A C 1
ATOM 2762 O O . GLU A 1 343 ? 73.216 -22.781 -179.216 1.00 65.31 343 GLU A O 1
ATOM 2767 N N . TRP A 1 344 ? 71.920 -21.330 -178.102 1.00 61.47 344 TRP A N 1
ATOM 2768 C CA . TRP A 1 344 ? 70.927 -21.141 -179.168 1.00 61.47 344 TRP A CA 1
ATOM 2769 C C . TRP A 1 344 ? 71.362 -20.094 -180.206 1.00 61.47 344 TRP A C 1
ATOM 2771 O O . TRP A 1 344 ? 71.135 -20.275 -181.401 1.00 61.47 344 TRP A O 1
ATOM 2781 N N . GLU A 1 345 ? 71.993 -19.000 -179.769 1.00 59.19 345 GLU A N 1
ATOM 2782 C CA . GLU A 1 345 ? 72.466 -17.911 -180.636 1.00 59.19 345 GLU A CA 1
ATOM 2783 C C . GLU A 1 345 ? 73.704 -18.316 -181.463 1.00 59.19 345 GLU A C 1
ATOM 2785 O O . GLU A 1 345 ? 73.781 -17.955 -182.641 1.00 59.19 345 GLU A O 1
ATOM 2790 N N . ASP A 1 346 ? 74.591 -19.166 -180.929 1.00 58.81 346 ASP A N 1
ATOM 2791 C CA . ASP A 1 346 ? 75.731 -19.732 -181.673 1.00 58.81 346 ASP A CA 1
ATOM 2792 C C . ASP A 1 346 ? 75.302 -20.718 -182.786 1.00 58.81 346 ASP A C 1
ATOM 2794 O O . ASP A 1 346 ? 76.062 -20.976 -183.721 1.00 58.81 346 ASP A O 1
ATOM 2798 N N . ALA A 1 347 ? 74.063 -21.227 -182.752 1.00 57.00 347 ALA A N 1
ATOM 2799 C CA . ALA A 1 347 ? 73.521 -22.142 -183.760 1.00 57.00 347 ALA A CA 1
ATOM 2800 C C . ALA A 1 347 ? 72.781 -21.445 -184.928 1.00 57.00 347 ALA A C 1
ATOM 2802 O O . ALA A 1 347 ? 72.479 -22.104 -185.924 1.00 57.00 347 ALA A O 1
ATOM 2803 N N . VAL A 1 348 ? 72.473 -20.138 -184.840 1.00 54.72 348 VAL A N 1
ATOM 2804 C CA . VAL A 1 348 ? 71.499 -19.467 -185.741 1.00 54.72 348 VAL A CA 1
ATOM 2805 C C . VAL A 1 348 ? 72.087 -18.313 -186.587 1.00 54.72 348 VAL A C 1
ATOM 2807 O O . VAL A 1 348 ? 71.424 -17.816 -187.493 1.00 54.72 348 VAL A O 1
ATOM 2810 N N . SER A 1 349 ? 73.357 -17.921 -186.417 1.00 44.72 349 SER A N 1
ATOM 2811 C CA . SER A 1 349 ? 73.983 -16.816 -187.184 1.00 44.72 349 SER A CA 1
ATOM 2812 C C . SER A 1 349 ? 74.879 -17.262 -188.361 1.00 44.72 349 SER A C 1
ATOM 2814 O O . SER A 1 349 ? 76.012 -16.802 -188.523 1.00 44.72 349 SER A O 1
ATOM 2816 N N . GLY A 1 350 ? 74.339 -18.102 -189.245 1.00 36.38 350 GLY A N 1
ATOM 2817 C CA . GLY A 1 350 ? 74.705 -18.170 -190.660 1.00 36.38 350 GLY A CA 1
ATOM 2818 C C . GLY A 1 350 ? 73.441 -17.916 -191.487 1.00 36.38 350 GLY A C 1
ATOM 2819 O O . GLY A 1 350 ? 72.477 -18.651 -191.329 1.00 36.38 350 GLY A O 1
ATOM 2820 N N . VAL A 1 351 ? 73.469 -16.912 -192.376 1.00 39.56 351 VAL A N 1
ATOM 2821 C CA . VAL A 1 351 ? 72.382 -16.460 -193.290 1.00 39.56 351 VAL A CA 1
ATOM 2822 C C . VAL A 1 351 ? 71.461 -15.328 -192.770 1.00 39.56 351 VAL A C 1
ATOM 2824 O O . VAL A 1 351 ? 70.386 -15.533 -192.228 1.00 39.56 351 VAL A O 1
ATOM 2827 N N . VAL A 1 352 ? 71.944 -14.097 -192.986 1.00 30.78 352 VAL A N 1
ATOM 2828 C CA . VAL A 1 352 ? 71.360 -12.940 -193.715 1.00 30.78 352 VAL A CA 1
ATOM 2829 C C . VAL A 1 352 ? 69.831 -12.667 -193.703 1.00 30.78 352 VAL A C 1
ATOM 2831 O O . VAL A 1 352 ? 69.041 -13.430 -194.245 1.00 30.78 352 VAL A O 1
ATOM 2834 N N . CYS A 1 353 ? 69.528 -11.397 -193.355 1.00 28.39 353 CYS A N 1
ATOM 2835 C CA . CYS A 1 353 ? 68.486 -10.480 -193.894 1.00 28.39 353 CYS A CA 1
ATOM 2836 C C . CYS A 1 353 ? 67.104 -10.357 -193.199 1.00 28.39 353 CYS A C 1
ATOM 2838 O O . CYS A 1 353 ? 66.703 -11.248 -192.466 1.00 28.39 353 CYS A O 1
ATOM 2840 N N . PRO A 1 354 ? 66.394 -9.207 -193.335 1.00 40.91 354 PRO A N 1
ATOM 2841 C CA . PRO A 1 354 ? 66.529 -8.093 -192.395 1.00 40.91 354 PRO A CA 1
ATOM 2842 C C . PRO A 1 354 ? 65.195 -7.550 -191.822 1.00 40.91 354 PRO A C 1
ATOM 2844 O O . PRO A 1 354 ? 64.091 -7.924 -192.198 1.00 40.91 354 PRO A O 1
ATOM 2847 N N . LYS A 1 355 ? 65.384 -6.620 -190.880 1.00 29.95 355 LYS A N 1
ATOM 2848 C CA . LYS A 1 355 ? 64.480 -5.947 -189.931 1.00 29.95 355 LYS A CA 1
ATOM 2849 C C . LYS A 1 355 ? 63.327 -5.099 -190.513 1.00 29.95 355 LYS A C 1
ATOM 2851 O O . LYS A 1 355 ? 63.545 -4.287 -191.405 1.00 29.95 355 LYS A O 1
ATOM 2856 N N . SER A 1 356 ? 62.206 -5.096 -189.780 1.00 34.00 356 SER A N 1
ATOM 2857 C CA . SER A 1 356 ? 61.272 -3.963 -189.571 1.00 34.00 356 SER A CA 1
ATOM 2858 C C . SER A 1 356 ? 60.694 -4.050 -188.135 1.00 34.00 356 SER A C 1
ATOM 2860 O O . SER A 1 356 ? 60.054 -5.042 -187.812 1.00 34.00 356 SER A O 1
ATOM 2862 N N . HIS A 1 357 ? 61.178 -3.233 -187.179 1.00 37.78 357 HIS A N 1
ATOM 2863 C CA . HIS A 1 357 ? 60.471 -2.089 -186.532 1.00 37.78 357 HIS A CA 1
ATOM 2864 C C . HIS A 1 357 ? 59.210 -2.521 -185.748 1.00 37.78 357 HIS A C 1
ATOM 2866 O O . HIS A 1 357 ? 58.243 -2.926 -186.371 1.00 37.78 357 HIS A O 1
ATOM 2872 N N . GLY A 1 358 ? 59.166 -2.595 -184.408 1.00 33.19 358 GLY A N 1
ATOM 2873 C CA . GLY A 1 358 ? 59.252 -1.552 -183.353 1.00 33.19 358 GLY A CA 1
ATOM 2874 C C . GLY A 1 358 ? 57.972 -1.728 -182.491 1.00 33.19 358 GLY A C 1
ATOM 2875 O O . GLY A 1 358 ? 56.918 -1.936 -183.072 1.00 33.19 358 GLY A O 1
ATOM 2876 N N . SER A 1 359 ? 57.932 -1.830 -181.155 1.00 34.97 359 SER A N 1
ATOM 2877 C CA . SER A 1 359 ? 58.604 -1.080 -180.087 1.00 34.97 359 SER A CA 1
ATOM 2878 C C . SER A 1 359 ? 58.676 -1.879 -178.761 1.00 34.97 359 SER A C 1
ATOM 2880 O O . SER A 1 359 ? 57.801 -2.689 -178.475 1.00 34.97 359 SER A O 1
ATOM 2882 N N . ALA A 1 360 ? 59.742 -1.594 -177.994 1.00 39.97 360 ALA A N 1
ATOM 2883 C CA . ALA A 1 360 ? 60.100 -1.890 -176.587 1.00 39.97 360 ALA A CA 1
ATOM 2884 C C . ALA A 1 360 ? 59.003 -2.478 -175.659 1.00 39.97 360 ALA A C 1
ATOM 2886 O O . ALA A 1 360 ? 57.909 -1.934 -175.599 1.00 39.97 360 ALA A O 1
ATOM 2887 N N . LEU A 1 361 ? 59.166 -3.561 -174.881 1.00 39.38 361 LEU A N 1
ATOM 2888 C CA . LEU A 1 361 ? 60.286 -4.132 -174.102 1.00 39.38 361 LEU A CA 1
ATOM 2889 C C . LEU A 1 361 ? 60.727 -3.276 -172.896 1.00 39.38 361 LEU A C 1
ATOM 2891 O O . LEU A 1 361 ? 61.585 -2.414 -173.034 1.00 39.38 361 LEU A O 1
ATOM 2895 N N . LEU A 1 362 ? 60.173 -3.582 -171.712 1.00 40.62 362 LEU A N 1
ATOM 2896 C CA . LEU A 1 362 ? 60.923 -3.735 -170.453 1.00 40.62 362 LEU A CA 1
ATOM 2897 C C . LEU A 1 362 ? 60.046 -4.400 -169.373 1.00 40.62 362 LEU A C 1
ATOM 2899 O O . LEU A 1 362 ? 59.163 -3.792 -168.777 1.00 40.62 362 LEU A O 1
ATOM 2903 N N . MET A 1 363 ? 60.313 -5.688 -169.152 1.00 37.41 363 MET A N 1
ATOM 2904 C CA . MET A 1 363 ? 60.023 -6.406 -167.911 1.00 37.41 363 MET A CA 1
ATOM 2905 C C . MET A 1 363 ? 60.931 -5.890 -166.787 1.00 37.41 363 MET A C 1
ATOM 2907 O O . MET A 1 363 ? 62.110 -5.657 -167.043 1.00 37.41 363 MET A O 1
ATOM 2911 N N . LYS A 1 364 ? 60.425 -5.843 -165.548 1.00 36.25 364 LYS A N 1
ATOM 2912 C CA . LYS A 1 364 ? 60.987 -6.544 -164.370 1.00 36.25 364 LYS A CA 1
ATOM 2913 C C . LYS A 1 364 ? 60.012 -6.461 -163.165 1.00 36.25 364 LYS A C 1
ATOM 2915 O O . LYS A 1 364 ? 59.100 -5.638 -163.203 1.00 36.25 364 LYS A O 1
ATOM 2920 N N . PRO A 1 365 ? 60.138 -7.358 -162.164 1.00 46.41 365 PRO A N 1
ATOM 2921 C CA . PRO A 1 365 ? 59.034 -7.843 -161.328 1.00 46.41 365 PRO A CA 1
ATOM 2922 C C . PRO A 1 365 ? 59.169 -7.504 -159.825 1.00 46.41 365 PRO A C 1
ATOM 2924 O O . PRO A 1 365 ? 60.209 -7.015 -159.401 1.00 46.41 365 PRO A O 1
ATOM 2927 N N . HIS A 1 366 ? 58.115 -7.821 -159.057 1.00 36.25 366 HIS A N 1
ATOM 2928 C CA . HIS A 1 366 ? 58.045 -8.413 -157.694 1.00 36.25 366 HIS A CA 1
ATOM 2929 C C . HIS A 1 366 ? 56.755 -7.928 -156.997 1.00 36.25 366 HIS A C 1
ATOM 2931 O O . HIS A 1 366 ? 56.483 -6.736 -156.943 1.00 36.25 366 HIS A O 1
ATOM 2937 N N . PHE A 1 367 ? 55.789 -8.809 -156.713 1.00 34.41 367 PHE A N 1
ATOM 2938 C CA . PHE A 1 367 ? 55.652 -9.585 -155.466 1.00 34.41 367 PHE A CA 1
ATOM 2939 C C . PHE A 1 367 ? 55.680 -8.716 -154.200 1.00 34.41 367 PHE A C 1
ATOM 2941 O O . PHE A 1 367 ? 56.740 -8.241 -153.813 1.00 34.41 367 PHE A O 1
ATOM 2948 N N . SER A 1 368 ? 54.512 -8.539 -153.566 1.00 36.81 368 SER A N 1
ATOM 2949 C CA . SER A 1 368 ? 54.252 -9.004 -152.190 1.00 36.81 368 SER A CA 1
ATOM 2950 C C . SER A 1 368 ? 52.884 -8.533 -151.667 1.00 36.81 368 SER A C 1
ATOM 2952 O O . SER A 1 368 ? 52.617 -7.340 -151.570 1.00 36.81 368 SER A O 1
ATOM 2954 N N . THR A 1 369 ? 52.036 -9.533 -151.377 1.00 40.69 369 THR A N 1
ATOM 2955 C CA . THR A 1 369 ? 51.153 -9.709 -150.194 1.00 40.69 369 THR A CA 1
ATOM 2956 C C . THR A 1 369 ? 50.363 -8.495 -149.682 1.00 40.69 369 THR A C 1
ATOM 2958 O O . THR A 1 369 ? 50.932 -7.522 -149.213 1.00 40.69 369 THR A O 1
ATOM 2961 N N . GLU A 1 370 ? 49.029 -8.452 -149.735 1.00 36.56 370 GLU A N 1
ATOM 2962 C CA . GLU A 1 370 ? 48.034 -9.359 -149.123 1.00 36.56 370 GLU A CA 1
ATOM 2963 C C . GLU A 1 370 ? 48.145 -9.463 -147.586 1.00 36.56 370 GLU A C 1
ATOM 2965 O O . GLU A 1 370 ? 49.056 -10.106 -147.074 1.00 36.56 370 GLU A O 1
ATOM 2970 N N . LYS A 1 371 ? 47.173 -8.847 -146.887 1.00 40.00 371 LYS A N 1
ATOM 2971 C CA . LYS A 1 371 ? 46.469 -9.261 -145.643 1.00 40.00 371 LYS A CA 1
ATOM 2972 C C . LYS A 1 371 ? 46.047 -8.015 -144.849 1.00 40.00 371 LYS A C 1
ATOM 2974 O O . LYS A 1 371 ? 46.858 -7.177 -144.500 1.00 40.00 371 LYS A O 1
ATOM 2979 N N . SER A 1 372 ? 44.750 -7.732 -144.755 1.00 35.84 372 SER A N 1
ATOM 2980 C CA . SER A 1 372 ? 43.771 -8.360 -143.850 1.00 35.84 372 SER A CA 1
ATOM 2981 C C . SER A 1 372 ? 43.741 -7.666 -142.480 1.00 35.84 372 SER A C 1
ATOM 2983 O O . SER A 1 372 ? 44.699 -7.716 -141.721 1.00 35.84 372 SER A O 1
ATOM 2985 N N . LYS A 1 373 ? 42.568 -7.098 -142.160 1.00 45.25 373 LYS A N 1
ATOM 2986 C CA . LYS A 1 373 ? 41.984 -6.951 -140.803 1.00 45.25 373 LYS A CA 1
ATOM 2987 C C . LYS A 1 373 ? 42.072 -8.308 -140.029 1.00 45.25 373 LYS A C 1
ATOM 2989 O O . LYS A 1 373 ? 42.383 -9.292 -140.702 1.00 45.25 373 LYS A O 1
ATOM 2994 N N . PRO A 1 374 ? 41.700 -8.491 -138.734 1.00 51.81 374 PRO A N 1
ATOM 2995 C CA . PRO A 1 374 ? 40.773 -7.679 -137.924 1.00 51.81 374 PRO A CA 1
ATOM 2996 C C . PRO A 1 374 ? 41.004 -7.683 -136.379 1.00 51.81 374 PRO A C 1
ATOM 2998 O O . PRO A 1 374 ? 41.973 -8.242 -135.888 1.00 51.81 374 PRO A O 1
ATOM 3001 N N . ASN A 1 375 ? 40.005 -7.134 -135.662 1.00 40.31 375 ASN A N 1
ATOM 3002 C CA . ASN A 1 375 ? 39.545 -7.436 -134.286 1.00 40.31 375 ASN A CA 1
ATOM 3003 C C . ASN A 1 375 ? 40.446 -7.006 -133.104 1.00 40.31 375 ASN A C 1
ATOM 3005 O O . ASN A 1 375 ? 41.620 -7.326 -133.070 1.00 40.31 375 ASN A O 1
ATOM 3009 N N . ALA A 1 376 ? 40.005 -6.149 -132.173 1.00 43.66 376 ALA A N 1
ATOM 3010 C CA . ALA A 1 376 ? 38.898 -6.228 -131.199 1.00 43.66 376 ALA A CA 1
ATOM 3011 C C . ALA A 1 376 ? 39.260 -6.989 -129.901 1.00 43.66 376 ALA A C 1
ATOM 3013 O O . ALA A 1 376 ? 39.709 -8.128 -129.983 1.00 43.66 376 ALA A O 1
ATOM 3014 N N . VAL A 1 377 ? 38.877 -6.373 -128.760 1.00 42.66 377 VAL A N 1
ATOM 3015 C CA . VAL A 1 377 ? 38.680 -6.937 -127.392 1.00 42.66 377 VAL A CA 1
ATOM 3016 C C . VAL A 1 377 ? 39.994 -7.108 -126.583 1.00 42.66 377 VAL A C 1
ATOM 3018 O O . VAL A 1 377 ? 40.931 -7.679 -127.121 1.00 42.66 377 VAL A O 1
ATOM 3021 N N . VAL A 1 378 ? 40.217 -6.647 -125.334 1.00 43.50 378 VAL A N 1
ATOM 3022 C CA . VAL A 1 378 ? 39.459 -6.054 -124.195 1.00 43.50 378 VAL A CA 1
ATOM 3023 C C . VAL A 1 378 ? 40.164 -4.778 -123.733 1.00 43.50 378 VAL A C 1
ATOM 3025 O O . VAL A 1 378 ? 41.415 -4.790 -123.744 1.00 43.50 378 VAL A O 1
#

pLDDT: mean 80.03, std 21.17, range [28.39, 98.69]

InterPro domains:
  IPR041105 TAR DNA-binding protein 43, N-terminal [PF18694] (1-36)

Organism: NCBI:txid53326

Radius of gyration: 109.8 Å; chains: 1; bounding box: 162×51×322 Å

Sequence (378 aa):
MYYRERDSDCRSSVKFDGKKFLPPGGAWNDRDYYVTLKIPYRSRKDTGKTSPDSGLENEKRVVATETAEPQTAIQERERLLQKSGRKLSPIEQQFVDLAKISTGKDVIIDQQREEMRKANEKLIQGEKELRIQQEKCGDMEARLRAMDDELNMLRKLSSEQNYLGDKVKELTTRLLDKETELARTREELEAKNRRLNDELREAREKNSSLALSLETATAKAAELSEQLQLAIVSREVLSNELAQLRPLANAIDINNADGVLAYLDALENAKRHEVQAAKAQAAANEIQSRFDELSELQTSVILDNTRLHARNNELEERVANFEKELQSLNEDWEKQVQKKKQEWEDAVSGVVCPKSHGSALLMKPHFSTEKSKPNAVV

Foldseek 3Di:
DWFDDPPDPDIGDFDDPPPDTDDPPDDPPPTDDDDPPPDPPDPDDDDDDDDDDDDDDPPPPPPPPPDDLLVVVLVVVVVVCVVVVDDDDPVRVVVSVVSVVVSVVVVVVVVVVVVVVVVVVVVVVVVVVVVVVVVVVVVVVVVVVVVVVVVVVVVVVVVVVVVVVVVVVVVVVVVVVVVVVVVVVVVVVVVVVVVVVVVVVVVVVVVVVVVVVVVVVVVVVVVVVVVVVVVVVVVVVVVVVCVVCQVVCVVQVVNDPVSVVVVVVVVVVVVVVVVVVVVVVVVVVVVVVVVVVVVVVVVVVVVVVVVVVVVVVVVVVVVVVVVVVVVVVVVVVVVVVVVVVVVVVVVPPDDDDDDDDDDDDDDDDDDDDDDDDDDDDD

Secondary structure (DSSP, 8-state):
-EE--TT--S-EEPPB-SSSB--SSS-TTSS-EE-----------------------------------HHHHHHHHHHHHHHTTPPPPHHHHHHHHHHHHHHHHHHHHHHHHHHHHHHHHHHHHHHHHHHHHHHHHHHHHHHHHHHHHHHHHHHHHHHHHHHHHHHHHHHHHHHHHHHHHHHHHHHHHHHHHHHHHHHHHHHHHHHHHHHHHHHHHHHHHHHHHHHHHHHHHHHHHHHHHHHHHHHHHHHTT--SHHHHHHHHHHHHHHHHHHHHHHHHHHHHHHHHHHHHHHHHHHHHHHHHHHHHHHHHHHHHHHHHHHHHHHHHHHHHHHHHHHHHHHHHHTTT-SS---------------------------